Protein AF-0000000086659663 (afdb_homodimer)

Solvent-accessible surface area (backbone atoms only — not comparable to full-atom values): 25080 Å² total; per-residue (Å²): 131,86,77,75,77,79,52,79,73,55,60,73,49,70,78,82,46,77,68,94,68,68,74,52,64,82,47,45,69,59,50,54,68,73,42,56,86,46,45,60,36,77,33,33,35,38,33,33,39,44,69,54,25,59,60,53,43,49,45,38,57,57,39,40,72,19,89,80,23,39,34,38,38,30,29,62,52,72,71,51,68,55,72,72,40,73,81,30,56,80,40,79,71,61,53,54,92,48,29,49,58,38,16,54,57,34,37,64,74,36,89,43,42,86,40,53,45,78,43,80,33,52,61,86,55,47,48,30,41,40,53,58,71,64,50,66,28,43,36,36,40,43,51,55,58,45,38,3,45,57,34,31,47,51,50,48,55,49,54,72,26,42,37,78,74,12,40,39,36,34,50,48,47,68,47,47,53,26,66,45,55,34,51,15,28,34,57,18,55,51,35,51,48,52,20,34,46,41,29,47,51,74,48,74,56,88,46,26,37,38,35,34,32,43,72,77,71,58,78,85,43,78,28,90,82,33,79,69,81,66,67,81,126,130,85,76,77,75,77,52,78,74,56,62,73,49,70,79,81,48,77,68,94,67,67,75,50,64,80,46,44,68,58,51,54,67,73,43,56,87,47,45,60,36,78,33,33,36,39,33,32,38,44,71,56,25,59,61,54,43,49,45,39,58,56,38,41,72,20,89,80,23,39,34,39,39,30,30,61,53,71,72,49,67,55,71,72,38,72,80,32,54,81,38,79,74,63,52,52,91,50,28,51,59,39,17,52,59,34,37,65,72,38,88,44,42,85,39,53,44,78,44,80,34,53,61,87,55,47,49,30,42,40,53,58,70,65,50,65,27,41,36,35,40,42,51,55,58,46,38,3,45,56,34,31,47,51,51,47,56,48,54,72,25,42,36,78,74,14,40,40,34,35,51,47,45,68,48,46,54,27,67,46,55,34,51,16,29,37,56,18,56,52,36,51,49,53,20,34,46,41,31,46,51,72,48,74,57,88,48,27,37,39,34,34,32,44,70,78,73,58,78,86,42,78,29,91,83,33,77,70,81,66,68,82,126

pLDDT: mean 90.12, std 16.51, range [29.09, 99.0]

Secondary structure (DSSP, 8-state):
-------HHHHH-GGGS--S--GGGGGHHHHHHHSGGGTTS--EEEEE--TTTHHHHHHHHHH--STT-EEEEEE-SS--GGGTSGGGGGGGGG-GGGHHHHHHHHHTTSTTGGGEEEEES-HHHHHHHHHHTT--EEEEEE-S--SHHHHHHHHHHHHHHEEEEEEEEES-TT---BSSGGGSTHHHHHHHHHHTTTTEEEEEETTEEEEEE-S-SS---B-TT--------/-------HHHHH-GGGS--S--GGGGGHHHHHHHTGGGTTS--EEEEE--TTTHHHHHHHHHH--STT-EEEEEE-SS--HHHHSGGGGGGGGG-GGGHHHHHHHHHTTSTTGGGEEEEES-HHHHHHHHHHTT--EEEEEE-S--SHHHHHHHHHHHHHHEEEEEEEEES-TT---BSSGGGSTHHHHHHHHHHTTTTEEEEEETTEEEEEE-S-SS---B-TT--------

Organism: Colletotrichum gloeosporioides (NCBI:txid474922)

Foldseek 3Di:
DPPPPCDLVNLVDLPVADDPDQVCVVCVVVCCVPCVVQFQPAWEEEEEDQFLNNVVSNCLSGRQPHPNHAYEYEEQLQDEVCVVDCVVVVVVVRPSVCRVVSNVVRLVPGPRSVRYDYHNDQCLPVLVVCVVVLAATQEYEYDHYQQQVSLLSNLVSNVVRYDQQGKYKYAQLVPDPDPDCRRGNVVSVVVSCVVLVQFWDWDDDPRMIMIHGHPGNDDDDDDPPDDDPPPPD/DPPPPCDLVNLVDLVVADDPDQVCVVCVVVCCVPCVVQFQPAWEEEEEDQFLNNVPSNCLSGRQPHPNHAYEYEEQLQDEVCVVDCVVVVPVVSPSVCRVVSNVVRLVPGPRSVRYDYHNDQCLPVLVVCVVVLAATQEYEYDYYQQQVSLLSNLVSNVVRYDQQGKYKYAQLVPDPDPDCRRGNVVSVVVSCVVLVQFWDWDDDPRMIMIHGHPGNDDDDDDPPDDDPPPPD

Structure (mmCIF, N/CA/C/O backbone):
data_AF-0000000086659663-model_v1
#
loop_
_entity.id
_entity.type
_entity.pdbx_description
1 polymer 'Methyltransferase domain-containing protein'
#
loop_
_atom_site.group_PDB
_atom_site.id
_atom_site.type_symbol
_atom_site.label_atom_id
_atom_site.label_alt_id
_atom_site.label_comp_id
_atom_site.label_asym_id
_atom_site.label_entity_id
_atom_site.label_seq_id
_atom_site.pdbx_PDB_ins_code
_atom_site.Cartn_x
_atom_site.Cartn_y
_atom_site.Cartn_z
_atom_site.occupancy
_atom_site.B_iso_or_equiv
_atom_site.auth_seq_id
_atom_site.auth_comp_id
_atom_site.auth_asym_id
_atom_site.auth_atom_id
_atom_site.pdbx_PDB_model_num
ATOM 1 N N . MET A 1 1 ? -0.647 -22.906 -41.062 1 29.09 1 MET A N 1
ATOM 2 C CA . MET A 1 1 ? -0.273 -22.891 -39.656 1 29.09 1 MET A CA 1
ATOM 3 C C . MET A 1 1 ? -1.2 -23.781 -38.812 1 29.09 1 MET A C 1
ATOM 5 O O . MET A 1 1 ? -2.418 -23.578 -38.812 1 29.09 1 MET A O 1
ATOM 9 N N . SER A 1 2 ? -0.879 -25.062 -38.594 1 32.59 2 SER A N 1
ATOM 10 C CA . SER A 1 2 ? -1.69 -26.109 -37.969 1 32.59 2 SER A CA 1
ATOM 11 C C . SER A 1 2 ? -2.203 -25.672 -36.625 1 32.59 2 SER A C 1
ATOM 13 O O . SER A 1 2 ? -1.413 -25.359 -35.719 1 32.59 2 SER A O 1
ATOM 15 N N . THR A 1 3 ? -3.338 -25.031 -36.469 1 39.84 3 THR A N 1
ATOM 16 C CA . THR A 1 3 ? -4.094 -24.734 -35.25 1 39.84 3 THR A CA 1
ATOM 17 C C . THR A 1 3 ? -4.246 -25.969 -34.375 1 39.84 3 THR A C 1
ATOM 19 O O . THR A 1 3 ? -5.027 -26.875 -34.719 1 39.84 3 THR A O 1
ATOM 22 N N . THR A 1 4 ? -3.18 -26.5 -33.844 1 40.53 4 THR A N 1
ATOM 23 C CA . THR A 1 4 ? -3.328 -27.656 -32.969 1 40.53 4 THR A CA 1
ATOM 24 C C . THR A 1 4 ? -4.484 -27.438 -31.984 1 40.53 4 THR A C 1
ATOM 26 O O . THR A 1 4 ? -4.465 -26.5 -31.188 1 40.53 4 THR A O 1
ATOM 29 N N . THR A 1 5 ? -5.664 -27.844 -32.281 1 42.16 5 THR A N 1
ATOM 30 C CA . THR A 1 5 ? -6.863 -27.922 -31.438 1 42.16 5 THR A CA 1
ATOM 31 C C . THR A 1 5 ? -6.559 -28.594 -30.109 1 42.16 5 THR A C 1
ATOM 33 O O . THR A 1 5 ? -6.238 -29.781 -30.062 1 42.16 5 THR A O 1
ATOM 36 N N . ILE A 1 6 ? -6.027 -27.875 -29.156 1 47.75 6 ILE A N 1
ATOM 37 C CA . ILE A 1 6 ? -5.848 -28.422 -27.812 1 47.75 6 ILE A CA 1
ATOM 38 C C . ILE A 1 6 ? -7.176 -28.953 -27.281 1 47.75 6 ILE A C 1
ATOM 40 O O . ILE A 1 6 ? -8.172 -28.234 -27.234 1 47.75 6 ILE A O 1
ATOM 44 N N . THR A 1 7 ? -7.422 -30.297 -27.203 1 46.16 7 THR A N 1
ATOM 45 C CA . THR A 1 7 ? -8.617 -30.984 -26.703 1 46.16 7 THR A CA 1
ATOM 46 C C . THR A 1 7 ? -8.766 -30.797 -25.203 1 46.16 7 THR A C 1
ATOM 48 O O . THR A 1 7 ? -7.801 -30.453 -24.516 1 46.16 7 THR A O 1
ATOM 51 N N . ALA A 1 8 ? -9.961 -30.828 -24.578 1 49.88 8 ALA A N 1
ATOM 52 C CA . ALA A 1 8 ? -10.344 -30.719 -23.172 1 49.88 8 ALA A CA 1
ATOM 53 C C . ALA A 1 8 ? -9.43 -31.562 -22.281 1 49.88 8 ALA A C 1
ATOM 55 O O . ALA A 1 8 ? -9.047 -31.125 -21.188 1 49.88 8 ALA A O 1
ATOM 56 N N . THR A 1 9 ? -9.172 -32.781 -22.656 1 47.34 9 THR A N 1
ATOM 57 C CA . THR A 1 9 ? -8.328 -33.688 -21.906 1 47.34 9 THR A CA 1
ATOM 58 C C . THR A 1 9 ? -6.91 -33.156 -21.781 1 47.34 9 THR A C 1
ATOM 60 O O . THR A 1 9 ? -6.25 -33.375 -20.766 1 47.34 9 THR A O 1
ATOM 63 N N . GLN A 1 10 ? -6.391 -32.531 -22.734 1 49.41 10 GLN A N 1
ATOM 64 C CA .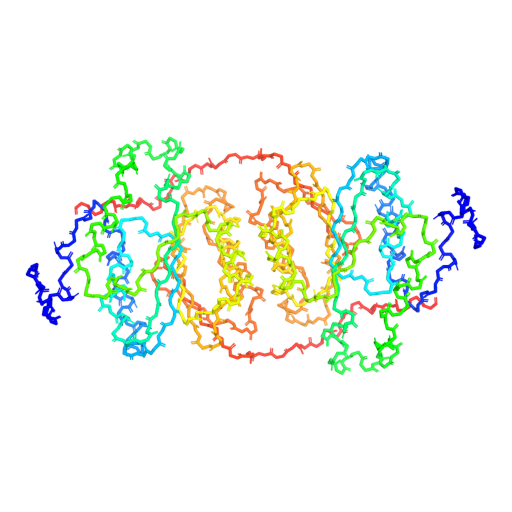 GLN A 1 10 ? -5.047 -31.953 -22.781 1 49.41 10 GLN A CA 1
ATOM 65 C C . GLN A 1 10 ? -4.906 -30.797 -21.797 1 49.41 10 GLN A C 1
ATOM 67 O O . GLN A 1 10 ? -3.818 -30.562 -21.266 1 49.41 10 GLN A O 1
ATOM 72 N N . GLN A 1 11 ? -5.992 -30.156 -21.375 1 56 11 GLN A N 1
ATOM 73 C CA . GLN A 1 11 ? -5.945 -28.984 -20.5 1 56 11 GLN A CA 1
ATOM 74 C C . GLN A 1 11 ? -5.582 -29.391 -19.078 1 56 11 GLN A C 1
ATOM 76 O O . GLN A 1 11 ? -4.906 -28.641 -18.375 1 56 11 GLN A O 1
ATOM 81 N N . THR A 1 12 ? -5.707 -30.656 -18.812 1 65.12 12 THR A N 1
ATOM 82 C CA . THR A 1 12 ? -5.449 -31.078 -17.438 1 65.12 12 THR A CA 1
ATOM 83 C C . THR A 1 12 ? -4.066 -31.703 -17.312 1 65.12 12 THR A C 1
ATOM 85 O O . THR A 1 12 ? -3.527 -31.828 -16.219 1 65.12 12 THR A O 1
ATOM 88 N N . ASP A 1 13 ? -3.451 -31.953 -18.531 1 84.06 13 ASP A N 1
ATOM 89 C CA . ASP A 1 13 ? -2.146 -32.594 -18.5 1 84.06 13 ASP A CA 1
ATOM 90 C C . ASP A 1 13 ? -1.022 -31.578 -18.391 1 84.06 13 ASP A C 1
ATOM 92 O O . ASP A 1 13 ? -0.672 -30.922 -19.375 1 84.06 13 ASP A O 1
ATOM 96 N N . ARG A 1 14 ? -0.362 -31.531 -17.312 1 92.69 14 ARG A N 1
ATOM 97 C CA . ARG A 1 14 ? 0.632 -30.484 -17.078 1 92.69 14 ARG A CA 1
ATOM 98 C C . ARG A 1 14 ? 2.025 -30.953 -17.484 1 92.69 14 ARG A C 1
ATOM 100 O O . ARG A 1 14 ? 3.002 -30.219 -17.344 1 92.69 14 ARG A O 1
ATOM 107 N N . SER A 1 15 ? 2.133 -32.188 -18.078 1 92.25 15 SER A N 1
ATOM 108 C CA . SER A 1 15 ? 3.408 -32.688 -18.547 1 92.25 15 SER A CA 1
ATOM 109 C C . SER A 1 15 ? 3.842 -32 -19.844 1 92.25 15 SER A C 1
ATOM 111 O O . SER A 1 15 ? 5.004 -32.094 -20.234 1 92.25 15 SER A O 1
ATOM 113 N N . ARG A 1 16 ? 2.941 -31.328 -20.5 1 94.62 16 ARG A N 1
ATOM 114 C CA . ARG A 1 16 ? 3.256 -30.656 -21.75 1 94.62 16 ARG A CA 1
ATOM 115 C C . ARG A 1 16 ? 4.117 -29.422 -21.5 1 94.62 16 ARG A C 1
ATOM 117 O O . ARG A 1 16 ? 4.719 -28.875 -22.422 1 94.62 16 ARG A O 1
ATOM 124 N N . PHE A 1 17 ? 4.148 -28.938 -20.266 1 96.44 17 PHE A N 1
ATOM 125 C CA . PHE A 1 17 ? 4.918 -27.75 -19.938 1 96.44 17 PHE A CA 1
ATOM 126 C C . PHE A 1 17 ? 6.359 -28.109 -19.609 1 96.44 17 PHE A C 1
ATOM 128 O O . PHE A 1 17 ? 6.641 -29.219 -19.141 1 96.44 17 PHE A O 1
ATOM 135 N N . ASN A 1 18 ? 7.289 -27.188 -19.859 1 93.75 18 ASN A N 1
ATOM 136 C CA . ASN A 1 18 ? 8.703 -27.359 -19.562 1 93.75 18 ASN A CA 1
ATOM 137 C C . ASN A 1 18 ? 9.117 -26.531 -18.344 1 93.75 18 ASN A C 1
ATOM 139 O O . ASN A 1 18 ? 9.711 -25.469 -18.484 1 93.75 18 ASN A O 1
ATOM 143 N N . PHE A 1 19 ? 8.875 -27.047 -17.203 1 93.19 19 PHE A N 1
ATOM 144 C CA . PHE A 1 19 ? 9.242 -26.406 -15.953 1 93.19 19 PHE A CA 1
ATOM 145 C C . PHE A 1 19 ? 10.555 -26.969 -15.422 1 93.19 19 PHE A C 1
ATOM 147 O O . PHE A 1 19 ? 10.719 -28.188 -15.344 1 93.19 19 PHE A O 1
ATOM 154 N N . GLN A 1 20 ? 11.422 -26.125 -15.055 1 89.19 20 GLN A N 1
ATOM 155 C CA . GLN A 1 20 ? 12.594 -26.547 -14.305 1 89.19 20 GLN A CA 1
ATOM 156 C C . GLN A 1 20 ? 12.266 -26.719 -12.82 1 89.19 20 GLN A C 1
ATOM 158 O O . GLN A 1 20 ? 12.891 -27.531 -12.133 1 89.19 20 GLN A O 1
ATOM 163 N N . HIS A 1 21 ? 11.266 -25.953 -12.375 1 87 21 HIS A N 1
ATOM 164 C CA . HIS A 1 21 ? 10.789 -25.969 -11 1 87 21 HIS A CA 1
ATOM 165 C C . HIS A 1 21 ? 9.266 -26.078 -10.945 1 87 21 HIS A C 1
ATOM 167 O O . HIS A 1 21 ? 8.562 -25.281 -11.562 1 87 21 HIS A O 1
ATOM 173 N N . ARG A 1 22 ? 8.766 -26.969 -10.203 1 89.38 22 ARG A N 1
ATOM 174 C CA . ARG A 1 22 ? 7.328 -27.219 -10.156 1 89.38 22 ARG A CA 1
ATOM 175 C C . ARG A 1 22 ? 6.746 -26.828 -8.805 1 89.38 22 ARG A C 1
ATOM 177 O O . ARG A 1 22 ? 5.945 -27.562 -8.227 1 89.38 22 ARG A O 1
ATOM 184 N N . TRP A 1 23 ? 7.195 -25.719 -8.328 1 88.75 23 TRP A N 1
ATOM 185 C CA . TRP A 1 23 ? 6.805 -25.234 -7 1 88.75 23 TRP A CA 1
ATOM 186 C C . TRP A 1 23 ? 5.293 -25.094 -6.902 1 88.75 23 TRP A C 1
ATOM 188 O O . TRP A 1 23 ? 4.703 -25.344 -5.852 1 88.75 23 TRP A O 1
ATOM 198 N N . PHE A 1 24 ? 4.66 -24.719 -7.98 1 94.31 24 PHE A N 1
ATOM 199 C CA . PHE A 1 24 ? 3.229 -24.422 -7.965 1 94.31 24 PHE A CA 1
ATOM 200 C C . PHE A 1 24 ? 2.424 -25.703 -7.781 1 94.31 24 PHE A C 1
ATOM 202 O O . PHE A 1 24 ? 1.295 -25.672 -7.285 1 94.31 24 PHE A O 1
ATOM 209 N N . ASP A 1 25 ? 2.945 -26.828 -8.164 1 92.31 25 ASP A N 1
ATOM 210 C CA . ASP A 1 25 ? 2.203 -28.094 -8.195 1 92.31 25 ASP A CA 1
ATOM 211 C C . ASP A 1 25 ? 1.705 -28.469 -6.801 1 92.31 25 ASP A C 1
ATOM 213 O O . ASP A 1 25 ? 0.643 -29.078 -6.66 1 92.31 25 ASP A O 1
ATOM 217 N N . ARG A 1 26 ? 2.393 -28.016 -5.781 1 91.5 26 ARG A N 1
ATOM 218 C CA . ARG A 1 26 ? 2.021 -28.359 -4.41 1 91.5 26 ARG A CA 1
ATOM 219 C C . ARG A 1 26 ? 0.746 -27.641 -3.992 1 91.5 26 ARG A C 1
ATOM 221 O O . ARG A 1 26 ? 0.13 -27.984 -2.984 1 91.5 26 ARG A O 1
ATOM 228 N N . THR A 1 27 ? 0.367 -26.625 -4.754 1 95.44 27 THR A N 1
ATOM 229 C CA . THR A 1 27 ? -0.779 -25.812 -4.367 1 95.44 27 THR A CA 1
ATOM 230 C C . THR A 1 27 ? -2.021 -26.219 -5.156 1 95.44 27 THR A C 1
ATOM 232 O O . THR A 1 27 ? -3.131 -25.781 -4.84 1 95.44 27 THR A O 1
ATOM 235 N N . ILE A 1 28 ? -1.936 -27.094 -6.105 1 95.44 28 ILE A N 1
ATOM 236 C CA . ILE A 1 28 ? -2.953 -27.328 -7.125 1 95.44 28 ILE A CA 1
ATOM 237 C C . ILE A 1 28 ? -4.23 -27.844 -6.465 1 95.44 28 ILE A C 1
ATOM 239 O O . ILE A 1 28 ? -5.332 -27.422 -6.82 1 95.44 28 ILE A O 1
ATOM 243 N N . GLU A 1 29 ? -4.078 -28.734 -5.527 1 95.5 29 GLU A N 1
ATOM 244 C CA . GLU A 1 29 ? -5.262 -29.297 -4.875 1 95.5 29 GLU A CA 1
ATOM 245 C C . GLU A 1 29 ? -6.09 -28.188 -4.215 1 95.5 29 GLU A C 1
ATOM 247 O O . GLU A 1 29 ? -7.316 -28.172 -4.344 1 95.5 29 GLU A O 1
ATOM 252 N N . HIS A 1 30 ? -5.438 -27.312 -3.502 1 97.38 30 HIS A N 1
ATOM 253 C CA . HIS A 1 30 ? -6.133 -26.203 -2.869 1 97.38 30 HIS A CA 1
ATOM 254 C C . HIS A 1 30 ? -6.773 -25.281 -3.91 1 97.38 30 HIS A C 1
ATOM 256 O O . HIS A 1 30 ? -7.895 -24.812 -3.721 1 97.38 30 HIS A O 1
ATOM 262 N N . TRP A 1 31 ? -6.074 -24.984 -5.016 1 97.81 31 TRP A N 1
ATOM 263 C CA . TRP A 1 31 ? -6.594 -24.125 -6.074 1 97.81 31 TRP A CA 1
ATOM 264 C C . TRP A 1 31 ? -7.824 -24.75 -6.727 1 97.81 31 TRP A C 1
ATOM 266 O O . TRP A 1 31 ? -8.812 -24.062 -6.984 1 97.81 31 TRP A O 1
ATOM 276 N N . GLU A 1 32 ? -7.762 -26.062 -6.961 1 96.31 32 GLU A N 1
ATOM 277 C CA . GLU A 1 32 ? -8.906 -26.766 -7.535 1 96.31 32 GLU A CA 1
ATOM 278 C C . GLU A 1 32 ? -10.133 -26.641 -6.637 1 96.31 32 GLU A C 1
ATOM 280 O O . GLU A 1 32 ? -11.227 -26.344 -7.109 1 96.31 32 GLU A O 1
ATOM 285 N N . GLN A 1 33 ? -9.914 -26.844 -5.426 1 96.62 33 GLN A N 1
ATOM 286 C CA . GLN A 1 33 ? -11.016 -26.812 -4.465 1 96.62 33 GLN A CA 1
ATOM 287 C C . GLN A 1 33 ? -11.578 -25.406 -4.32 1 96.62 33 GLN A C 1
ATOM 289 O O . GLN A 1 33 ? -12.797 -25.219 -4.297 1 96.62 33 GLN A O 1
ATOM 294 N N . ARG A 1 34 ? -10.797 -24.406 -4.348 1 97.88 34 ARG A N 1
ATOM 295 C CA . ARG A 1 34 ? -11.219 -23.078 -3.912 1 97.88 34 ARG A CA 1
ATOM 296 C C . ARG A 1 34 ? -11.633 -22.219 -5.098 1 97.88 34 ARG A C 1
ATOM 298 O O . ARG A 1 34 ? -12.258 -21.156 -4.922 1 97.88 34 ARG A O 1
ATOM 305 N N . THR A 1 35 ? -11.352 -22.672 -6.305 1 97.75 35 THR A N 1
ATOM 306 C CA . THR A 1 35 ? -11.664 -21.828 -7.457 1 97.75 35 THR A CA 1
ATOM 307 C C . THR A 1 35 ? -12.703 -22.516 -8.352 1 97.75 35 THR A C 1
ATOM 309 O O . THR A 1 35 ? -12.969 -22.062 -9.461 1 97.75 35 THR A O 1
ATOM 312 N N . SER A 1 36 ? -13.242 -23.609 -7.887 1 96.25 36 SER A N 1
ATOM 313 C CA . SER A 1 36 ? -14.195 -24.359 -8.695 1 96.25 36 SER A CA 1
ATOM 314 C C . SER A 1 36 ? -15.375 -23.484 -9.117 1 96.25 36 SER A C 1
ATOM 316 O O . SER A 1 36 ? -15.844 -23.578 -10.25 1 96.25 36 SER A O 1
ATOM 318 N N . SER A 1 37 ? -15.828 -22.609 -8.242 1 96.38 37 SER A N 1
ATOM 319 C CA . SER A 1 37 ? -17 -21.766 -8.5 1 96.38 37 SER A CA 1
ATOM 320 C C . SER A 1 37 ? -16.672 -20.672 -9.516 1 96.38 37 SER A C 1
ATOM 322 O O . SER A 1 37 ? -17.578 -20.031 -10.055 1 96.38 37 SER A O 1
ATOM 324 N N . LEU A 1 38 ? -15.43 -20.469 -9.781 1 97.81 38 LEU A N 1
ATOM 325 C CA . LEU A 1 38 ? -15.016 -19.391 -10.672 1 97.81 38 LEU A CA 1
ATOM 326 C C . LEU A 1 38 ? -14.969 -19.859 -12.117 1 97.81 38 LEU A C 1
ATOM 328 O O . LEU A 1 38 ? -14.922 -19.047 -13.047 1 97.81 38 LEU A O 1
ATOM 332 N N . ARG A 1 39 ? -14.922 -21.172 -12.344 1 96.06 39 ARG A N 1
ATOM 333 C CA . ARG A 1 39 ? -14.789 -21.719 -13.695 1 96.06 39 ARG A CA 1
ATOM 334 C C . ARG A 1 39 ? -15.969 -21.297 -14.57 1 96.06 39 ARG A C 1
ATOM 336 O O . ARG A 1 39 ? -17.125 -21.359 -14.141 1 96.06 39 ARG A O 1
ATOM 343 N N . GLY A 1 40 ? -15.633 -20.766 -15.711 1 96.12 40 GLY A N 1
ATOM 344 C CA . GLY A 1 40 ? -16.656 -20.375 -16.672 1 96.12 40 GLY A CA 1
ATOM 345 C C . GLY A 1 40 ? -17.156 -18.953 -16.469 1 96.12 40 GLY A C 1
ATOM 346 O O . GLY A 1 40 ? -17.844 -18.406 -17.344 1 96.12 40 GLY A O 1
ATOM 347 N N . LYS A 1 41 ? -16.828 -18.391 -15.406 1 97.94 41 LYS A N 1
ATOM 348 C CA . LYS A 1 41 ? -17.266 -17.016 -15.148 1 97.94 41 LYS A CA 1
ATOM 349 C C . LYS A 1 41 ? -16.359 -16.016 -15.844 1 97.94 41 LYS A C 1
ATOM 351 O O . LYS A 1 41 ? -15.195 -16.312 -16.141 1 97.94 41 LYS A O 1
ATOM 356 N N . LYS A 1 42 ? -16.969 -14.906 -16.156 1 98.69 42 LYS A N 1
ATOM 357 C CA . LYS A 1 42 ? -16.141 -13.797 -16.625 1 98.69 42 LYS A CA 1
ATOM 358 C C . LYS A 1 42 ? -15.234 -13.281 -15.523 1 98.69 42 LYS A C 1
ATOM 360 O O . LYS A 1 42 ? -15.703 -12.828 -14.477 1 98.69 42 LYS A O 1
ATOM 365 N N . LEU A 1 43 ? -13.93 -13.352 -15.797 1 98.81 43 LEU A N 1
ATOM 366 C CA . LEU A 1 43 ? -12.961 -12.984 -14.773 1 98.81 43 LEU A CA 1
ATOM 367 C C . LEU A 1 43 ? -11.922 -12.023 -15.336 1 98.81 43 LEU A C 1
ATOM 369 O O . LEU A 1 43 ? -11.477 -12.172 -16.469 1 98.81 43 LEU A O 1
ATOM 373 N N . ARG A 1 44 ? -11.68 -11.055 -14.586 1 98.88 44 ARG A N 1
ATOM 374 C CA . ARG A 1 44 ? -10.445 -10.281 -14.719 1 98.88 44 ARG A CA 1
ATOM 375 C C . ARG A 1 44 ? -9.414 -10.711 -13.68 1 98.88 44 ARG A C 1
ATOM 377 O O . ARG A 1 44 ? -9.625 -10.531 -12.484 1 98.88 44 ARG A O 1
ATOM 384 N N . VAL A 1 45 ? -8.211 -11.258 -14.125 1 98.94 45 VAL A N 1
ATOM 385 C CA . VAL A 1 45 ? -7.25 -11.875 -13.227 1 98.94 45 VAL A CA 1
ATOM 386 C C . VAL A 1 45 ? -5.93 -11.109 -13.266 1 98.94 45 VAL A C 1
ATOM 388 O O . VAL A 1 45 ? -5.484 -10.695 -14.344 1 98.94 45 VAL A O 1
ATOM 391 N N . LEU A 1 46 ? -5.32 -10.891 -12.086 1 99 46 LEU A N 1
ATOM 392 C CA . LEU A 1 46 ? -3.99 -10.312 -11.953 1 99 46 LEU A CA 1
ATOM 393 C C . LEU A 1 46 ? -3.045 -11.273 -11.242 1 99 46 LEU A C 1
ATOM 395 O O . LEU A 1 46 ? -3.42 -11.906 -10.25 1 99 46 LEU A O 1
ATOM 399 N N . GLU A 1 47 ? -1.907 -11.477 -11.836 1 98.94 47 GLU A N 1
ATOM 400 C CA . GLU A 1 47 ? -0.823 -12.219 -11.195 1 98.94 47 GLU A CA 1
ATOM 401 C C . GLU A 1 47 ? 0.428 -11.352 -11.062 1 98.94 47 GLU A C 1
ATOM 403 O O . GLU A 1 47 ? 0.849 -10.703 -12.023 1 98.94 47 GLU A O 1
ATOM 408 N N . VAL A 1 48 ? 0.974 -11.273 -9.828 1 98.94 48 VAL A N 1
ATOM 409 C CA . VAL A 1 48 ? 2.295 -10.695 -9.602 1 98.94 48 VAL A CA 1
ATOM 410 C C . VAL A 1 48 ? 3.291 -11.805 -9.266 1 98.94 48 VAL A C 1
ATOM 412 O O . VAL A 1 48 ? 3.156 -12.484 -8.25 1 98.94 48 VAL A O 1
ATOM 415 N N . GLY A 1 49 ? 4.293 -11.938 -10.078 1 98.31 49 GLY A N 1
ATOM 416 C CA . GLY A 1 49 ? 5.227 -13.047 -9.961 1 98.31 49 GLY A CA 1
ATOM 417 C C . GLY A 1 49 ? 4.801 -14.273 -10.742 1 98.31 49 GLY A C 1
ATOM 418 O O . GLY A 1 49 ? 3.961 -15.055 -10.281 1 98.31 49 GLY A O 1
ATOM 419 N N . SER A 1 50 ? 5.492 -14.453 -11.93 1 97.94 50 SER A N 1
ATOM 420 C CA . SER A 1 50 ? 5.082 -15.523 -12.828 1 97.94 50 SER A CA 1
ATOM 421 C C . SER A 1 50 ? 6.156 -16.609 -12.922 1 97.94 50 SER A C 1
ATOM 423 O O . SER A 1 50 ? 5.852 -17.766 -13.188 1 97.94 50 SER A O 1
ATOM 425 N N . PHE A 1 51 ? 7.438 -16.141 -12.75 1 95.12 51 PHE A N 1
ATOM 426 C CA . PHE A 1 51 ? 8.555 -17.078 -12.883 1 95.12 51 PHE A CA 1
ATOM 427 C C . PHE A 1 51 ? 8.445 -17.875 -14.18 1 95.12 51 PHE A C 1
ATOM 429 O O . PHE A 1 51 ? 8.383 -17.297 -15.266 1 95.12 51 PHE A O 1
ATOM 436 N N . GLU A 1 52 ? 8.352 -19.219 -14.102 1 95.94 52 GLU A N 1
ATOM 437 C CA . GLU A 1 52 ? 8.305 -20.031 -15.312 1 95.94 52 GLU A CA 1
ATOM 438 C C . GLU A 1 52 ? 6.875 -20.203 -15.805 1 95.94 52 GLU A C 1
ATOM 440 O O . GLU A 1 52 ? 6.641 -20.797 -16.859 1 95.94 52 GLU A O 1
ATOM 445 N N . GLY A 1 53 ? 5.867 -19.781 -15.062 1 98.06 53 GLY A N 1
ATOM 446 C CA . GLY A 1 53 ? 4.484 -19.812 -15.508 1 98.06 53 GLY A CA 1
ATOM 447 C C . GLY A 1 53 ? 3.67 -20.922 -14.875 1 98.06 53 GLY A C 1
ATOM 448 O O . GLY A 1 53 ? 2.664 -21.359 -15.43 1 98.06 53 GLY A O 1
ATOM 449 N N . GLY A 1 54 ? 4.16 -21.422 -13.703 1 97.19 54 GLY A N 1
ATOM 450 C CA . GLY A 1 54 ? 3.406 -22.469 -13.031 1 97.19 54 GLY A CA 1
ATOM 451 C C . GLY A 1 54 ? 1.971 -22.078 -12.742 1 97.19 54 GLY A C 1
ATOM 452 O O . GLY A 1 54 ? 1.037 -22.766 -13.172 1 97.19 54 GLY A O 1
ATOM 453 N N . SER A 1 55 ? 1.763 -21.016 -12.078 1 98.12 55 SER A N 1
ATOM 454 C CA . SER A 1 55 ? 0.424 -20.516 -11.766 1 98.12 55 SER A CA 1
ATOM 455 C C . SER A 1 55 ? -0.254 -19.953 -13.008 1 98.12 55 SER A C 1
ATOM 457 O O . SER A 1 55 ? -1.451 -20.156 -13.219 1 98.12 55 SER A O 1
ATOM 459 N N . ALA A 1 56 ? 0.484 -19.328 -13.812 1 98.62 56 ALA A N 1
ATOM 460 C CA . ALA A 1 56 ? -0.083 -18.688 -15 1 98.62 56 ALA A CA 1
ATOM 461 C C . ALA A 1 56 ? -0.724 -19.734 -15.922 1 98.62 56 ALA A C 1
ATOM 463 O O . ALA A 1 56 ? -1.842 -19.531 -16.406 1 98.62 56 ALA A O 1
ATOM 464 N N . THR A 1 57 ? -0.005 -20.844 -16.172 1 98.5 57 THR A N 1
ATOM 465 C CA . THR A 1 57 ? -0.547 -21.875 -17.047 1 98.5 57 THR A CA 1
ATOM 466 C C . THR A 1 57 ? -1.796 -22.5 -16.438 1 98.5 57 THR A C 1
ATOM 468 O O . THR A 1 57 ? -2.74 -22.844 -17.156 1 98.5 57 THR A O 1
ATOM 471 N N . TRP A 1 58 ? -1.812 -22.641 -15.125 1 98.12 58 TRP A N 1
ATOM 472 C CA . TRP A 1 58 ? -2.996 -23.156 -14.461 1 98.12 58 TRP A CA 1
ATOM 473 C C . TRP A 1 58 ? -4.184 -22.219 -14.625 1 98.12 58 TRP A C 1
ATOM 475 O O . TRP A 1 58 ? -5.293 -22.656 -14.945 1 98.12 58 TRP A O 1
ATOM 485 N N . ILE A 1 59 ? -3.998 -20.938 -14.445 1 98.5 59 ILE A N 1
ATOM 486 C CA . ILE A 1 59 ? -5.043 -19.922 -14.578 1 98.5 59 ILE A CA 1
ATOM 487 C C . ILE A 1 59 ? -5.586 -19.922 -16 1 98.5 59 ILE A C 1
ATOM 489 O O . ILE A 1 59 ? -6.801 -19.953 -16.219 1 98.5 59 ILE A O 1
ATOM 493 N N . LEU A 1 60 ? -4.73 -19.969 -16.938 1 98.44 60 LEU A N 1
ATOM 494 C CA . LEU A 1 60 ? -5.141 -19.969 -18.328 1 98.44 60 LEU A CA 1
ATOM 495 C C . LEU A 1 60 ? -5.992 -21.188 -18.641 1 98.44 60 LEU A C 1
ATOM 497 O O . LEU A 1 60 ? -7.016 -21.094 -19.328 1 98.44 60 LEU A O 1
ATOM 501 N N . ASP A 1 61 ? -5.559 -22.312 -18.109 1 97.19 61 ASP A N 1
ATOM 502 C CA . ASP A 1 61 ? -6.207 -23.578 -18.438 1 97.19 61 ASP A CA 1
ATOM 503 C C . ASP A 1 61 ? -7.543 -23.719 -17.719 1 97.19 61 ASP A C 1
ATOM 505 O O . ASP A 1 61 ? -8.461 -24.375 -18.203 1 97.19 61 ASP A O 1
ATOM 509 N N . ASN A 1 62 ? -7.676 -23.047 -16.578 1 97.12 62 ASN A N 1
ATOM 510 C CA . ASN A 1 62 ? -8.789 -23.438 -15.719 1 97.12 62 ASN A CA 1
ATOM 511 C C . ASN A 1 62 ? -9.75 -22.281 -15.469 1 97.12 62 ASN A C 1
ATOM 513 O O . ASN A 1 62 ? -10.906 -22.484 -15.109 1 97.12 62 ASN A O 1
ATOM 517 N N . LEU A 1 63 ? -9.312 -21.016 -15.727 1 97.81 63 LEU A N 1
ATOM 518 C CA . LEU A 1 63 ? -10.148 -19.906 -15.281 1 97.81 63 LEU A CA 1
ATOM 519 C C . LEU A 1 63 ? -10.484 -18.969 -16.438 1 97.81 63 LEU A C 1
ATOM 521 O O . LEU A 1 63 ? -11.258 -18.031 -16.281 1 97.81 63 LEU A O 1
ATOM 525 N N . MET A 1 64 ? -9.992 -19.266 -17.609 1 97.88 64 MET A N 1
ATOM 526 C CA . MET A 1 64 ? -10.07 -18.266 -18.672 1 97.88 64 MET A CA 1
ATOM 527 C C . MET A 1 64 ? -11.031 -18.703 -19.781 1 97.88 64 MET A C 1
ATOM 529 O O . MET A 1 64 ? -10.984 -18.188 -20.891 1 97.88 64 MET A O 1
ATOM 533 N N . ASP A 1 65 ? -11.953 -19.578 -19.484 1 96.31 65 ASP A N 1
ATOM 534 C CA . ASP A 1 65 ? -12.844 -20.156 -20.5 1 96.31 65 ASP A CA 1
ATOM 535 C C . ASP A 1 65 ? -13.836 -19.109 -21 1 96.31 65 ASP A C 1
ATOM 537 O O . ASP A 1 65 ? -14.242 -19.141 -22.172 1 96.31 65 ASP A O 1
ATOM 541 N N . HIS A 1 66 ? -14.266 -18.203 -20.172 1 98 66 HIS A N 1
ATOM 542 C CA . HIS A 1 66 ? -15.219 -17.188 -20.609 1 98 66 HIS A CA 1
ATOM 543 C C . HIS A 1 66 ? -14.602 -16.266 -21.672 1 98 66 HIS A C 1
ATOM 545 O O . HIS A 1 66 ? -13.484 -15.789 -21.5 1 98 66 HIS A O 1
ATOM 551 N N . PRO A 1 67 ? -15.297 -15.977 -22.703 1 97.75 67 PRO A N 1
ATOM 552 C CA . PRO A 1 67 ? -14.727 -15.258 -23.844 1 97.75 67 PRO A CA 1
ATOM 553 C C . PRO A 1 67 ? -14.25 -13.852 -23.469 1 97.75 67 PRO A C 1
ATOM 555 O O . PRO A 1 67 ? -13.344 -13.32 -24.125 1 97.75 67 PRO A O 1
ATOM 558 N N . GLU A 1 68 ? -14.781 -13.305 -22.469 1 98.38 68 GLU A N 1
ATOM 559 C CA . GLU A 1 68 ? -14.445 -11.922 -22.141 1 98.38 68 GLU A CA 1
ATOM 560 C C . GLU A 1 68 ? -13.477 -11.859 -20.953 1 98.38 68 GLU A C 1
ATOM 562 O O . GLU A 1 68 ? -13.141 -10.773 -20.484 1 98.38 68 GLU A O 1
ATOM 567 N N . SER A 1 69 ? -13.086 -13 -20.453 1 98.75 69 SER A N 1
ATOM 568 C CA . SER A 1 69 ? -12.117 -13.016 -19.359 1 98.75 69 SER A CA 1
ATOM 569 C C . SER A 1 69 ? -10.773 -12.453 -19.812 1 98.75 69 SER A C 1
ATOM 571 O O . SER A 1 69 ? -10.406 -12.555 -20.984 1 98.75 69 SER A O 1
ATOM 573 N N . THR A 1 70 ? -10.062 -11.734 -18.875 1 98.88 70 THR A N 1
ATOM 574 C CA . THR A 1 70 ? -8.734 -11.188 -19.141 1 98.88 70 THR A CA 1
ATOM 575 C C . THR A 1 70 ? -7.766 -11.578 -18.031 1 98.88 70 THR A C 1
ATOM 577 O O . THR A 1 70 ? -8.172 -11.781 -16.891 1 98.88 70 THR A O 1
ATOM 580 N N . PHE A 1 71 ? -6.512 -11.711 -18.422 1 98.94 71 PHE A N 1
ATOM 581 C CA . PHE A 1 71 ? -5.453 -12.125 -17.516 1 98.94 71 PHE A CA 1
ATOM 582 C C . PHE A 1 71 ? -4.219 -11.242 -17.688 1 98.94 71 PHE A C 1
ATOM 584 O O . PHE A 1 71 ? -3.666 -11.148 -18.781 1 98.94 71 PHE A O 1
ATOM 591 N N . THR A 1 72 ? -3.83 -10.516 -16.594 1 98.94 72 THR A N 1
ATOM 592 C CA . THR A 1 72 ? -2.623 -9.695 -16.562 1 98.94 72 THR A CA 1
ATOM 593 C C . THR A 1 72 ? -1.571 -10.32 -15.641 1 98.94 72 THR A C 1
ATOM 595 O O . THR A 1 72 ? -1.853 -10.625 -14.484 1 98.94 72 THR A O 1
ATOM 598 N N . ALA A 1 73 ? -0.4 -10.586 -16.188 1 98.94 73 ALA A N 1
ATOM 599 C CA . ALA A 1 73 ? 0.728 -11.086 -15.406 1 98.94 73 ALA A CA 1
ATOM 600 C C . ALA A 1 73 ? 1.845 -10.047 -15.336 1 98.94 73 ALA A C 1
ATOM 602 O O . ALA A 1 73 ? 2.299 -9.547 -16.359 1 98.94 73 ALA A O 1
ATOM 603 N N . VAL A 1 74 ? 2.285 -9.719 -14.102 1 98.88 74 VAL A N 1
ATOM 604 C CA . VAL A 1 74 ? 3.375 -8.781 -13.867 1 98.88 74 VAL A CA 1
ATOM 605 C C . VAL A 1 74 ? 4.602 -9.531 -13.344 1 98.88 74 VAL A C 1
ATOM 607 O O . VAL A 1 74 ? 4.516 -10.266 -12.359 1 98.88 74 VAL A O 1
ATOM 610 N N . ASP A 1 75 ? 5.668 -9.391 -14.023 1 98.56 75 ASP A N 1
ATOM 611 C CA . ASP A 1 75 ? 6.934 -9.984 -13.594 1 98.56 75 ASP A CA 1
ATOM 612 C C . ASP A 1 75 ? 8.117 -9.219 -14.18 1 98.56 75 ASP A C 1
ATOM 614 O O . ASP A 1 75 ? 8.055 -8.734 -15.305 1 98.56 75 ASP A O 1
ATOM 618 N N . THR A 1 76 ? 9.203 -9.141 -13.383 1 97.06 76 THR A N 1
ATOM 619 C CA . THR A 1 76 ? 10.43 -8.555 -13.914 1 97.06 76 THR A CA 1
ATOM 620 C C . THR A 1 76 ? 11.211 -9.586 -14.727 1 97.06 76 THR A C 1
ATOM 622 O O . THR A 1 76 ? 12.07 -9.227 -15.531 1 97.06 76 THR A O 1
ATOM 625 N N . PHE A 1 77 ? 11.031 -10.82 -14.43 1 95.88 77 PHE A N 1
ATOM 626 C CA . PHE A 1 77 ? 11.781 -11.969 -14.922 1 95.88 77 PHE A CA 1
ATOM 627 C C . PHE A 1 77 ? 13.258 -11.844 -14.586 1 95.88 77 PHE A C 1
ATOM 629 O O . PHE A 1 77 ? 14.109 -12.414 -15.273 1 95.88 77 PHE A O 1
ATOM 636 N N . GLY A 1 78 ? 13.531 -10.992 -13.625 1 91 78 GLY A N 1
ATOM 637 C CA . GLY A 1 78 ? 14.898 -10.781 -13.164 1 91 78 GLY A CA 1
ATOM 638 C C . GLY A 1 78 ? 15.219 -11.547 -11.898 1 91 78 GLY A C 1
ATOM 639 O O . GLY A 1 78 ? 16.312 -11.422 -11.344 1 91 78 GLY A O 1
ATOM 640 N N . GLY A 1 79 ? 14.297 -12.336 -11.477 1 83.62 79 GLY A N 1
ATOM 641 C CA . GLY A 1 79 ? 14.492 -13.086 -10.25 1 83.62 79 GLY A CA 1
ATOM 642 C C . GLY A 1 79 ? 14.281 -12.258 -9 1 83.62 79 GLY A C 1
ATOM 643 O O . GLY A 1 79 ? 14.109 -11.039 -9.078 1 83.62 79 GLY A O 1
ATOM 644 N N . SER A 1 80 ? 14.258 -12.977 -7.848 1 80.06 80 SER A N 1
ATOM 645 C CA . SER A 1 80 ? 14.086 -12.336 -6.543 1 80.06 80 SER A CA 1
ATOM 646 C C . SER A 1 80 ? 15.43 -12.102 -5.867 1 80.06 80 SER A C 1
ATOM 648 O O . SER A 1 80 ? 16.484 -12.453 -6.418 1 80.06 80 SER A O 1
ATOM 650 N N . MET A 1 81 ? 15.383 -11.414 -4.793 1 73.81 81 MET A N 1
ATOM 651 C CA . MET A 1 81 ? 16.578 -11.07 -4.031 1 73.81 81 MET A CA 1
ATOM 652 C C . MET A 1 81 ? 17.375 -12.328 -3.695 1 73.81 81 MET A C 1
ATOM 654 O O . MET A 1 81 ? 18.609 -12.289 -3.674 1 73.81 81 MET A O 1
ATOM 658 N N . GLU A 1 82 ? 16.641 -13.352 -3.482 1 71.88 82 GLU A N 1
ATOM 659 C CA . GLU A 1 82 ? 17.281 -14.594 -3.074 1 71.88 82 GLU A CA 1
ATOM 660 C C . GLU A 1 82 ? 18.234 -15.102 -4.152 1 71.88 82 GLU A C 1
ATOM 662 O O . GLU A 1 82 ? 19.203 -15.812 -3.855 1 71.88 82 GLU A O 1
ATOM 667 N N . PHE A 1 83 ? 17.922 -14.719 -5.285 1 65.12 83 PHE A N 1
ATOM 668 C CA . PHE A 1 83 ? 18.75 -15.164 -6.395 1 65.12 83 PHE A CA 1
ATOM 669 C C . PHE A 1 83 ? 20.031 -14.344 -6.48 1 65.12 83 PHE A C 1
ATOM 671 O O . PHE A 1 83 ? 20.984 -14.742 -7.141 1 65.12 83 PHE A O 1
ATOM 678 N N . GLN A 1 84 ? 19.969 -13.234 -5.832 1 64.88 84 GLN A N 1
ATOM 679 C CA . GLN A 1 84 ? 21.125 -12.352 -5.852 1 64.88 84 GLN A CA 1
ATOM 680 C C . GLN A 1 84 ? 22.016 -12.578 -4.633 1 64.88 84 GLN A C 1
ATOM 682 O O . GLN A 1 84 ? 23.219 -12.328 -4.68 1 64.88 84 GLN A O 1
ATOM 687 N N . ASN A 1 85 ? 21.328 -12.914 -3.65 1 59.06 85 ASN A N 1
ATOM 688 C CA . ASN A 1 85 ? 22.109 -13.086 -2.43 1 59.06 85 ASN A CA 1
ATOM 689 C C . ASN A 1 85 ? 22.531 -14.539 -2.232 1 59.06 85 ASN A C 1
ATOM 691 O O . ASN A 1 85 ? 21.906 -15.453 -2.77 1 59.06 85 ASN A O 1
ATOM 695 N N . ASP A 1 86 ? 23.828 -14.789 -2.152 1 54.16 86 ASP A N 1
ATOM 696 C CA . ASP A 1 86 ? 24.609 -16.031 -2.074 1 54.16 86 ASP A CA 1
ATOM 697 C C . ASP A 1 86 ? 23.797 -17.141 -1.429 1 54.16 86 ASP A C 1
ATOM 699 O O . ASP A 1 86 ? 24.281 -18.266 -1.289 1 54.16 86 ASP A O 1
ATOM 703 N N . THR A 1 87 ? 22.703 -16.703 -0.925 1 50.97 87 THR A N 1
ATOM 704 C CA . THR A 1 87 ? 22.156 -17.844 -0.202 1 50.97 87 THR A CA 1
ATOM 705 C C . THR A 1 87 ? 21.578 -18.875 -1.172 1 50.97 87 THR A C 1
ATOM 707 O O . THR A 1 87 ? 21.281 -20.016 -0.78 1 50.97 87 THR A O 1
ATOM 710 N N . TYR A 1 88 ? 21.188 -18.344 -2.273 1 51.97 88 TYR A N 1
ATOM 711 C CA . TYR A 1 88 ? 20.781 -19.359 -3.246 1 51.97 88 TYR A CA 1
ATOM 712 C C . TYR A 1 88 ? 21.922 -19.672 -4.211 1 51.97 88 TYR A C 1
ATOM 714 O O . TYR A 1 88 ? 21.688 -19.875 -5.402 1 51.97 88 TYR A O 1
ATOM 722 N N . LYS A 1 89 ? 23.172 -19.469 -3.816 1 52.12 89 LYS A N 1
ATOM 723 C CA . LYS A 1 89 ? 24.25 -20.062 -4.605 1 52.12 89 LYS A CA 1
ATOM 724 C C . LYS A 1 89 ? 23.859 -21.422 -5.145 1 52.12 89 LYS A C 1
ATOM 726 O O . LYS A 1 89 ? 24.359 -21.859 -6.188 1 52.12 89 LYS A O 1
ATOM 731 N N . GLU A 1 90 ? 23.188 -21.938 -4.352 1 48.69 90 GLU A N 1
ATOM 732 C CA . GLU A 1 90 ? 22.75 -23.25 -4.809 1 48.69 90 GLU A CA 1
ATOM 733 C C . GLU A 1 90 ? 21.859 -23.125 -6.051 1 48.69 90 GLU A C 1
ATOM 735 O O . GLU A 1 90 ? 21.609 -24.125 -6.734 1 48.69 90 GLU A O 1
ATOM 740 N N . PHE A 1 91 ? 21.438 -21.719 -6.301 1 50.66 91 PHE A N 1
ATOM 741 C CA . PHE A 1 91 ? 20.469 -21.516 -7.371 1 50.66 91 PHE A CA 1
ATOM 742 C C . PHE A 1 91 ? 21.172 -21.125 -8.664 1 50.66 91 PHE A C 1
ATOM 744 O O . PHE A 1 91 ? 20.516 -20.719 -9.633 1 50.66 91 PHE A O 1
ATOM 751 N N . ASP A 1 92 ? 22.531 -20.938 -8.648 1 52.69 92 ASP A N 1
ATOM 752 C CA . ASP A 1 92 ? 23.062 -20.984 -10.008 1 52.69 92 ASP A CA 1
ATOM 753 C C . ASP A 1 92 ? 22.203 -21.859 -10.914 1 52.69 92 ASP A C 1
ATOM 755 O O . ASP A 1 92 ? 22.281 -21.766 -12.141 1 52.69 92 ASP A O 1
ATOM 759 N N . ALA A 1 93 ? 21.297 -22.625 -10.172 1 57.62 93 ALA A N 1
ATOM 760 C CA . ALA A 1 93 ? 20.5 -23.672 -10.828 1 57.62 93 ALA A CA 1
ATOM 761 C C . ALA A 1 93 ? 19.25 -23.094 -11.484 1 57.62 93 ALA A C 1
ATOM 763 O O . ALA A 1 93 ? 18.594 -23.766 -12.281 1 57.62 93 ALA A O 1
ATOM 764 N N . TYR A 1 94 ? 18.969 -21.672 -11.414 1 70.62 94 TYR A N 1
ATOM 765 C CA . TYR A 1 94 ? 17.672 -21.266 -11.93 1 70.62 94 TYR A CA 1
ATOM 766 C C . TYR A 1 94 ? 17.812 -20.578 -13.289 1 70.62 94 TYR A C 1
ATOM 768 O O . TYR A 1 94 ? 16.828 -20.156 -13.883 1 70.62 94 TYR A O 1
ATOM 776 N N . ASP A 1 95 ? 18.812 -20.641 -13.922 1 79.56 95 ASP A N 1
ATOM 777 C CA . ASP A 1 95 ? 19.047 -20.031 -15.234 1 79.56 95 ASP A CA 1
ATOM 778 C C . ASP A 1 95 ? 18.141 -18.812 -15.453 1 79.56 95 ASP A C 1
ATOM 780 O O . ASP A 1 95 ? 17.266 -18.828 -16.312 1 79.56 95 ASP A O 1
ATOM 784 N N . ILE A 1 96 ? 18.375 -17.672 -14.805 1 82.19 96 ILE A N 1
ATOM 785 C CA . ILE A 1 96 ? 17.562 -16.469 -14.773 1 82.19 96 ILE A CA 1
ATOM 786 C C . ILE A 1 96 ? 17.578 -15.797 -16.156 1 82.19 96 ILE A C 1
ATOM 788 O O . ILE A 1 96 ? 16.531 -15.336 -16.641 1 82.19 96 ILE A O 1
ATOM 792 N N . PRO A 1 97 ? 18.578 -15.875 -16.875 1 85.38 97 PRO A N 1
ATOM 793 C CA . PRO A 1 97 ? 18.594 -15.242 -18.203 1 85.38 97 PRO A CA 1
ATOM 794 C C . PRO A 1 97 ? 17.562 -15.859 -19.156 1 85.38 97 PRO A C 1
ATOM 796 O O . PRO A 1 97 ? 17.078 -15.18 -20.062 1 85.38 97 PRO A O 1
ATOM 799 N N . SER A 1 98 ? 17.234 -17.109 -18.922 1 91.69 98 SER A N 1
ATOM 800 C CA . SER A 1 98 ? 16.297 -17.781 -19.812 1 91.69 98 SER A CA 1
ATOM 801 C C . SER A 1 98 ? 14.906 -17.875 -19.203 1 91.69 98 SER A C 1
ATOM 803 O O . SER A 1 98 ? 14.008 -18.5 -19.781 1 91.69 98 SER A O 1
ATOM 805 N N . LEU A 1 99 ? 14.727 -17.281 -18.109 1 93.94 99 LEU A N 1
ATOM 806 C CA . LEU A 1 99 ? 13.5 -17.422 -17.344 1 93.94 99 LEU A CA 1
ATOM 807 C C . LEU A 1 99 ? 12.297 -16.953 -18.156 1 93.94 99 LEU A C 1
ATOM 809 O O . LEU A 1 99 ? 11.32 -17.703 -18.297 1 93.94 99 LEU A O 1
ATOM 813 N N . GLU A 1 100 ? 12.359 -15.789 -18.703 1 96.75 100 GLU A N 1
ATOM 814 C CA . GLU A 1 100 ? 11.234 -15.258 -19.484 1 96.75 100 GLU A CA 1
ATOM 815 C C . GLU A 1 100 ? 10.922 -16.156 -20.672 1 96.75 100 GLU A C 1
ATOM 817 O O . GLU A 1 100 ? 9.75 -16.375 -21 1 96.75 100 GLU A O 1
ATOM 822 N N . LYS A 1 101 ? 11.969 -16.578 -21.344 1 97.12 101 LYS A N 1
ATOM 823 C CA . LYS A 1 101 ? 11.773 -17.469 -22.484 1 97.12 101 LYS A CA 1
ATOM 824 C C . LYS A 1 101 ? 11.008 -18.719 -22.078 1 97.12 101 LYS A C 1
ATOM 826 O O . LYS A 1 101 ? 10.109 -19.172 -22.812 1 97.12 101 LYS A O 1
ATOM 831 N N . ARG A 1 102 ? 11.375 -19.297 -20.969 1 96.44 102 ARG A N 1
ATOM 832 C CA . ARG A 1 102 ? 10.672 -20.484 -20.469 1 96.44 102 ARG A CA 1
ATOM 833 C C . ARG A 1 102 ? 9.219 -20.156 -20.141 1 96.44 102 ARG A C 1
ATOM 835 O O . ARG A 1 102 ? 8.312 -20.922 -20.5 1 96.44 102 ARG A O 1
ATOM 842 N N . PHE A 1 103 ? 8.992 -19.062 -19.516 1 98.31 103 PHE A N 1
ATOM 843 C CA . PHE A 1 103 ? 7.641 -18.609 -19.234 1 98.31 103 PHE A CA 1
ATOM 844 C C . PHE A 1 103 ? 6.816 -18.516 -20.5 1 98.31 103 PHE A C 1
ATOM 846 O O . PHE A 1 103 ? 5.734 -19.094 -20.594 1 98.31 103 PHE A O 1
ATOM 853 N N . ARG A 1 104 ? 7.359 -17.812 -21.484 1 98.44 104 ARG A N 1
ATOM 854 C CA . ARG A 1 104 ? 6.648 -17.578 -22.734 1 98.44 104 ARG A CA 1
ATOM 855 C C . ARG A 1 104 ? 6.379 -18.891 -23.469 1 98.44 104 ARG A C 1
ATOM 857 O O . ARG A 1 104 ? 5.305 -19.078 -24.031 1 98.44 104 ARG A O 1
ATOM 864 N N . SER A 1 105 ? 7.348 -19.766 -23.453 1 98.25 105 SER A N 1
ATOM 865 C CA . SER A 1 105 ? 7.184 -21.062 -24.094 1 98.25 105 SER A CA 1
ATOM 866 C C . SER A 1 105 ? 6.062 -21.859 -23.438 1 98.25 105 SER A C 1
ATOM 868 O O . SER A 1 105 ? 5.273 -22.516 -24.125 1 98.25 105 SER A O 1
ATOM 870 N N . ASN A 1 106 ? 5.973 -21.766 -22.141 1 98.31 106 ASN A N 1
ATOM 871 C CA . ASN A 1 106 ? 4.965 -22.516 -21.391 1 98.31 106 ASN A CA 1
ATOM 872 C C . ASN A 1 106 ? 3.564 -21.969 -21.641 1 98.31 106 ASN A C 1
ATOM 874 O O . ASN A 1 106 ? 2.645 -22.703 -21.969 1 98.31 106 ASN A O 1
ATOM 878 N N . VAL A 1 107 ? 3.406 -20.672 -21.562 1 98.5 107 VAL A N 1
ATOM 879 C CA . VAL A 1 107 ? 2.068 -20.109 -21.688 1 98.5 107 VAL A CA 1
ATOM 880 C C . VAL A 1 107 ? 1.585 -20.219 -23.125 1 98.5 107 VAL A C 1
ATOM 882 O O . VAL A 1 107 ? 0.38 -20.297 -23.391 1 98.5 107 VAL A O 1
ATOM 885 N N . ALA A 1 108 ? 2.486 -20.328 -24.047 1 98.31 108 ALA A N 1
ATOM 886 C CA . ALA A 1 108 ? 2.117 -20.453 -25.453 1 98.31 108 ALA A CA 1
ATOM 887 C C . ALA A 1 108 ? 1.377 -21.766 -25.719 1 98.31 108 ALA A C 1
ATOM 889 O O . ALA A 1 108 ? 0.662 -21.891 -26.703 1 98.31 108 ALA A O 1
ATOM 890 N N . LYS A 1 109 ? 1.516 -22.703 -24.844 1 97.81 109 LYS A N 1
ATOM 891 C CA . LYS A 1 109 ? 0.897 -24.016 -25 1 97.81 109 LYS A CA 1
ATOM 892 C C . LYS A 1 109 ? -0.535 -24.016 -24.469 1 97.81 109 LYS A C 1
ATOM 894 O O . LYS A 1 109 ? -1.247 -25.016 -24.594 1 97.81 109 LYS A O 1
ATOM 899 N N . CYS A 1 110 ? -0.981 -22.953 -23.953 1 97.62 110 CYS A N 1
ATOM 900 C CA . CYS A 1 110 ? -2.322 -22.859 -23.391 1 97.62 110 CYS A CA 1
ATOM 901 C C . CYS A 1 110 ? -3.314 -22.344 -24.422 1 97.62 110 CYS A C 1
ATOM 903 O O . CYS A 1 110 ? -2.992 -21.453 -25.203 1 97.62 110 CYS A O 1
ATOM 905 N N . ARG A 1 111 ? -4.48 -22.859 -24.359 1 95.31 111 ARG A N 1
ATOM 906 C CA . ARG A 1 111 ? -5.539 -22.547 -25.312 1 95.31 111 ARG A CA 1
ATOM 907 C C . ARG A 1 111 ? -5.887 -21.062 -25.281 1 95.31 111 ARG A C 1
ATOM 909 O O . ARG A 1 111 ? -6.133 -20.453 -26.328 1 95.31 111 ARG A O 1
ATOM 916 N N . HIS A 1 112 ? -5.887 -20.469 -24.125 1 97.38 112 HIS A N 1
ATOM 917 C CA . HIS A 1 112 ? -6.406 -19.109 -23.969 1 97.38 112 HIS A CA 1
ATOM 918 C C . HIS A 1 112 ? -5.273 -18.109 -23.781 1 97.38 112 HIS A C 1
ATOM 920 O O . HIS A 1 112 ? -5.449 -17.078 -23.125 1 97.38 112 HIS A O 1
ATOM 926 N N . VAL A 1 113 ? -4.102 -18.406 -24.359 1 98.19 113 VAL A N 1
ATOM 927 C CA . VAL A 1 113 ? -2.932 -17.547 -24.219 1 98.19 113 VAL A CA 1
ATOM 928 C C . VAL A 1 113 ? -3.232 -16.172 -24.797 1 98.19 113 VAL A C 1
ATOM 930 O O . VAL A 1 113 ? -2.627 -15.172 -24.391 1 98.19 113 VAL A O 1
ATOM 933 N N . ASP A 1 114 ? -4.152 -16.047 -25.688 1 98.12 114 ASP A N 1
ATOM 934 C CA . ASP A 1 114 ? -4.516 -14.781 -26.312 1 98.12 114 ASP A CA 1
ATOM 935 C C . ASP A 1 114 ? -5.129 -13.82 -25.297 1 98.12 114 ASP A C 1
ATOM 937 O O . ASP A 1 114 ? -5.211 -12.617 -25.531 1 98.12 114 ASP A O 1
ATOM 941 N N . LYS A 1 115 ? -5.57 -14.289 -24.156 1 98.69 115 LYS A N 1
ATOM 942 C CA . LYS A 1 115 ? -6.199 -13.469 -23.125 1 98.69 115 LYS A CA 1
ATOM 943 C C . LYS A 1 115 ? -5.168 -12.945 -22.125 1 98.69 115 LYS A C 1
ATOM 945 O O . LYS A 1 115 ? -5.492 -12.156 -21.234 1 98.69 115 LYS A O 1
ATOM 950 N N . LEU A 1 116 ? -3.939 -13.359 -22.266 1 98.88 116 LEU A N 1
ATOM 951 C CA . LEU A 1 116 ? -2.857 -13.008 -21.344 1 98.88 116 LEU A CA 1
ATOM 952 C C . LEU A 1 116 ? -2.135 -11.75 -21.828 1 98.88 116 LEU A C 1
ATOM 954 O O . LEU A 1 116 ? -1.695 -11.68 -22.969 1 98.88 116 LEU A O 1
ATOM 958 N N . THR A 1 117 ? -2.096 -10.742 -21 1 98.88 117 THR A N 1
ATOM 959 C CA . THR A 1 117 ? -1.203 -9.594 -21.156 1 98.88 117 THR A CA 1
ATOM 960 C C . THR A 1 117 ? -0.05 -9.664 -20.156 1 98.88 117 THR A C 1
ATOM 962 O O . THR A 1 117 ? -0.272 -9.781 -18.953 1 98.88 117 THR A O 1
ATOM 965 N N . VAL A 1 118 ? 1.145 -9.641 -20.672 1 98.88 118 VAL A N 1
ATOM 966 C CA . VAL A 1 118 ? 2.326 -9.688 -19.828 1 98.88 118 VAL A CA 1
ATOM 967 C C . VAL A 1 118 ? 2.91 -8.289 -19.672 1 98.88 118 VAL A C 1
ATOM 969 O O . VAL A 1 118 ? 3.203 -7.617 -20.656 1 98.88 118 VAL A O 1
ATOM 972 N N . ILE A 1 119 ? 3.029 -7.828 -18.438 1 98.81 119 ILE A N 1
ATOM 973 C CA . ILE A 1 119 ? 3.711 -6.582 -18.109 1 98.81 119 ILE A CA 1
ATOM 974 C C . ILE A 1 119 ? 5.074 -6.887 -17.484 1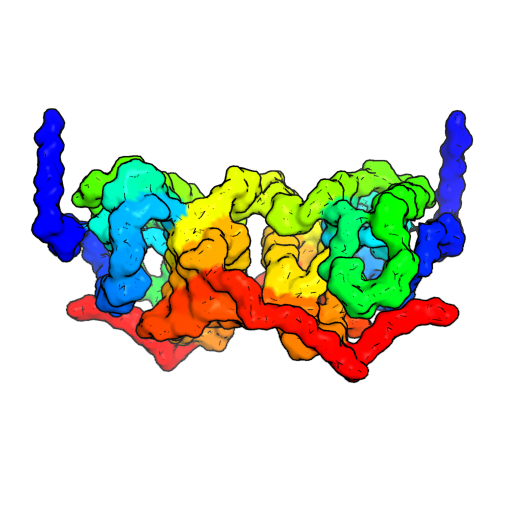 98.81 119 ILE A C 1
ATOM 976 O O . ILE A 1 119 ? 5.156 -7.281 -16.328 1 98.81 119 ILE A O 1
ATOM 980 N N . LYS A 1 120 ? 6.125 -6.77 -18.312 1 98.44 120 LYS A N 1
ATOM 981 C CA . LYS A 1 120 ? 7.484 -7 -17.844 1 98.44 120 LYS A CA 1
ATOM 982 C C . LYS A 1 120 ? 8.023 -5.777 -17.094 1 98.44 120 LYS A C 1
ATOM 984 O O . LYS A 1 120 ? 8.703 -4.938 -17.688 1 98.44 120 LYS A O 1
ATOM 989 N N . ARG A 1 121 ? 7.688 -5.672 -15.836 1 97.69 121 ARG A N 1
ATOM 990 C CA . ARG A 1 121 ? 8.031 -4.551 -14.961 1 97.69 121 ARG A CA 1
ATOM 991 C C . ARG A 1 121 ? 7.992 -4.965 -13.5 1 97.69 121 ARG A C 1
ATOM 993 O O . ARG A 1 121 ? 7.414 -6 -13.156 1 97.69 121 ARG A O 1
ATOM 1000 N N . SER A 1 122 ? 8.703 -4.172 -12.672 1 97.62 122 SER A N 1
ATOM 1001 C CA . SER A 1 122 ? 8.508 -4.324 -11.234 1 97.62 122 SER A CA 1
ATOM 1002 C C . SER A 1 122 ? 7.062 -4.031 -10.836 1 97.62 122 SER A C 1
ATOM 1004 O O . SER A 1 122 ? 6.453 -3.092 -11.352 1 97.62 122 SER A O 1
ATOM 1006 N N . SER A 1 123 ? 6.535 -4.871 -9.953 1 98.44 123 SER A N 1
ATOM 1007 C CA . SER A 1 123 ? 5.184 -4.598 -9.469 1 98.44 123 SER A CA 1
ATOM 1008 C C . SER A 1 123 ? 5.109 -3.242 -8.773 1 98.44 123 SER A C 1
ATOM 1010 O O . SER A 1 123 ? 4.051 -2.609 -8.75 1 98.44 123 SER A O 1
ATOM 1012 N N . LEU A 1 124 ? 6.207 -2.752 -8.234 1 97.56 124 LEU A N 1
ATOM 1013 C CA . LEU A 1 124 ? 6.258 -1.459 -7.559 1 97.56 124 LEU A CA 1
ATOM 1014 C C . LEU A 1 124 ? 5.914 -0.328 -8.523 1 97.56 124 LEU A C 1
ATOM 1016 O O . LEU A 1 124 ? 5.418 0.72 -8.102 1 97.56 124 LEU A O 1
ATOM 1020 N N . ASP A 1 125 ? 6.109 -0.585 -9.773 1 96.94 125 ASP A N 1
ATOM 1021 C CA . ASP A 1 125 ? 5.777 0.395 -10.805 1 96.94 125 ASP A CA 1
ATOM 1022 C C . ASP A 1 125 ? 4.48 0.024 -11.516 1 96.94 125 ASP A C 1
ATOM 1024 O O . ASP A 1 125 ? 3.652 0.891 -11.797 1 96.94 125 ASP A O 1
ATOM 1028 N N . ALA A 1 126 ? 4.277 -1.225 -11.75 1 98.44 126 ALA A N 1
ATOM 1029 C CA . ALA A 1 126 ? 3.154 -1.691 -12.562 1 98.44 126 ALA A CA 1
ATOM 1030 C C . ALA A 1 126 ? 1.829 -1.485 -11.836 1 98.44 126 ALA A C 1
ATOM 1032 O O . ALA A 1 126 ? 0.837 -1.078 -12.445 1 98.44 126 ALA A O 1
ATOM 1033 N N . LEU A 1 127 ? 1.806 -1.765 -10.562 1 98.69 127 LEU A N 1
ATOM 1034 C CA . LEU A 1 127 ? 0.529 -1.75 -9.852 1 98.69 127 LEU A CA 1
ATOM 1035 C C . LEU A 1 127 ? 0.008 -0.325 -9.703 1 98.69 127 LEU A C 1
ATOM 1037 O O . LEU A 1 127 ? -1.182 -0.069 -9.906 1 98.69 127 LEU A O 1
ATOM 1041 N N . PRO A 1 128 ? 0.895 0.663 -9.359 1 97.75 128 PRO A N 1
ATOM 1042 C CA . PRO A 1 128 ? 0.402 2.043 -9.375 1 97.75 128 PRO A CA 1
ATOM 1043 C C . PRO A 1 128 ? -0.134 2.455 -10.75 1 97.75 128 PRO A C 1
ATOM 1045 O O . PRO A 1 128 ? -1.128 3.182 -10.828 1 97.75 128 PRO A O 1
ATOM 1048 N N . THR A 1 129 ? 0.501 1.999 -11.75 1 97.44 129 THR A N 1
ATOM 1049 C CA . THR A 1 129 ? 0.057 2.312 -13.102 1 97.44 129 THR A CA 1
ATOM 1050 C C . THR A 1 129 ? -1.312 1.699 -13.375 1 97.44 129 THR A C 1
ATOM 1052 O O . THR A 1 129 ? -2.215 2.379 -13.867 1 97.44 129 THR A O 1
ATOM 1055 N N . LEU A 1 130 ? -1.468 0.459 -13.016 1 98.38 130 LEU A N 1
ATOM 1056 C CA . LEU A 1 130 ? -2.746 -0.219 -13.203 1 98.38 130 LEU A CA 1
ATOM 1057 C C . LEU A 1 130 ? -3.848 0.471 -12.406 1 98.38 130 LEU A C 1
ATOM 1059 O O . LEU A 1 130 ? -4.957 0.666 -12.906 1 98.38 130 LEU A O 1
ATOM 1063 N N . LYS A 1 131 ? -3.512 0.795 -11.188 1 97.56 131 LYS A N 1
ATOM 1064 C CA . LYS A 1 131 ? -4.48 1.482 -10.336 1 97.56 131 LYS A CA 1
ATOM 1065 C C . LYS A 1 131 ? -4.867 2.834 -10.93 1 97.56 131 LYS A C 1
ATOM 1067 O O . LYS A 1 131 ? -6.047 3.186 -10.969 1 97.56 131 LYS A O 1
ATOM 1072 N N . HIS A 1 132 ? -3.908 3.559 -11.375 1 95.06 132 HIS A N 1
ATOM 1073 C CA . HIS A 1 132 ? -4.145 4.852 -12.008 1 95.06 132 HIS A CA 1
ATOM 1074 C C . HIS A 1 132 ? -5.066 4.715 -13.219 1 95.06 132 HIS A C 1
ATOM 1076 O O . HIS A 1 132 ? -5.91 5.582 -13.461 1 95.06 132 HIS A O 1
ATOM 1082 N N . GLN A 1 133 ? -4.945 3.633 -13.898 1 96.56 133 GLN A N 1
ATOM 1083 C CA . GLN A 1 133 ? -5.727 3.383 -15.109 1 96.56 133 GLN A CA 1
ATOM 1084 C C . GLN A 1 133 ? -7.125 2.875 -14.758 1 96.56 133 GLN A C 1
ATOM 1086 O O . GLN A 1 133 ? -7.953 2.666 -15.648 1 96.56 133 GLN A O 1
ATOM 1091 N N . GLY A 1 134 ? -7.414 2.645 -13.539 1 96.62 134 GLY A N 1
ATOM 1092 C CA . GLY A 1 134 ? -8.734 2.219 -13.102 1 96.62 134 GLY A CA 1
ATOM 1093 C C . GLY A 1 134 ? -8.953 0.724 -13.234 1 96.62 134 GLY A C 1
ATOM 1094 O O . GLY A 1 134 ? -10.094 0.263 -13.32 1 96.62 134 GLY A O 1
ATOM 1095 N N . ALA A 1 135 ? -7.855 -0.069 -13.234 1 98.31 135 ALA A N 1
ATOM 1096 C CA . ALA A 1 135 ? -7.977 -1.518 -13.375 1 98.31 135 ALA A CA 1
ATOM 1097 C C . ALA A 1 135 ? -8.719 -2.125 -12.188 1 98.31 135 ALA A C 1
ATOM 1099 O O . ALA A 1 135 ? -8.547 -1.684 -11.047 1 98.31 135 ALA A O 1
ATOM 1100 N N . ARG A 1 136 ? -9.523 -3.113 -12.461 1 98.69 136 ARG A N 1
ATOM 1101 C CA . ARG A 1 136 ? -10.25 -3.902 -11.469 1 98.69 136 ARG A CA 1
ATOM 1102 C C . ARG A 1 136 ? -10.102 -5.395 -11.742 1 98.69 136 ARG A C 1
ATOM 1104 O O . ARG A 1 136 ? -10 -5.816 -12.891 1 98.69 136 ARG A O 1
ATOM 1111 N N . PHE A 1 137 ? -10.125 -6.172 -10.672 1 98.94 137 PHE A N 1
ATOM 1112 C CA . PHE A 1 137 ? -9.906 -7.605 -10.812 1 98.94 137 PHE A CA 1
ATOM 1113 C C . PHE A 1 137 ? -10.867 -8.398 -9.938 1 98.94 137 PHE A C 1
ATOM 1115 O O . PHE A 1 137 ? -11.359 -7.883 -8.93 1 98.94 137 PHE A O 1
ATOM 1122 N N . ASP A 1 138 ? -11.07 -9.641 -10.336 1 98.94 138 ASP A N 1
ATOM 1123 C CA . ASP A 1 138 ? -11.93 -10.57 -9.609 1 98.94 138 ASP A CA 1
ATOM 1124 C C . ASP A 1 138 ? -11.102 -11.602 -8.852 1 98.94 138 ASP A C 1
ATOM 1126 O O . ASP A 1 138 ? -11.586 -12.211 -7.895 1 98.94 138 ASP A O 1
ATOM 1130 N N . PHE A 1 139 ? -9.945 -11.82 -9.312 1 98.94 139 PHE A N 1
ATOM 1131 C CA . PHE A 1 139 ? -9.016 -12.789 -8.742 1 98.94 139 PHE A CA 1
ATOM 1132 C C . PHE A 1 139 ? -7.574 -12.305 -8.891 1 98.94 139 PHE A C 1
ATOM 1134 O O . PHE A 1 139 ? -7.16 -11.891 -9.977 1 98.94 139 PHE A O 1
ATOM 1141 N N . ILE A 1 140 ? -6.836 -12.258 -7.766 1 99 140 ILE A N 1
ATOM 1142 C CA . ILE A 1 140 ? -5.465 -11.766 -7.781 1 99 140 ILE A CA 1
ATOM 1143 C C . ILE A 1 140 ? -4.543 -12.766 -7.09 1 99 140 ILE A C 1
ATOM 1145 O O . ILE A 1 140 ? -4.875 -13.289 -6.023 1 99 140 ILE A O 1
ATOM 1149 N N . TYR A 1 141 ? -3.439 -13.094 -7.754 1 98.94 141 TYR A N 1
ATOM 1150 C CA . TYR A 1 141 ? -2.414 -13.961 -7.18 1 98.94 141 TYR A CA 1
ATOM 1151 C C . TYR A 1 141 ? -1.106 -13.203 -6.988 1 98.94 141 TYR A C 1
ATOM 1153 O O . TYR A 1 141 ? -0.577 -12.617 -7.938 1 98.94 141 TYR A O 1
ATOM 1161 N N . ILE A 1 142 ? -0.581 -13.148 -5.707 1 98.94 142 ILE A N 1
ATOM 1162 C CA . ILE A 1 142 ? 0.653 -12.445 -5.375 1 98.94 142 ILE A CA 1
ATOM 1163 C C . ILE A 1 142 ? 1.742 -13.453 -5.016 1 98.94 142 ILE A C 1
ATOM 1165 O O . ILE A 1 142 ? 1.646 -14.141 -3.998 1 98.94 142 ILE A O 1
ATOM 1169 N N . ASP A 1 143 ? 2.76 -13.523 -5.797 1 98.19 143 ASP A N 1
ATOM 1170 C CA . ASP A 1 143 ? 3.914 -14.391 -5.586 1 98.19 143 ASP A CA 1
ATOM 1171 C C . ASP A 1 143 ? 5.184 -13.766 -6.156 1 98.19 143 ASP A C 1
ATOM 1173 O O . ASP A 1 143 ? 5.957 -14.43 -6.844 1 98.19 143 ASP A O 1
ATOM 1177 N N . GLY A 1 144 ? 5.34 -12.43 -5.934 1 96.88 144 GLY A N 1
ATOM 1178 C CA . GLY A 1 144 ? 6.516 -11.688 -6.379 1 96.88 144 GLY A CA 1
ATOM 1179 C C . GLY A 1 144 ? 7.641 -11.695 -5.363 1 96.88 144 GLY A C 1
ATOM 1180 O O . GLY A 1 144 ? 8.07 -12.758 -4.91 1 96.88 144 GLY A O 1
ATOM 1181 N N . SER A 1 145 ? 8.141 -10.523 -4.973 1 95.81 145 SER A N 1
ATOM 1182 C CA . SER A 1 145 ? 9.195 -10.344 -3.984 1 95.81 145 SER A CA 1
ATOM 1183 C C . SER A 1 145 ? 8.797 -10.93 -2.633 1 95.81 145 SER A C 1
ATOM 1185 O O . SER A 1 145 ? 7.621 -10.891 -2.256 1 95.81 145 SER A O 1
ATOM 1187 N N . HIS A 1 146 ? 9.828 -11.406 -1.961 1 94.88 146 HIS A N 1
ATOM 1188 C CA . HIS A 1 146 ? 9.562 -11.938 -0.627 1 94.88 146 HIS A CA 1
ATOM 1189 C C . HIS A 1 146 ? 9.867 -10.898 0.447 1 94.88 146 HIS A C 1
ATOM 1191 O O . HIS A 1 146 ? 9.633 -11.141 1.633 1 94.88 146 HIS A O 1
ATOM 1197 N N . VAL A 1 147 ? 10.422 -9.75 0.039 1 96.56 147 VAL A N 1
ATOM 1198 C CA . VAL A 1 147 ? 10.641 -8.656 0.973 1 96.56 147 VAL A CA 1
ATOM 1199 C C . VAL A 1 147 ? 9.305 -8.102 1.446 1 96.56 147 VAL A C 1
ATOM 1201 O O . VAL A 1 147 ? 8.453 -7.727 0.63 1 96.56 147 VAL A O 1
ATOM 1204 N N . ALA A 1 148 ? 9.133 -8.016 2.711 1 98.44 148 ALA A N 1
ATOM 1205 C CA . ALA A 1 148 ? 7.828 -7.707 3.297 1 98.44 148 ALA A CA 1
ATOM 1206 C C . ALA A 1 148 ? 7.293 -6.375 2.777 1 98.44 148 ALA A C 1
ATOM 1208 O O . ALA A 1 148 ? 6.098 -6.25 2.49 1 98.44 148 ALA A O 1
ATOM 1209 N N . LEU A 1 149 ? 8.148 -5.395 2.709 1 98.69 149 LEU A N 1
ATOM 1210 C CA . LEU A 1 149 ? 7.711 -4.082 2.246 1 98.69 149 LEU A CA 1
ATOM 1211 C C . LEU A 1 149 ? 7.188 -4.156 0.815 1 98.69 149 LEU A C 1
ATOM 1213 O O . LEU A 1 149 ? 6.191 -3.51 0.478 1 98.69 149 LEU A O 1
ATOM 1217 N N . ASP A 1 150 ? 7.848 -4.918 -0.051 1 98.56 150 ASP A N 1
ATOM 1218 C CA . ASP A 1 150 ? 7.383 -5.125 -1.42 1 98.56 150 ASP A CA 1
ATOM 1219 C C . ASP A 1 150 ? 6.043 -5.852 -1.44 1 98.56 150 ASP A C 1
ATOM 1221 O O . ASP A 1 150 ? 5.141 -5.48 -2.195 1 98.56 150 ASP A O 1
ATOM 1225 N N . VAL A 1 151 ? 5.949 -6.891 -0.613 1 98.81 151 VAL A N 1
ATOM 1226 C CA . VAL A 1 151 ? 4.715 -7.664 -0.524 1 98.81 151 VAL A CA 1
ATOM 1227 C C . VAL A 1 151 ? 3.578 -6.77 -0.029 1 98.81 151 VAL A C 1
ATOM 1229 O O . VAL A 1 151 ? 2.453 -6.852 -0.528 1 98.81 151 VAL A O 1
ATOM 1232 N N . LEU A 1 152 ? 3.873 -5.934 0.927 1 98.94 152 LEU A N 1
ATOM 1233 C CA . LEU A 1 152 ? 2.867 -5.02 1.457 1 98.94 152 LEU A CA 1
ATOM 1234 C C . LEU A 1 152 ? 2.379 -4.062 0.376 1 98.94 152 LEU A C 1
ATOM 1236 O O . LEU A 1 152 ? 1.178 -3.811 0.261 1 98.94 152 LEU A O 1
ATOM 1240 N N . HIS A 1 153 ? 3.307 -3.521 -0.362 1 98.81 153 HIS A N 1
ATOM 1241 C CA . HIS A 1 153 ? 2.969 -2.674 -1.5 1 98.81 153 HIS A CA 1
ATOM 1242 C C . HIS A 1 153 ? 2.023 -3.391 -2.459 1 98.81 153 HIS A C 1
ATOM 1244 O O . HIS A 1 153 ? 0.976 -2.854 -2.822 1 98.81 153 HIS A O 1
ATOM 1250 N N . ASP A 1 154 ? 2.391 -4.57 -2.826 1 98.94 154 ASP A N 1
ATOM 1251 C CA . ASP A 1 154 ? 1.568 -5.34 -3.754 1 98.94 154 ASP A CA 1
ATOM 1252 C C . ASP A 1 154 ? 0.198 -5.645 -3.15 1 98.94 154 ASP A C 1
ATOM 1254 O O . ASP A 1 154 ? -0.823 -5.535 -3.832 1 98.94 154 ASP A O 1
ATOM 1258 N N . ALA A 1 155 ? 0.219 -6.02 -1.87 1 98.94 155 ALA A N 1
ATOM 1259 C CA . ALA A 1 155 ? -1.009 -6.395 -1.173 1 98.94 155 ALA A CA 1
ATOM 1260 C C . ALA A 1 155 ? -1.993 -5.23 -1.134 1 98.94 155 ALA A C 1
ATOM 1262 O O . ALA A 1 155 ? -3.168 -5.391 -1.47 1 98.94 155 ALA A O 1
ATOM 1263 N N . VAL A 1 156 ? -1.541 -4.105 -0.809 1 98.88 156 VAL A N 1
ATOM 1264 C CA . VAL A 1 156 ? -2.398 -2.945 -0.582 1 98.88 156 VAL A CA 1
ATOM 1265 C C . VAL A 1 156 ? -2.971 -2.457 -1.911 1 98.88 156 VAL A C 1
ATOM 1267 O O . VAL A 1 156 ? -4.18 -2.236 -2.029 1 98.88 156 VAL A O 1
ATOM 1270 N N . LEU A 1 157 ? -2.146 -2.299 -2.896 1 98.81 157 LEU A N 1
ATOM 1271 C CA . LEU A 1 157 ? -2.623 -1.811 -4.188 1 98.81 157 LEU A CA 1
ATOM 1272 C C . LEU A 1 157 ? -3.525 -2.84 -4.855 1 98.81 157 LEU A C 1
ATOM 1274 O O . LEU A 1 157 ? -4.559 -2.486 -5.43 1 98.81 157 LEU A O 1
ATOM 1278 N N . ALA A 1 158 ? -3.131 -4.117 -4.746 1 98.94 158 ALA A N 1
ATOM 1279 C CA . ALA A 1 158 ? -3.969 -5.172 -5.309 1 98.94 158 ALA A CA 1
ATOM 1280 C C . ALA A 1 158 ? -5.332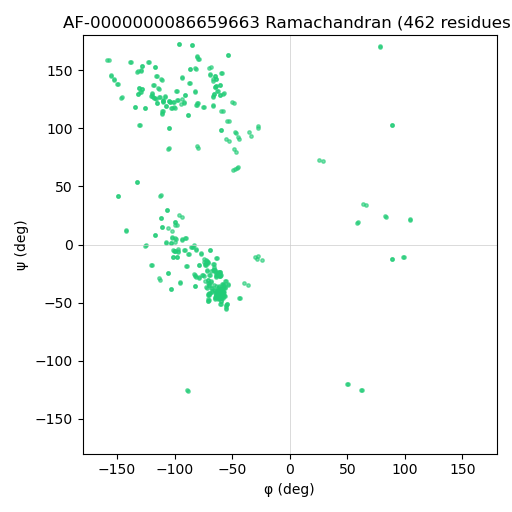 -5.211 -4.625 1 98.94 158 ALA A C 1
ATOM 1282 O O . ALA A 1 158 ? -6.363 -5.352 -5.289 1 98.94 158 ALA A O 1
ATOM 1283 N N . TRP A 1 159 ? -5.336 -5.113 -3.307 1 98.94 159 TRP A N 1
ATOM 1284 C CA . TRP A 1 159 ? -6.598 -5.109 -2.57 1 98.94 159 TRP A CA 1
ATOM 1285 C C . TRP A 1 159 ? -7.504 -3.979 -3.043 1 98.94 159 TRP A C 1
ATOM 1287 O O . TRP A 1 159 ? -8.711 -4.168 -3.209 1 98.94 159 TRP A O 1
ATOM 1297 N N . GLY A 1 160 ? -6.883 -2.852 -3.273 1 98.56 160 GLY A N 1
ATOM 1298 C CA . GLY A 1 160 ? -7.641 -1.705 -3.748 1 98.56 160 GLY A CA 1
ATOM 1299 C C . GLY A 1 160 ? -8.234 -1.914 -5.129 1 98.56 160 GLY A C 1
ATOM 1300 O O . GLY A 1 160 ? -9.211 -1.256 -5.496 1 98.56 160 GLY A O 1
ATOM 1301 N N . MET A 1 161 ? -7.703 -2.768 -5.875 1 98.81 161 MET A N 1
ATOM 1302 C CA . MET A 1 161 ? -8.172 -3.027 -7.23 1 98.81 161 MET A CA 1
ATOM 1303 C C . MET A 1 161 ? -9.062 -4.266 -7.27 1 98.81 161 MET A C 1
ATOM 1305 O O . MET A 1 161 ? -9.625 -4.598 -8.312 1 98.81 161 MET A O 1
ATOM 1309 N N . LEU A 1 162 ? -9.18 -4.965 -6.148 1 98.94 162 LEU A N 1
ATOM 1310 C CA . LEU A 1 162 ? -9.992 -6.176 -6.066 1 98.94 162 LEU A CA 1
ATOM 1311 C C . LEU A 1 162 ? -11.461 -5.836 -5.859 1 98.94 162 LEU A C 1
ATOM 1313 O O . LEU A 1 162 ? -11.805 -5.035 -4.984 1 98.94 162 LEU A O 1
ATOM 1317 N N . GLU A 1 163 ? -12.328 -6.441 -6.629 1 98.69 163 GLU A N 1
ATOM 1318 C CA . GLU A 1 163 ? -13.766 -6.266 -6.477 1 98.69 163 GLU A CA 1
ATOM 1319 C C . GLU A 1 163 ? -14.266 -6.91 -5.188 1 98.69 163 GLU A C 1
ATOM 1321 O O . GLU A 1 163 ? -13.734 -7.938 -4.754 1 98.69 163 GLU A O 1
ATOM 1326 N N . VAL A 1 164 ? -15.32 -6.215 -4.621 1 98.69 164 VAL A N 1
ATOM 1327 C CA . VAL A 1 164 ? -16.031 -6.918 -3.555 1 98.69 164 VAL A CA 1
ATOM 1328 C C . VAL A 1 164 ? -16.562 -8.25 -4.078 1 98.69 164 VAL A C 1
ATOM 1330 O O . VAL A 1 164 ? -17.172 -8.305 -5.152 1 98.69 164 VAL A O 1
ATOM 1333 N N . GLY A 1 165 ? -16.328 -9.273 -3.406 1 98.5 165 GLY A N 1
ATOM 1334 C CA . GLY A 1 165 ? -16.656 -10.617 -3.871 1 98.5 165 GLY A CA 1
ATOM 1335 C C . GLY A 1 165 ? -15.461 -11.344 -4.477 1 98.5 165 GLY A C 1
ATOM 1336 O O . GLY A 1 165 ? -15.523 -12.547 -4.719 1 98.5 165 GLY A O 1
ATOM 1337 N N . GLY A 1 166 ? -14.359 -10.609 -4.703 1 98.81 166 GLY A N 1
ATOM 1338 C CA . GLY A 1 166 ? -13.156 -11.195 -5.281 1 98.81 166 GLY A CA 1
ATOM 1339 C C . GLY A 1 166 ? -12.258 -11.844 -4.246 1 98.81 166 GLY A C 1
ATOM 1340 O O . GLY A 1 166 ? -12.5 -11.734 -3.045 1 98.81 166 GLY A O 1
ATOM 1341 N N . THR A 1 167 ? -11.227 -12.539 -4.754 1 98.88 167 THR A N 1
ATOM 1342 C CA . THR A 1 167 ? -10.266 -13.25 -3.91 1 98.88 167 THR A CA 1
ATOM 1343 C C . THR A 1 167 ? -8.836 -12.859 -4.27 1 98.88 167 THR A C 1
ATOM 1345 O O . THR A 1 167 ? -8.492 -12.758 -5.449 1 98.88 167 THR A O 1
ATOM 1348 N N . ILE A 1 168 ? -8.078 -12.594 -3.268 1 98.94 168 ILE A N 1
ATOM 1349 C CA . ILE A 1 168 ? -6.641 -12.43 -3.434 1 98.94 168 ILE A CA 1
ATOM 1350 C C . ILE A 1 168 ? -5.902 -13.555 -2.715 1 98.94 168 ILE A C 1
ATOM 1352 O O . ILE A 1 168 ? -6.281 -13.945 -1.606 1 98.94 168 ILE A O 1
ATOM 1356 N N . VAL A 1 169 ? -4.902 -14.18 -3.361 1 98.94 169 VAL A N 1
ATOM 1357 C CA . VAL A 1 169 ? -4.109 -15.281 -2.824 1 98.94 169 VAL A CA 1
ATOM 1358 C C . VAL A 1 169 ? -2.652 -14.852 -2.682 1 98.94 169 VAL A C 1
ATOM 1360 O O . VAL A 1 169 ? -2.057 -14.328 -3.631 1 98.94 169 VAL A O 1
ATOM 1363 N N . PHE A 1 170 ? -2.137 -15 -1.492 1 98.88 170 PHE A N 1
ATOM 1364 C CA . PHE A 1 170 ? -0.729 -14.727 -1.228 1 98.88 170 PHE A CA 1
ATOM 1365 C C . PHE A 1 170 ? 0.061 -16.031 -1.103 1 98.88 170 PHE A C 1
ATOM 1367 O O . PHE A 1 170 ? -0.256 -16.875 -0.265 1 98.88 170 PHE A O 1
ATOM 1374 N N . ASP A 1 171 ? 1.05 -16.172 -1.915 1 97.88 171 ASP A N 1
ATOM 1375 C CA . ASP A 1 171 ? 1.95 -17.312 -1.772 1 97.88 171 ASP A CA 1
ATOM 1376 C C . ASP A 1 171 ? 2.98 -17.062 -0.673 1 97.88 171 ASP A C 1
ATOM 1378 O O . ASP A 1 171 ? 3.107 -15.938 -0.174 1 97.88 171 ASP A O 1
ATOM 1382 N N . ASP A 1 172 ? 3.609 -18.156 -0.196 1 95.31 172 ASP A N 1
ATOM 1383 C CA . ASP A 1 172 ? 4.734 -18.141 0.733 1 95.31 172 ASP A CA 1
ATOM 1384 C C . ASP A 1 172 ? 4.324 -17.547 2.084 1 95.31 172 ASP A C 1
ATOM 1386 O O . ASP A 1 172 ? 5.117 -16.875 2.74 1 95.31 172 ASP A O 1
ATOM 1390 N N . TYR A 1 173 ? 3.105 -17.797 2.496 1 97.25 173 TYR A N 1
ATOM 1391 C CA . TYR A 1 173 ? 2.611 -17.266 3.762 1 97.25 173 TYR A CA 1
ATOM 1392 C C . TYR A 1 173 ? 3.262 -17.969 4.941 1 97.25 173 TYR A C 1
ATOM 1394 O O . TYR A 1 173 ? 3.199 -17.5 6.074 1 97.25 173 TYR A O 1
ATOM 1402 N N . THR A 1 174 ? 3.904 -19.078 4.727 1 94.44 174 THR A N 1
ATOM 1403 C CA . THR A 1 174 ? 4.551 -19.812 5.812 1 94.44 174 THR A CA 1
ATOM 1404 C C . THR A 1 174 ? 6.07 -19.672 5.723 1 94.44 174 THR A C 1
ATOM 1406 O O . THR A 1 174 ? 6.801 -20.312 6.48 1 94.44 174 THR A O 1
ATOM 1409 N N . LEU A 1 175 ? 6.48 -18.922 4.746 1 91.62 175 LEU A N 1
ATOM 1410 C CA . LEU A 1 175 ? 7.918 -18.812 4.512 1 91.62 175 LEU A CA 1
ATOM 1411 C C . LEU A 1 175 ? 8.602 -18.109 5.672 1 91.62 175 LEU A C 1
ATOM 1413 O O . LEU A 1 175 ? 8.148 -17.047 6.113 1 91.62 175 LEU A O 1
ATOM 1417 N N . ASN A 1 176 ? 9.609 -18.688 6.168 1 91.88 176 ASN A N 1
ATOM 1418 C CA . ASN A 1 176 ? 10.492 -18.141 7.191 1 91.88 176 ASN A CA 1
ATOM 1419 C C . ASN A 1 176 ? 11.961 -18.312 6.816 1 91.88 176 ASN A C 1
ATOM 1421 O O . ASN A 1 176 ? 12.75 -18.828 7.613 1 91.88 176 ASN A O 1
ATOM 1425 N N . ARG A 1 177 ? 12.266 -17.859 5.684 1 89.56 177 ARG A N 1
ATOM 1426 C CA . ARG A 1 177 ? 13.602 -18.062 5.133 1 89.56 177 ARG A CA 1
ATOM 1427 C C . ARG A 1 177 ? 14.633 -17.234 5.902 1 89.56 177 ARG A C 1
ATOM 1429 O O . ARG A 1 177 ? 15.781 -17.672 6.066 1 89.56 177 ARG A O 1
ATOM 1436 N N . TYR A 1 178 ? 14.227 -16.109 6.328 1 92.19 178 TYR A N 1
ATOM 1437 C CA . TYR A 1 178 ? 15.156 -15.227 7.027 1 92.19 178 TYR A CA 1
ATOM 1438 C C . TYR A 1 178 ? 14.711 -14.992 8.461 1 92.19 178 TYR A C 1
ATOM 1440 O O . TYR A 1 178 ? 13.516 -15.031 8.766 1 92.19 178 TYR A O 1
ATOM 1448 N N . ASN A 1 179 ? 15.688 -14.711 9.312 1 94.31 179 ASN A N 1
ATOM 1449 C CA . ASN A 1 179 ? 15.406 -14.453 10.727 1 94.31 179 ASN A CA 1
ATOM 1450 C C . ASN A 1 179 ? 14.594 -13.18 10.914 1 94.31 179 ASN A C 1
ATOM 1452 O O . ASN A 1 179 ? 13.734 -13.109 11.789 1 94.31 179 ASN A O 1
ATOM 1456 N N . GLU A 1 180 ? 14.93 -12.195 10.125 1 95.25 180 GLU A N 1
ATOM 1457 C CA . GLU A 1 180 ? 14.211 -10.922 10.195 1 95.25 180 GLU A CA 1
ATOM 1458 C C . GLU A 1 180 ? 12.883 -10.992 9.438 1 95.25 180 GLU A C 1
ATOM 1460 O O . GLU A 1 180 ? 12.867 -11.234 8.234 1 95.25 180 GLU A O 1
ATOM 1465 N N . GLU A 1 181 ? 11.828 -10.742 10.102 1 96.38 181 GLU A N 1
ATOM 1466 C CA . GLU A 1 181 ? 10.508 -10.938 9.523 1 96.38 181 GLU A CA 1
ATOM 1467 C C . GLU A 1 181 ? 10.281 -10.008 8.328 1 96.38 181 GLU A C 1
ATOM 1469 O O . GLU A 1 181 ? 9.516 -10.32 7.426 1 96.38 181 GLU A O 1
ATOM 1474 N N . SER A 1 182 ? 11 -8.852 8.328 1 97.38 182 SER A N 1
ATOM 1475 C CA . SER A 1 182 ? 10.812 -7.863 7.27 1 97.38 182 SER A CA 1
ATOM 1476 C C . SER A 1 182 ? 11.352 -8.383 5.938 1 97.38 182 SER A C 1
ATOM 1478 O O . SER A 1 182 ? 11.125 -7.766 4.891 1 97.38 182 SER A O 1
ATOM 1480 N N . TYR A 1 183 ? 11.984 -9.594 5.949 1 95.38 183 TYR A N 1
ATOM 1481 C CA . TYR A 1 183 ? 12.477 -10.195 4.715 1 95.38 183 TYR A CA 1
ATOM 1482 C C . TYR A 1 183 ? 11.664 -11.43 4.352 1 95.38 183 TYR A C 1
ATOM 1484 O O . TYR A 1 183 ? 12.117 -12.266 3.564 1 95.38 183 TYR A O 1
ATOM 1492 N N . ASN A 1 184 ? 10.5 -11.586 4.988 1 95.94 184 ASN A N 1
ATOM 1493 C CA . ASN A 1 184 ? 9.57 -12.672 4.703 1 95.94 184 ASN A CA 1
ATOM 1494 C C . ASN A 1 184 ? 8.164 -12.141 4.438 1 95.94 184 ASN A C 1
ATOM 1496 O O . ASN A 1 184 ? 7.758 -11.125 5.008 1 95.94 184 ASN A O 1
ATOM 1500 N N . PRO A 1 185 ? 7.297 -12.844 3.658 1 97.75 185 PRO A N 1
ATOM 1501 C CA . PRO A 1 185 ? 5.996 -12.344 3.211 1 97.75 185 PRO A CA 1
ATOM 1502 C C . PRO A 1 185 ? 4.977 -12.25 4.344 1 97.75 185 PRO A C 1
ATOM 1504 O O . PRO A 1 185 ? 4.129 -11.352 4.344 1 97.75 185 PRO A O 1
ATOM 1507 N N . PRO A 1 186 ? 5.023 -13.078 5.371 1 98.19 186 PRO A N 1
ATOM 1508 C CA . PRO A 1 186 ? 3.906 -13.156 6.312 1 98.19 186 PRO A CA 1
ATOM 1509 C C . PRO A 1 186 ? 3.607 -11.812 6.98 1 98.19 186 PRO A C 1
ATOM 1511 O O . PRO A 1 186 ? 2.441 -11.477 7.203 1 98.19 186 PRO A O 1
ATOM 1514 N N . ALA A 1 187 ? 4.633 -11.078 7.293 1 98.31 187 ALA A N 1
ATOM 1515 C CA . ALA A 1 187 ? 4.422 -9.805 7.969 1 98.31 187 ALA A CA 1
ATOM 1516 C C . ALA A 1 187 ? 3.521 -8.891 7.141 1 98.31 187 ALA A C 1
ATOM 1518 O O . ALA A 1 187 ? 2.648 -8.211 7.688 1 98.31 187 ALA A O 1
ATOM 1519 N N . ALA A 1 188 ? 3.713 -8.875 5.863 1 98.88 188 ALA A N 1
ATOM 1520 C CA . ALA A 1 188 ? 2.936 -8.031 4.961 1 98.88 188 ALA A CA 1
ATOM 1521 C C . ALA A 1 188 ? 1.499 -8.531 4.844 1 98.88 188 ALA A C 1
ATOM 1523 O O . ALA A 1 188 ? 0.553 -7.742 4.895 1 98.88 188 ALA A O 1
ATOM 1524 N N . VAL A 1 189 ? 1.349 -9.812 4.727 1 98.94 189 VAL A N 1
ATOM 1525 C CA . VAL A 1 189 ? 0.03 -10.422 4.57 1 98.94 189 VAL A CA 1
ATOM 1526 C C . VAL A 1 189 ? -0.801 -10.18 5.828 1 98.94 189 VAL A C 1
ATOM 1528 O O . VAL A 1 189 ? -1.951 -9.742 5.746 1 98.94 189 VAL A O 1
ATOM 1531 N N . ASP A 1 190 ? -0.192 -10.383 6.957 1 98.81 190 ASP A N 1
ATOM 1532 C CA . ASP A 1 190 ? -0.855 -10.133 8.234 1 98.81 190 ASP A CA 1
ATOM 1533 C C . ASP A 1 190 ? -1.272 -8.672 8.359 1 98.81 190 ASP A C 1
ATOM 1535 O O . ASP A 1 190 ? -2.342 -8.367 8.898 1 98.81 190 ASP A O 1
ATOM 1539 N N . SER A 1 191 ? -0.429 -7.809 7.938 1 98.88 191 SER A N 1
ATOM 1540 C CA . SER A 1 191 ? -0.688 -6.375 8.016 1 98.88 191 SER A CA 1
ATOM 1541 C C . SER A 1 191 ? -1.914 -5.988 7.195 1 98.88 191 SER A C 1
ATOM 1543 O O . SER A 1 191 ? -2.77 -5.234 7.664 1 98.88 191 SER A O 1
ATOM 1545 N N . LEU A 1 192 ? -2.027 -6.52 5.945 1 98.94 192 LEU A N 1
ATOM 1546 C CA . LEU A 1 192 ? -3.207 -6.25 5.129 1 98.94 192 LEU A CA 1
ATOM 1547 C C . LEU A 1 192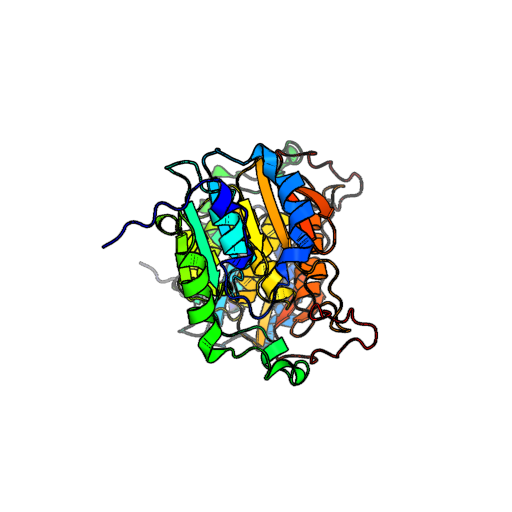 ? -4.473 -6.734 5.828 1 98.94 192 LEU A C 1
ATOM 1549 O O . LEU A 1 192 ? -5.457 -6 5.922 1 98.94 192 LEU A O 1
ATOM 1553 N N . ILE A 1 193 ? -4.402 -7.961 6.297 1 98.88 193 ILE A N 1
ATOM 1554 C CA . ILE A 1 193 ? -5.582 -8.578 6.891 1 98.88 193 ILE A CA 1
ATOM 1555 C C . ILE A 1 193 ? -6.008 -7.797 8.133 1 98.88 193 ILE A C 1
ATOM 1557 O O . ILE A 1 193 ? -7.195 -7.555 8.336 1 98.88 193 ILE A O 1
ATOM 1561 N N . ARG A 1 194 ? -5.012 -7.375 8.914 1 98.62 194 ARG A N 1
ATOM 1562 C CA . ARG A 1 194 ? -5.25 -6.594 10.125 1 98.62 194 ARG A CA 1
ATOM 1563 C C . ARG A 1 194 ? -5.949 -5.277 9.797 1 98.62 194 ARG A C 1
ATOM 1565 O O . ARG A 1 194 ? -6.961 -4.938 10.414 1 98.62 194 ARG A O 1
ATOM 1572 N N . CYS A 1 195 ? -5.531 -4.594 8.844 1 98.81 195 CYS A N 1
ATOM 1573 C CA . CYS A 1 195 ? -6.051 -3.275 8.492 1 98.81 195 CYS A CA 1
ATOM 1574 C C . CYS A 1 195 ? -7.367 -3.389 7.734 1 98.81 195 CYS A C 1
ATOM 1576 O O . CYS A 1 195 ? -8.219 -2.508 7.832 1 98.81 195 CYS A O 1
ATOM 1578 N N . ALA A 1 196 ? -7.578 -4.5 7.008 1 98.81 196 ALA A N 1
ATOM 1579 C CA . ALA A 1 196 ? -8.781 -4.691 6.199 1 98.81 196 ALA A CA 1
ATOM 1580 C C . ALA A 1 196 ? -9.797 -5.57 6.926 1 98.81 196 ALA A C 1
ATOM 1582 O O . ALA A 1 196 ? -10.727 -6.098 6.309 1 98.81 196 ALA A O 1
ATOM 1583 N N . ALA A 1 197 ? -9.664 -5.684 8.188 1 98.69 197 ALA A N 1
ATOM 1584 C CA . ALA A 1 197 ? -10.414 -6.672 8.961 1 98.69 197 ALA A CA 1
ATOM 1585 C C . ALA A 1 197 ? -11.914 -6.52 8.742 1 98.69 197 ALA A C 1
ATOM 1587 O O . ALA A 1 197 ? -12.656 -7.508 8.758 1 98.69 197 ALA A O 1
ATOM 1588 N N . PHE A 1 198 ? -12.422 -5.371 8.5 1 97.94 198 PHE A N 1
ATOM 1589 C CA . PHE A 1 198 ? -13.859 -5.117 8.398 1 97.94 198 PHE A CA 1
ATOM 1590 C C . PHE A 1 198 ? -14.398 -5.594 7.055 1 97.94 198 PHE A C 1
ATOM 1592 O O . PHE A 1 198 ? -15.609 -5.645 6.848 1 97.94 198 PHE A O 1
ATOM 1599 N N . GLU A 1 199 ? -13.5 -5.984 6.148 1 98.69 199 GLU A N 1
ATOM 1600 C CA . GLU A 1 199 ? -14 -6.414 4.844 1 98.69 199 GLU A CA 1
ATOM 1601 C C . GLU A 1 199 ? -13.203 -7.598 4.309 1 98.69 199 GLU A C 1
ATOM 1603 O O . GLU A 1 199 ? -13.289 -7.922 3.121 1 98.69 199 GLU A O 1
ATOM 1608 N N . ALA A 1 200 ? -12.367 -8.25 5.109 1 98.81 200 ALA A N 1
ATOM 1609 C CA . ALA A 1 200 ? -11.508 -9.344 4.688 1 98.81 200 ALA A CA 1
ATOM 1610 C C . ALA A 1 200 ? -11.844 -10.633 5.438 1 98.81 200 ALA A C 1
ATOM 1612 O O . ALA A 1 200 ? -11.922 -10.633 6.668 1 98.81 200 ALA A O 1
ATOM 1613 N N . GLN A 1 201 ? -12.086 -11.68 4.734 1 98.75 201 GLN A N 1
ATOM 1614 C CA . GLN A 1 201 ? -12.188 -13.031 5.289 1 98.75 201 GLN A CA 1
ATOM 1615 C C . GLN A 1 201 ? -11.016 -13.898 4.848 1 98.75 201 GLN A C 1
ATOM 1617 O O . GLN A 1 201 ? -10.914 -14.25 3.67 1 98.75 201 GLN A O 1
ATOM 1622 N N . ALA A 1 202 ? -10.195 -14.25 5.805 1 98.81 202 ALA A N 1
ATOM 1623 C CA . ALA A 1 202 ? -8.93 -14.898 5.48 1 98.81 202 ALA A CA 1
ATOM 1624 C C . ALA A 1 202 ? -8.93 -16.359 5.945 1 98.81 202 ALA A C 1
ATOM 1626 O O . ALA A 1 202 ? -9.469 -16.672 7.008 1 98.81 202 ALA A O 1
ATOM 1627 N N . SER A 1 203 ? -8.328 -17.219 5.133 1 98.69 203 SER A N 1
ATOM 1628 C CA . SER A 1 203 ? -8.109 -18.609 5.496 1 98.69 203 SER A CA 1
ATOM 1629 C C . SER A 1 203 ? -6.852 -19.172 4.84 1 98.69 203 SER A C 1
ATOM 1631 O O . SER A 1 203 ? -6.59 -18.906 3.664 1 98.69 203 SER A O 1
ATOM 1633 N N . GLN A 1 204 ? -6.129 -19.891 5.566 1 98.19 204 GLN A N 1
ATOM 1634 C CA . GLN A 1 204 ? -4.879 -20.453 5.07 1 98.19 204 GLN A CA 1
ATOM 1635 C C . GLN A 1 204 ? -5.117 -21.797 4.383 1 98.19 204 GLN A C 1
ATOM 1637 O O . GLN A 1 204 ? -5.941 -22.594 4.836 1 98.19 204 GLN A O 1
ATOM 1642 N N . ALA A 1 205 ? -4.488 -22.062 3.293 1 97.44 205 ALA A N 1
ATOM 1643 C CA . ALA A 1 205 ? -4.414 -23.344 2.596 1 97.44 205 ALA A CA 1
ATOM 1644 C C . ALA A 1 205 ? -2.969 -23.703 2.258 1 97.44 205 ALA A C 1
ATOM 1646 O O . ALA A 1 205 ? -2.398 -23.172 1.305 1 97.44 205 ALA A O 1
ATOM 1647 N N . GLY A 1 206 ? -2.438 -24.609 3.057 1 95.5 206 GLY A N 1
ATOM 1648 C CA . GLY A 1 206 ? -1.022 -24.906 2.881 1 95.5 206 GLY A CA 1
ATOM 1649 C C . GLY A 1 206 ? -0.134 -23.703 3.141 1 95.5 206 GLY A C 1
ATOM 1650 O O . GLY A 1 206 ? -0.225 -23.062 4.195 1 95.5 206 GLY A O 1
ATOM 1651 N N . SER A 1 207 ? 0.706 -23.375 2.135 1 95.56 207 SER A N 1
ATOM 1652 C CA . SER A 1 207 ? 1.662 -22.281 2.268 1 95.56 207 SER A CA 1
ATOM 1653 C C . SER A 1 207 ? 1.062 -20.969 1.794 1 95.56 207 SER A C 1
ATOM 1655 O O . SER A 1 207 ? 1.759 -19.953 1.722 1 95.56 207 SER A O 1
ATOM 1657 N N . GLN A 1 208 ? -0.234 -21 1.458 1 98.38 208 GLN A N 1
ATOM 1658 C CA . GLN A 1 208 ? -0.838 -19.812 0.866 1 98.38 208 GLN A CA 1
ATOM 1659 C C . GLN A 1 208 ? -1.923 -19.234 1.772 1 98.38 208 GLN A C 1
ATOM 1661 O O . GLN A 1 208 ? -2.547 -19.969 2.543 1 98.38 208 GLN A O 1
ATOM 1666 N N . MET A 1 209 ? -2.076 -17.969 1.818 1 98.88 209 MET A N 1
ATOM 1667 C CA . MET A 1 209 ? -3.176 -17.266 2.475 1 98.88 209 MET A CA 1
ATOM 1668 C C . MET A 1 209 ? -4.195 -16.781 1.452 1 98.88 209 MET A C 1
ATOM 1670 O O . MET A 1 209 ? -3.844 -16.062 0.519 1 98.88 209 MET A O 1
ATOM 1674 N N . TRP A 1 210 ? -5.418 -17.312 1.571 1 98.94 210 TRP A N 1
ATOM 1675 C CA . TRP A 1 210 ? -6.539 -16.906 0.732 1 98.94 210 TRP A CA 1
ATOM 1676 C C . TRP A 1 210 ? -7.406 -15.867 1.446 1 98.94 210 TRP A C 1
ATOM 1678 O O . TRP A 1 210 ? -7.84 -16.094 2.578 1 98.94 210 TRP A O 1
ATOM 1688 N N . VAL A 1 211 ? -7.625 -14.688 0.826 1 98.94 211 VAL A N 1
ATOM 1689 C CA . VAL A 1 211 ? -8.398 -13.617 1.454 1 98.94 211 VAL A CA 1
ATOM 1690 C C . VAL A 1 211 ? -9.531 -13.195 0.53 1 98.94 211 VAL A C 1
ATOM 1692 O O . VAL A 1 211 ? -9.297 -12.719 -0.582 1 98.94 211 VAL A O 1
ATOM 1695 N N . ASN A 1 212 ? -10.75 -13.359 0.963 1 98.88 212 ASN A N 1
ATOM 1696 C CA . ASN A 1 212 ? -11.93 -12.906 0.236 1 98.88 212 ASN A CA 1
ATOM 1697 C C . ASN A 1 212 ? -12.328 -11.492 0.648 1 98.88 212 ASN A C 1
ATOM 1699 O O . ASN A 1 212 ? -12.375 -11.18 1.839 1 98.88 212 ASN A O 1
ATOM 1703 N N . LYS A 1 213 ? -12.492 -10.656 -0.305 1 98.88 213 LYS A N 1
ATOM 1704 C CA . LYS A 1 213 ? -13.055 -9.336 -0.036 1 98.88 213 LYS A CA 1
ATOM 1705 C C . LYS A 1 213 ? -14.578 -9.391 0.063 1 98.88 213 LYS A C 1
ATOM 1707 O O . LYS A 1 213 ? -15.25 -9.789 -0.89 1 98.88 213 LYS A O 1
ATOM 1712 N N . VAL A 1 214 ? -15.109 -9.008 1.188 1 98.75 214 VAL A N 1
ATOM 1713 C CA . VAL A 1 214 ? -16.547 -9.102 1.44 1 98.75 214 VAL A CA 1
ATOM 1714 C C . VAL A 1 214 ? -17.094 -7.719 1.787 1 98.75 214 VAL A C 1
ATOM 1716 O O . VAL A 1 214 ? -16.328 -6.797 2.088 1 98.75 214 VAL A O 1
ATOM 1719 N N . PRO A 1 215 ? -18.422 -7.594 1.557 1 97.25 215 PRO A N 1
ATOM 1720 C CA . PRO A 1 215 ? -18.984 -6.344 2.076 1 97.25 215 PRO A CA 1
ATOM 1721 C C . PRO A 1 215 ? -18.672 -6.125 3.555 1 97.25 215 PRO A C 1
ATOM 1723 O O . PRO A 1 215 ? -18.234 -7.055 4.242 1 97.25 215 PRO A O 1
ATOM 1726 N N . GLN A 1 216 ? -18.812 -4.988 4.02 1 95.56 216 GLN A N 1
ATOM 1727 C CA . GLN A 1 216 ? -18.438 -4.625 5.383 1 95.56 216 GLN A CA 1
ATOM 1728 C C . GLN A 1 216 ? -19.016 -5.617 6.391 1 95.56 216 GLN A C 1
ATOM 1730 O O . GLN A 1 216 ? -20.234 -5.793 6.477 1 95.56 216 GLN A O 1
ATOM 1735 N N . LEU A 1 217 ? -18.109 -6.227 7.191 1 96.19 217 LEU A N 1
ATOM 1736 C CA . LEU A 1 217 ? -18.453 -7.27 8.148 1 96.19 217 LEU A CA 1
ATOM 1737 C C . LEU A 1 217 ? -18.984 -6.668 9.445 1 96.19 217 LEU A C 1
ATOM 1739 O O . LEU A 1 217 ? -19.859 -7.238 10.086 1 96.19 217 LEU A O 1
ATOM 1743 N N . PHE A 1 218 ? -18.453 -5.535 9.875 1 95.31 218 PHE A N 1
ATOM 1744 C CA . PHE A 1 218 ? -18.859 -4.863 11.102 1 95.31 218 PHE A CA 1
ATOM 1745 C C . PHE A 1 218 ? -18.609 -3.363 11.008 1 95.31 218 PHE A C 1
ATOM 1747 O O . PHE A 1 218 ? -17.641 -2.924 10.391 1 95.31 218 PHE A O 1
ATOM 1754 N N . PRO A 1 219 ? -19.484 -2.564 11.539 1 92.69 219 PRO A N 1
ATOM 1755 C CA . PRO A 1 219 ? -19.297 -1.112 11.609 1 92.69 219 PRO A CA 1
ATOM 1756 C C . PRO A 1 219 ? -18.359 -0.688 12.742 1 92.69 219 PRO A C 1
ATOM 1758 O O . PRO A 1 219 ? -18.047 -1.494 13.617 1 92.69 219 PRO A O 1
ATOM 1761 N N . PRO A 1 220 ? -17.828 0.505 12.617 1 92.62 220 PRO A N 1
ATOM 1762 C CA . PRO A 1 220 ? -17.062 1 13.766 1 92.62 220 PRO A CA 1
ATOM 1763 C C . PRO A 1 220 ? -17.922 1.201 15.008 1 92.62 220 PRO A C 1
ATOM 1765 O O . PRO A 1 220 ? -19.047 1.701 14.906 1 92.62 220 PRO A O 1
ATOM 1768 N N . THR A 1 221 ? -17.391 0.761 16.172 1 92.06 221 THR A N 1
ATOM 1769 C CA . THR A 1 221 ? -18.016 1.019 17.453 1 92.06 221 THR A CA 1
ATOM 1770 C C . THR A 1 221 ? -17.203 2.043 18.25 1 92.06 221 THR A C 1
ATOM 1772 O O . THR A 1 221 ? -16 1.88 18.438 1 92.06 221 THR A O 1
ATOM 1775 N N . LEU A 1 222 ? -17.844 3.064 18.719 1 89.25 222 LEU A N 1
ATOM 1776 C CA . LEU A 1 222 ? -17.156 4.117 19.453 1 89.25 222 LEU A CA 1
ATOM 1777 C C . LEU A 1 222 ? -16.547 3.564 20.734 1 89.25 222 LEU A C 1
ATOM 1779 O O . LEU A 1 222 ? -17.203 2.816 21.469 1 89.25 222 LEU A O 1
ATOM 1783 N N . ASN A 1 223 ? -15.305 3.922 20.906 1 90.5 223 ASN A N 1
ATOM 1784 C CA . ASN A 1 223 ? -14.633 3.604 22.172 1 90.5 223 ASN A CA 1
ATOM 1785 C C . ASN A 1 223 ? -15.102 4.512 23.297 1 90.5 223 ASN A C 1
ATOM 1787 O O . ASN A 1 223 ? -14.898 5.727 23.25 1 90.5 223 ASN A O 1
ATOM 1791 N N . PRO A 1 224 ? -15.695 4 24.344 1 87.62 224 PRO A N 1
ATOM 1792 C CA . PRO A 1 224 ? -16.172 4.855 25.438 1 87.62 224 PRO A CA 1
ATOM 1793 C C . PRO A 1 224 ? -15.031 5.555 26.172 1 87.62 224 PRO A C 1
ATOM 1795 O O . PRO A 1 224 ? -15.25 6.59 26.812 1 87.62 224 PRO A O 1
ATOM 1798 N N . GLU A 1 225 ? -13.828 5.031 26.125 1 85.94 225 GLU A N 1
ATOM 1799 C CA . GLU A 1 225 ? -12.672 5.586 26.812 1 85.94 225 GLU A CA 1
ATOM 1800 C C . GLU A 1 225 ? -11.82 6.438 25.875 1 85.94 225 GLU A C 1
ATOM 1802 O O . GLU A 1 225 ? -10.695 6.816 26.219 1 85.94 225 GLU A O 1
ATOM 1807 N N . ARG A 1 226 ? -12.406 6.848 24.703 1 78.44 226 ARG A N 1
ATOM 1808 C CA . ARG A 1 226 ? -11.641 7.562 23.688 1 78.44 226 ARG A CA 1
ATOM 1809 C C . ARG A 1 226 ? -11.211 8.938 24.188 1 78.44 226 ARG A C 1
ATOM 1811 O O . ARG A 1 226 ? -11.891 9.539 25.016 1 78.44 226 ARG A O 1
ATOM 1818 N N . GLU A 1 227 ? -9.922 9.281 23.781 1 67.88 227 GLU A N 1
ATOM 1819 C CA . GLU A 1 227 ? -9.484 10.648 24.062 1 67.88 227 GLU A CA 1
ATOM 1820 C C . GLU A 1 227 ? -10.406 11.672 23.422 1 67.88 227 GLU A C 1
ATOM 1822 O O . GLU A 1 227 ? -10.789 11.531 22.266 1 67.88 227 GLU A O 1
ATOM 1827 N N . LEU A 1 228 ? -11.078 12.438 24.266 1 58.34 228 LEU A N 1
ATOM 1828 C CA . LEU A 1 228 ? -11.906 13.516 23.734 1 58.34 228 LEU A CA 1
ATOM 1829 C C . LEU A 1 228 ? -11.055 14.5 22.938 1 58.34 228 LEU A C 1
ATOM 1831 O O . LEU A 1 228 ? -9.945 14.844 23.344 1 58.34 228 LEU A O 1
ATOM 1835 N N . ILE A 1 229 ? -11.07 14.328 21.641 1 55.09 229 ILE A N 1
ATOM 1836 C CA . ILE A 1 229 ? -10.414 15.383 20.875 1 55.09 229 ILE A CA 1
ATOM 1837 C C . ILE A 1 229 ? -10.828 16.75 21.406 1 55.09 229 ILE A C 1
ATOM 1839 O O . ILE A 1 229 ? -11.992 17.141 21.297 1 55.09 229 ILE A O 1
ATOM 1843 N N . VAL A 1 230 ? -10.398 17.016 22.641 1 45.91 230 VAL A N 1
ATOM 1844 C CA . VAL A 1 230 ? -10.789 18.25 23.312 1 45.91 230 VAL A CA 1
ATOM 1845 C C . VAL A 1 230 ? -10.617 19.438 22.375 1 45.91 230 VAL A C 1
ATOM 1847 O O . VAL A 1 230 ? -9.562 19.609 21.766 1 45.91 230 VAL A O 1
ATOM 1850 N N . GLU A 1 231 ? -11.688 19.844 21.703 1 42.06 231 GLU A N 1
ATOM 1851 C CA . GLU A 1 231 ? -11.766 21.234 21.281 1 42.06 231 GLU A CA 1
ATOM 1852 C C . GLU A 1 231 ? -11.094 22.172 22.281 1 42.06 231 GLU A C 1
ATOM 1854 O O . GLU A 1 231 ? -11.172 21.938 23.5 1 42.06 231 GLU A O 1
ATOM 1859 N N . ASP A 1 232 ? -9.82 22.453 22.031 1 36.25 232 ASP A N 1
ATOM 1860 C CA . ASP A 1 232 ? -9.344 23.5 22.922 1 36.25 232 ASP A CA 1
ATOM 1861 C C . ASP A 1 232 ? -10.492 24.406 23.359 1 36.25 232 ASP A C 1
ATOM 1863 O O . ASP A 1 232 ? -11.281 24.859 22.531 1 36.25 232 ASP A O 1
ATOM 1867 N N . ASP A 1 233 ? -11.055 24.281 24.578 1 33.19 233 ASP A N 1
ATOM 1868 C CA . ASP A 1 233 ? -11.703 25.422 25.203 1 33.19 233 ASP A CA 1
ATOM 1869 C C . ASP A 1 233 ? -10.898 26.703 24.969 1 33.19 233 ASP A C 1
ATOM 1871 O O . ASP A 1 233 ? -9.664 26.688 25.062 1 33.19 233 ASP A O 1
ATOM 1875 N N . MET B 1 1 ? -1.934 46.5 -6.992 1 29.31 1 MET B N 1
ATOM 1876 C CA . MET B 1 1 ? -2.137 45.344 -6.137 1 29.31 1 MET B CA 1
ATOM 1877 C C . MET B 1 1 ? -1.097 45.312 -5.02 1 29.31 1 MET B C 1
ATOM 1879 O O . MET B 1 1 ? 0.106 45.281 -5.289 1 29.31 1 MET B O 1
ATOM 1883 N N . SER B 1 2 ? -1.341 45.875 -3.844 1 33.03 2 SER B N 1
ATOM 1884 C CA . SER B 1 2 ? -0.427 46.094 -2.725 1 33.03 2 SER B CA 1
ATOM 1885 C C . SER B 1 2 ? 0.214 44.781 -2.285 1 33.03 2 SER B C 1
ATOM 1887 O O . SER B 1 2 ? -0.485 43.844 -1.91 1 33.03 2 SER B O 1
ATOM 1889 N N . THR B 1 3 ? 1.339 44.375 -2.787 1 39.81 3 THR B N 1
ATOM 1890 C CA . THR B 1 3 ? 2.221 43.281 -2.371 1 39.81 3 THR B CA 1
ATOM 1891 C C . THR B 1 3 ? 2.492 43.344 -0.871 1 39.81 3 THR B C 1
ATOM 1893 O O . THR B 1 3 ? 3.252 44.219 -0.411 1 39.81 3 THR B O 1
ATOM 1896 N N . THR B 1 4 ? 1.496 43.188 -0.031 1 40.91 4 THR B N 1
ATOM 1897 C CA . THR B 1 4 ? 1.774 43.188 1.4 1 40.91 4 THR B CA 1
ATOM 1898 C C . THR B 1 4 ? 3.008 42.344 1.715 1 40.91 4 THR B C 1
ATOM 1900 O O . THR B 1 4 ? 3.027 41.125 1.452 1 40.91 4 THR B O 1
ATOM 1903 N N . THR B 1 5 ? 4.168 42.875 1.74 1 42.31 5 THR B N 1
ATOM 1904 C CA . THR B 1 5 ? 5.449 42.344 2.182 1 42.31 5 THR B CA 1
ATOM 1905 C C . THR B 1 5 ? 5.309 41.656 3.545 1 42.31 5 THR B C 1
ATOM 1907 O O . THR B 1 5 ? 5.055 42.344 4.551 1 42.31 5 THR B O 1
ATOM 1910 N N . ILE B 1 6 ? 4.84 40.469 3.609 1 47.94 6 ILE B N 1
ATOM 1911 C CA . ILE B 1 6 ? 4.828 39.719 4.867 1 47.94 6 ILE B CA 1
ATOM 1912 C C . ILE B 1 6 ? 6.23 39.719 5.465 1 47.94 6 ILE B C 1
ATOM 1914 O O . ILE B 1 6 ? 7.188 39.281 4.812 1 47.94 6 ILE B O 1
ATOM 1918 N N . THR B 1 7 ? 6.555 40.469 6.543 1 46.47 7 THR B N 1
ATOM 1919 C CA . THR B 1 7 ? 7.832 40.562 7.246 1 46.47 7 THR B CA 1
ATOM 1920 C C . THR B 1 7 ? 8.117 39.281 8.008 1 46.47 7 THR B C 1
ATOM 1922 O O . THR B 1 7 ? 7.207 38.469 8.273 1 46.47 7 THR B O 1
ATOM 1925 N N . ALA B 1 8 ? 9.383 38.844 8.281 1 50.03 8 ALA B N 1
ATOM 1926 C CA . ALA B 1 8 ? 9.883 37.688 9.023 1 50.03 8 ALA B CA 1
ATOM 1927 C C . ALA B 1 8 ? 9.102 37.469 10.32 1 50.03 8 ALA B C 1
ATOM 1929 O O . ALA B 1 8 ? 8.789 36.344 10.688 1 50.03 8 ALA B O 1
ATOM 1930 N N . THR B 1 9 ? 8.875 38.531 11.07 1 47.62 9 THR B N 1
ATOM 1931 C CA . THR B 1 9 ? 8.164 38.469 12.336 1 47.62 9 THR B CA 1
ATOM 1932 C C . THR B 1 9 ? 6.738 37.969 12.141 1 47.62 9 THR B C 1
ATOM 1934 O O . THR B 1 9 ? 6.199 37.25 12.992 1 47.62 9 THR B O 1
ATOM 1937 N N . GLN B 1 10 ? 6.094 38.281 11.109 1 49.94 10 GLN B N 1
ATOM 1938 C CA . GLN B 1 10 ? 4.723 37.906 10.773 1 49.94 10 GLN B CA 1
ATOM 1939 C C . GLN B 1 10 ? 4.617 36.406 10.477 1 49.94 10 GLN B C 1
ATOM 1941 O O . GLN B 1 10 ? 3.58 35.812 10.727 1 49.94 10 GLN B O 1
ATOM 1946 N N . GLN B 1 11 ? 5.703 35.75 10.102 1 56.25 11 GLN B N 1
ATOM 1947 C CA . GLN B 1 11 ? 5.684 34.344 9.727 1 56.25 11 GLN B CA 1
ATOM 1948 C C . GLN B 1 11 ? 5.504 33.438 10.953 1 56.25 11 GLN B C 1
ATOM 1950 O O . GLN B 1 11 ? 4.863 32.375 10.875 1 56.25 11 GLN B O 1
ATOM 1955 N N . THR B 1 12 ? 5.723 34 12.094 1 65.19 12 THR B N 1
ATOM 1956 C CA . THR B 1 12 ? 5.641 33.188 13.281 1 65.19 12 THR B CA 1
ATOM 1957 C C . THR B 1 12 ? 4.316 33.406 14.008 1 65.19 12 THR B C 1
ATOM 1959 O O . THR B 1 12 ? 3.906 32.562 14.828 1 65.19 12 THR B O 1
ATOM 1962 N N . ASP B 1 13 ? 3.594 34.469 13.523 1 84.06 13 ASP B N 1
ATOM 1963 C CA . ASP B 1 13 ? 2.332 34.781 14.188 1 84.06 13 ASP B CA 1
ATOM 1964 C C . ASP B 1 13 ? 1.176 34 13.57 1 84.06 13 ASP B C 1
ATOM 1966 O O . ASP B 1 13 ? 0.686 34.344 12.5 1 84.06 13 ASP B O 1
ATOM 1970 N N . ARG B 1 14 ? 0.633 33.094 14.258 1 92.75 14 ARG B N 1
ATOM 1971 C CA . ARG B 1 14 ? -0.385 32.219 13.688 1 92.75 14 ARG B CA 1
ATOM 1972 C C . ARG B 1 14 ? -1.785 32.75 13.953 1 92.75 14 ARG B C 1
ATOM 1974 O O . ARG B 1 14 ? -2.779 32.125 13.555 1 92.75 14 ARG B O 1
ATOM 1981 N N . SER B 1 15 ? -1.887 33.938 14.578 1 92.25 15 SER B N 1
ATOM 1982 C CA . SER B 1 15 ? -3.176 34.594 14.82 1 92.25 15 SER B CA 1
ATOM 1983 C C . SER B 1 15 ? -3.773 35.156 13.531 1 92.25 15 SER B C 1
ATOM 1985 O O . SER B 1 15 ? -4.965 35.469 13.477 1 92.25 15 SER B O 1
ATOM 1987 N N . ARG B 1 16 ? -2.98 35.281 12.523 1 94.69 16 ARG B N 1
ATOM 1988 C CA . ARG B 1 16 ? -3.455 35.844 11.258 1 94.69 16 ARG B CA 1
ATOM 1989 C C . ARG B 1 16 ? -4.348 34.844 10.523 1 94.69 16 ARG B C 1
ATOM 1991 O O . ARG B 1 16 ? -5.07 35.219 9.594 1 94.69 16 ARG B O 1
ATOM 1998 N N . PHE B 1 17 ? -4.273 33.594 10.898 1 96.44 17 PHE B N 1
ATOM 1999 C CA . PHE B 1 17 ? -5.062 32.562 10.234 1 96.44 17 PHE B CA 1
ATOM 2000 C C . PHE B 1 17 ? -6.445 32.438 10.859 1 96.44 17 PHE B C 1
ATOM 2002 O O . PHE B 1 17 ? -6.625 32.75 12.039 1 96.44 17 PHE B O 1
ATOM 2009 N N . ASN B 1 18 ? -7.43 32.031 10.07 1 93.75 18 ASN B N 1
ATOM 2010 C CA . ASN B 1 18 ? -8.797 31.812 10.531 1 93.75 18 ASN B CA 1
ATOM 2011 C C . ASN B 1 18 ? -9.125 30.328 10.672 1 93.75 18 ASN B C 1
ATOM 2013 O O . ASN B 1 18 ? -9.766 29.75 9.789 1 93.75 18 ASN B O 1
ATOM 2017 N N . PHE B 1 19 ? -8.758 29.781 11.758 1 93.19 19 PHE B N 1
ATOM 2018 C CA . PHE B 1 19 ? -9.031 28.375 12.047 1 93.19 19 PHE B CA 1
ATOM 2019 C C . PHE B 1 19 ? -10.25 28.234 12.945 1 93.19 19 PHE B C 1
ATOM 2021 O O . PHE B 1 19 ? -10.352 28.906 13.977 1 93.19 19 PHE B O 1
ATOM 2028 N N . GLN B 1 20 ? -11.117 27.375 12.586 1 89.06 20 GLN B N 1
ATOM 2029 C CA . GLN B 1 20 ? -12.18 27 13.5 1 89.06 20 GLN B CA 1
ATOM 2030 C C . GLN B 1 20 ? -11.695 25.938 14.5 1 89.06 20 GLN B C 1
ATOM 2032 O O . GLN B 1 20 ? -12.203 25.859 15.617 1 89.06 20 GLN B O 1
ATOM 2037 N N . HIS B 1 21 ? -10.695 25.172 14.055 1 87.06 21 HIS B N 1
ATOM 2038 C CA . HIS B 1 21 ? -10.078 24.125 14.867 1 87.06 21 HIS B CA 1
ATOM 2039 C C . HIS B 1 21 ? -8.555 24.219 14.828 1 87.06 21 HIS B C 1
ATOM 2041 O O . HIS B 1 21 ? -7.961 24.25 13.75 1 87.06 21 HIS B O 1
ATOM 2047 N N . ARG B 1 22 ? -7.934 24.219 15.938 1 89.44 22 ARG B N 1
ATOM 2048 C CA . ARG B 1 22 ? -6.488 24.406 16.016 1 89.44 22 ARG B CA 1
ATOM 2049 C C . ARG B 1 22 ? -5.797 23.125 16.469 1 89.44 22 ARG B C 1
ATOM 2051 O O . ARG B 1 22 ? -4.91 23.156 17.328 1 89.44 22 ARG B O 1
ATOM 2058 N N . TRP B 1 23 ? -6.25 22.031 15.914 1 88.81 23 TRP B N 1
ATOM 2059 C CA . TRP B 1 23 ? -5.754 20.719 16.312 1 88.81 23 TRP B CA 1
ATOM 2060 C C . TRP B 1 23 ? -4.25 20.625 16.094 1 88.81 23 TRP B C 1
ATOM 2062 O O . TRP B 1 23 ? -3.545 19.969 16.875 1 88.81 23 TRP B O 1
ATOM 2072 N N . PHE B 1 24 ? -3.742 21.266 15.086 1 94.31 24 PHE B N 1
ATOM 2073 C CA . PHE B 1 24 ? -2.334 21.156 14.727 1 94.31 24 PHE B CA 1
ATOM 2074 C C . PHE B 1 24 ? -1.451 21.828 15.766 1 94.31 24 PHE B C 1
ATOM 2076 O O . PHE B 1 24 ? -0.28 21.484 15.922 1 94.31 24 PHE B O 1
ATOM 2083 N N . ASP B 1 25 ? -1.953 22.797 16.484 1 92.25 25 ASP B N 1
ATOM 2084 C CA . ASP B 1 25 ? -1.159 23.625 17.375 1 92.25 25 ASP B CA 1
ATOM 2085 C C . ASP B 1 25 ? -0.503 22.781 18.469 1 92.25 25 ASP B C 1
ATOM 2087 O O . ASP B 1 25 ? 0.596 23.094 18.938 1 92.25 25 ASP B O 1
ATOM 2091 N N . ARG B 1 26 ? -1.106 21.672 18.812 1 91.56 26 ARG B N 1
ATOM 2092 C CA . ARG B 1 26 ? -0.583 20.812 19.875 1 91.56 26 ARG B CA 1
ATOM 2093 C C . ARG B 1 26 ? 0.692 20.109 19.422 1 91.56 26 ARG B C 1
ATOM 2095 O O . ARG B 1 26 ? 1.42 19.547 20.25 1 91.56 26 ARG B O 1
ATOM 2102 N N . THR B 1 27 ? 0.948 20.109 18.125 1 95.44 27 THR B N 1
ATOM 2103 C CA . THR B 1 27 ? 2.088 19.359 17.609 1 95.44 27 THR B CA 1
ATOM 2104 C C . THR B 1 27 ? 3.258 20.297 17.312 1 95.44 27 THR B C 1
ATOM 2106 O O . THR B 1 27 ? 4.371 19.828 17.047 1 95.44 27 THR B O 1
ATOM 2109 N N . ILE B 1 28 ? 3.117 21.578 17.438 1 95.44 28 ILE B N 1
ATOM 2110 C CA . ILE B 1 28 ? 4.035 22.578 16.906 1 95.44 28 ILE B CA 1
ATOM 2111 C C . ILE B 1 28 ? 5.398 22.438 17.578 1 95.44 28 ILE B C 1
ATOM 2113 O O . ILE B 1 28 ? 6.438 22.516 16.922 1 95.44 28 ILE B O 1
ATOM 2117 N N . GLU B 1 29 ? 5.391 22.25 18.859 1 95.5 29 GLU B N 1
ATOM 2118 C CA . GLU B 1 29 ? 6.66 22.125 19.578 1 95.5 29 GLU B CA 1
ATOM 2119 C C . GLU B 1 29 ? 7.496 20.969 19.031 1 95.5 29 GLU B C 1
ATOM 2121 O O . GLU B 1 29 ? 8.703 21.125 18.812 1 95.5 29 GLU B O 1
ATOM 2126 N N . HIS B 1 30 ? 6.867 19.844 18.828 1 97.38 30 HIS B N 1
ATOM 2127 C CA . HIS B 1 30 ? 7.57 18.688 18.266 1 97.38 30 HIS B CA 1
ATOM 2128 C C . HIS B 1 30 ? 8.055 18.984 16.844 1 97.38 30 HIS B C 1
ATOM 2130 O O . HIS B 1 30 ? 9.164 18.609 16.484 1 97.38 30 HIS B O 1
ATOM 2136 N N . TRP B 1 31 ? 7.242 19.641 16.016 1 97.81 31 TRP B N 1
ATOM 2137 C CA . TRP B 1 31 ? 7.605 19.969 14.648 1 97.81 31 TRP B CA 1
ATOM 2138 C C . TRP B 1 31 ? 8.789 20.938 14.625 1 97.81 31 TRP B C 1
ATOM 2140 O O . TRP B 1 31 ? 9.719 20.766 13.82 1 97.81 31 TRP B O 1
ATOM 2150 N N . GLU B 1 32 ? 8.766 21.922 15.523 1 96.38 32 GLU B N 1
ATOM 2151 C CA . GLU B 1 32 ? 9.883 22.859 15.609 1 96.38 32 GLU B CA 1
ATOM 2152 C C . GLU B 1 32 ? 11.188 22.141 15.93 1 96.38 32 GLU B C 1
ATOM 2154 O O . GLU B 1 32 ? 12.211 22.391 15.289 1 96.38 32 GLU B O 1
ATOM 2159 N N . GLN B 1 33 ? 11.094 21.297 16.844 1 96.69 33 GLN B N 1
ATOM 2160 C CA . GLN B 1 33 ? 12.289 20.578 17.281 1 96.69 33 GLN B CA 1
ATOM 2161 C C . GLN B 1 33 ? 12.797 19.625 16.203 1 96.69 33 GLN B C 1
ATOM 2163 O O . GLN B 1 33 ? 14 19.562 15.938 1 96.69 33 GLN B O 1
ATOM 2168 N N . ARG B 1 34 ? 11.969 18.984 15.477 1 97.94 34 ARG B N 1
ATOM 2169 C CA . ARG B 1 34 ? 12.367 17.844 14.656 1 97.94 34 ARG B CA 1
ATOM 2170 C C . ARG B 1 34 ? 12.609 18.281 13.211 1 97.94 34 ARG B C 1
ATOM 2172 O O . ARG B 1 34 ? 13.195 17.531 12.43 1 97.94 34 ARG B O 1
ATOM 2179 N N . THR B 1 35 ? 12.227 19.484 12.867 1 97.81 35 THR B N 1
ATOM 2180 C CA . THR B 1 35 ? 12.391 19.906 11.477 1 97.81 35 THR B CA 1
ATOM 2181 C C . THR B 1 35 ? 13.359 21.078 11.375 1 97.81 35 THR B C 1
ATOM 2183 O O . THR B 1 35 ? 13.484 21.688 10.312 1 97.81 35 THR B O 1
ATOM 2186 N N . SER B 1 36 ? 13.992 21.406 12.469 1 96.31 36 SER B N 1
ATOM 2187 C CA . SER B 1 36 ? 14.898 22.562 12.477 1 96.31 36 SER B CA 1
ATOM 2188 C C . SER B 1 36 ? 15.984 22.422 11.414 1 96.31 36 SER B C 1
ATOM 2190 O O . SER B 1 36 ? 16.344 23.391 10.75 1 96.31 36 SER B O 1
ATOM 2192 N N . SER B 1 37 ? 16.469 21.203 11.188 1 96.44 37 SER B N 1
ATOM 2193 C CA . SER B 1 37 ? 17.562 20.953 10.25 1 96.44 37 SER B CA 1
ATOM 2194 C C . SER B 1 37 ? 17.094 21.062 8.805 1 96.44 37 SER B C 1
ATOM 2196 O O . SER B 1 37 ? 17.906 21.141 7.883 1 96.44 37 SER B O 1
ATOM 2198 N N . LEU B 1 38 ? 15.812 21.094 8.609 1 97.81 38 LEU B N 1
ATOM 2199 C CA . LEU B 1 38 ? 15.258 21.109 7.266 1 97.81 38 LEU B CA 1
ATOM 2200 C C . LEU B 1 38 ? 15.094 22.547 6.766 1 97.81 38 LEU B C 1
ATOM 2202 O O . LEU B 1 38 ? 14.906 22.766 5.566 1 97.81 38 LEU B O 1
ATOM 2206 N N . ARG B 1 39 ? 15.086 23.516 7.656 1 96.19 39 ARG B N 1
ATOM 2207 C CA . ARG B 1 39 ? 14.844 24.906 7.281 1 96.19 39 ARG B CA 1
ATOM 2208 C C . ARG B 1 39 ? 15.898 25.391 6.297 1 96.19 39 ARG B C 1
ATOM 2210 O O . ARG B 1 39 ? 17.094 25.156 6.488 1 96.19 39 ARG B O 1
ATOM 2217 N N . GLY B 1 40 ? 15.43 25.953 5.219 1 96.19 40 GLY B N 1
ATOM 2218 C CA . GLY B 1 40 ? 16.328 26.531 4.227 1 96.19 40 GLY B CA 1
ATOM 2219 C C . GLY B 1 40 ? 16.766 25.531 3.178 1 96.19 40 GLY B C 1
ATOM 2220 O O . GLY B 1 40 ? 17.344 25.906 2.156 1 96.19 40 GLY B O 1
ATOM 2221 N N . LYS B 1 41 ? 16.531 24.328 3.402 1 98 41 LYS B N 1
ATOM 2222 C CA . LYS B 1 41 ? 16.922 23.297 2.439 1 98 41 LYS B CA 1
ATOM 2223 C C . LYS B 1 41 ? 15.891 23.188 1.313 1 98 41 LYS B C 1
ATOM 2225 O O . LYS B 1 41 ? 14.727 23.531 1.491 1 98 41 LYS B O 1
ATOM 2230 N N . LYS B 1 42 ? 16.422 22.781 0.199 1 98.69 42 LYS B N 1
ATOM 2231 C CA . LYS B 1 42 ? 15.508 22.422 -0.883 1 98.69 42 LYS B CA 1
ATOM 2232 C C . LYS B 1 42 ? 14.688 21.188 -0.53 1 98.69 42 LYS B C 1
ATOM 2234 O O . LYS B 1 42 ? 15.242 20.109 -0.296 1 98.69 42 LYS B O 1
ATOM 2239 N N . LEU B 1 43 ? 13.375 21.391 -0.506 1 98.81 43 LEU B N 1
ATOM 2240 C CA . LEU B 1 43 ? 12.5 20.312 -0.078 1 98.81 43 LEU B CA 1
ATOM 2241 C C . LEU B 1 43 ? 11.359 20.109 -1.071 1 98.81 43 LEU B C 1
ATOM 2243 O O . LEU B 1 43 ? 10.812 21.078 -1.598 1 98.81 43 LEU B O 1
ATOM 2247 N N . ARG B 1 44 ? 11.148 18.906 -1.35 1 98.88 44 ARG B N 1
ATOM 2248 C CA . ARG B 1 44 ? 9.867 18.484 -1.913 1 98.88 44 ARG B CA 1
ATOM 2249 C C . ARG B 1 44 ? 8.977 17.875 -0.838 1 98.88 44 ARG B C 1
ATOM 2251 O O . ARG B 1 44 ? 9.297 16.828 -0.268 1 98.88 44 ARG B O 1
ATOM 2258 N N . VAL B 1 45 ? 7.77 18.5 -0.561 1 98.94 45 VAL B N 1
ATOM 2259 C CA . VAL B 1 45 ? 6.934 18.125 0.573 1 98.94 45 VAL B CA 1
ATOM 2260 C C . VAL B 1 45 ? 5.578 17.625 0.072 1 98.94 45 VAL B C 1
ATOM 2262 O O . VAL B 1 45 ? 5.004 18.188 -0.859 1 98.94 45 VAL B O 1
ATOM 2265 N N . LEU B 1 46 ? 5.078 16.516 0.688 1 99 46 LEU B N 1
ATOM 2266 C CA . LEU B 1 46 ? 3.74 15.984 0.448 1 99 46 LEU B CA 1
ATOM 2267 C C . LEU B 1 46 ? 2.922 15.977 1.735 1 99 46 LEU B C 1
ATOM 2269 O O . LEU B 1 46 ? 3.428 15.594 2.795 1 99 46 LEU 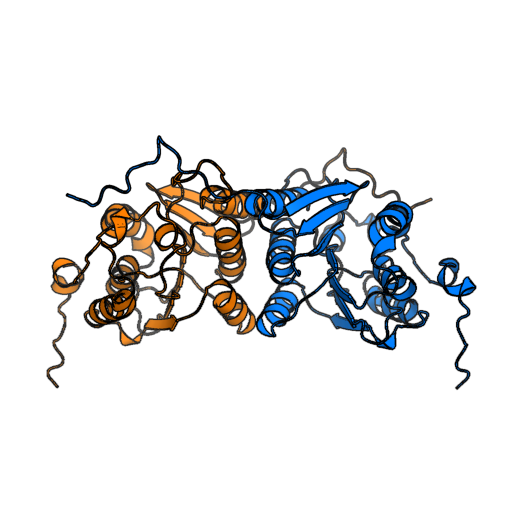B O 1
ATOM 2273 N N . GLU B 1 47 ? 1.74 16.516 1.643 1 98.94 47 GLU B N 1
ATOM 2274 C CA . GLU B 1 47 ? 0.766 16.406 2.725 1 98.94 47 GLU B CA 1
ATOM 2275 C C . GLU B 1 47 ? -0.507 15.703 2.254 1 98.94 47 GLU B C 1
ATOM 2277 O O . GLU B 1 47 ? -1.059 16.047 1.206 1 98.94 47 GLU B O 1
ATOM 2282 N N . VAL B 1 48 ? -0.924 14.656 3.002 1 98.94 48 VAL B N 1
ATOM 2283 C CA . VAL B 1 48 ? -2.24 14.055 2.822 1 98.94 48 VAL B CA 1
ATOM 2284 C C . VAL B 1 48 ? -3.145 14.43 3.996 1 98.94 48 VAL B C 1
ATOM 2286 O O . VAL B 1 48 ? -2.875 14.047 5.137 1 98.94 48 VAL B O 1
ATOM 2289 N N . GLY B 1 49 ? -4.223 15.102 3.705 1 98.31 49 GLY B N 1
ATOM 2290 C CA . GLY B 1 49 ? -5.082 15.641 4.746 1 98.31 49 GLY B CA 1
ATOM 2291 C C . GLY B 1 49 ? -4.676 17.031 5.191 1 98.31 49 GLY B C 1
ATOM 2292 O O . GLY B 1 49 ? -3.75 17.188 5.988 1 98.31 49 GLY B O 1
ATOM 2293 N N . SER B 1 50 ? -5.477 18.047 4.684 1 98 50 SER B N 1
ATOM 2294 C CA . SER B 1 50 ? -5.105 19.422 4.949 1 98 50 SER B CA 1
ATOM 2295 C C . SER B 1 50 ? -6.133 20.109 5.844 1 98 50 SER B C 1
ATOM 2297 O O . SER B 1 50 ? -5.801 21.047 6.57 1 98 50 SER B O 1
ATOM 2299 N N . PHE B 1 51 ? -7.395 19.625 5.719 1 95.19 51 PHE B N 1
ATOM 2300 C CA . PHE B 1 51 ? -8.477 20.25 6.477 1 95.19 51 PHE B CA 1
ATOM 2301 C C . PHE B 1 51 ? -8.461 21.766 6.309 1 95.19 51 PHE B C 1
ATOM 2303 O O . PHE B 1 51 ? -8.523 22.266 5.188 1 95.19 51 PHE B O 1
ATOM 2310 N N . GLU B 1 52 ? -8.305 22.547 7.414 1 95.94 52 GLU B N 1
ATOM 2311 C CA . GLU B 1 52 ? -8.336 24 7.316 1 95.94 52 GLU B CA 1
ATOM 2312 C C . GLU B 1 52 ? -6.953 24.562 7.008 1 95.94 52 GLU B C 1
ATOM 2314 O O . GLU B 1 52 ? -6.801 25.766 6.797 1 95.94 52 GLU B O 1
ATOM 2319 N N . GLY B 1 53 ? -5.898 23.766 7.031 1 98.12 53 GLY B N 1
ATOM 2320 C CA . GLY B 1 53 ? -4.566 24.188 6.633 1 98.12 53 GLY B CA 1
ATOM 2321 C C . GLY B 1 53 ? -3.641 24.422 7.812 1 98.12 53 GLY B C 1
ATOM 2322 O O . GLY B 1 53 ? -2.672 25.172 7.711 1 98.12 53 GLY B O 1
ATOM 2323 N N . GLY B 1 54 ? -3.986 23.797 8.969 1 97.19 54 GLY B N 1
ATOM 2324 C CA . GLY B 1 54 ? -3.115 23.953 10.125 1 97.19 54 GLY B CA 1
ATOM 2325 C C . GLY B 1 54 ? -1.679 23.547 9.844 1 97.19 54 GLY B C 1
ATOM 2326 O O . GLY B 1 54 ? -0.758 24.344 10.031 1 97.19 54 GLY B O 1
ATOM 2327 N N . SER B 1 55 ? -1.465 22.375 9.383 1 98.12 55 SER B N 1
ATOM 2328 C CA . SER B 1 55 ? -0.129 21.891 9.047 1 98.12 55 SER B CA 1
ATOM 2329 C C . SER B 1 55 ? 0.391 22.547 7.777 1 98.12 55 SER B C 1
ATOM 2331 O O . SER B 1 55 ? 1.569 22.906 7.691 1 98.12 55 SER B O 1
ATOM 2333 N N . ALA B 1 56 ? -0.446 22.766 6.875 1 98.62 56 ALA B N 1
ATOM 2334 C CA . ALA B 1 56 ? -0.036 23.344 5.598 1 98.62 56 ALA B CA 1
ATOM 2335 C C . ALA B 1 56 ? 0.56 24.734 5.789 1 98.62 56 ALA B C 1
ATOM 2337 O O . ALA B 1 56 ? 1.61 25.047 5.227 1 98.62 56 ALA B O 1
ATOM 2338 N N . THR B 1 57 ? -0.122 25.578 6.594 1 98.5 57 THR B N 1
ATOM 2339 C CA . THR B 1 57 ? 0.381 26.938 6.812 1 98.5 57 THR B CA 1
ATOM 2340 C C . THR B 1 57 ? 1.715 26.906 7.555 1 98.5 57 THR B C 1
ATOM 2342 O O . THR B 1 57 ? 2.598 27.719 7.289 1 98.5 57 THR B O 1
ATOM 2345 N N . TRP B 1 58 ? 1.87 25.953 8.453 1 98.12 58 TRP B N 1
ATOM 2346 C CA . TRP B 1 58 ? 3.141 25.797 9.148 1 98.12 58 TRP B CA 1
ATOM 2347 C C . TRP B 1 58 ? 4.254 25.406 8.188 1 98.12 58 TRP B C 1
ATOM 2349 O O . TRP B 1 58 ? 5.348 25.984 8.227 1 98.12 58 TRP B O 1
ATOM 2359 N N . ILE B 1 59 ? 4.016 24.469 7.301 1 98.5 59 ILE B N 1
ATOM 2360 C CA . ILE B 1 59 ? 4.992 24.016 6.32 1 98.5 59 ILE B CA 1
ATOM 2361 C C . ILE B 1 59 ? 5.387 25.156 5.398 1 98.5 59 ILE B C 1
ATOM 2363 O O . ILE B 1 59 ? 6.574 25.406 5.164 1 98.5 59 ILE B O 1
ATOM 2367 N N . LEU B 1 60 ? 4.449 25.875 4.957 1 98.44 60 LEU B N 1
ATOM 2368 C CA . LEU B 1 60 ? 4.711 27.016 4.07 1 98.44 60 LEU B CA 1
ATOM 2369 C C . LEU B 1 60 ? 5.59 28.047 4.758 1 98.44 60 LEU B C 1
ATOM 2371 O O . LEU B 1 60 ? 6.535 28.562 4.156 1 98.44 60 LEU B O 1
ATOM 2375 N N . ASP B 1 61 ? 5.266 28.281 6.016 1 97.19 61 ASP B N 1
ATOM 2376 C CA . ASP B 1 61 ? 5.941 29.359 6.746 1 97.19 61 ASP B CA 1
ATOM 2377 C C . ASP B 1 61 ? 7.348 28.938 7.16 1 97.19 61 ASP B C 1
ATOM 2379 O O . ASP B 1 61 ? 8.242 29.781 7.281 1 97.19 61 ASP B O 1
ATOM 2383 N N . ASN B 1 62 ? 7.559 27.641 7.32 1 97.19 62 ASN B N 1
ATOM 2384 C CA . ASN B 1 62 ? 8.773 27.266 8.039 1 97.19 62 ASN B CA 1
ATOM 2385 C C . ASN B 1 62 ? 9.695 26.406 7.168 1 97.19 62 ASN B C 1
ATOM 2387 O O . ASN B 1 62 ? 10.891 26.312 7.43 1 97.19 62 ASN B O 1
ATOM 2391 N N . LEU B 1 63 ? 9.172 25.812 6.055 1 97.81 63 LEU B N 1
ATOM 2392 C CA . LEU B 1 63 ? 10 24.812 5.367 1 97.81 63 LEU B CA 1
ATOM 2393 C C . LEU B 1 63 ? 10.164 25.172 3.893 1 97.81 63 LEU B C 1
ATOM 2395 O O . LEU B 1 63 ? 10.906 24.516 3.168 1 97.81 63 LEU B O 1
ATOM 2399 N N . MET B 1 64 ? 9.562 26.25 3.457 1 97.88 64 MET B N 1
ATOM 2400 C CA . MET B 1 64 ? 9.484 26.469 2.018 1 97.88 64 MET B CA 1
ATOM 2401 C C . MET B 1 64 ? 10.344 27.656 1.603 1 97.88 64 MET B C 1
ATOM 2403 O O . MET B 1 64 ? 10.148 28.234 0.524 1 97.88 64 MET B O 1
ATOM 2407 N N . ASP B 1 65 ? 11.328 28.016 2.371 1 96.31 65 ASP B N 1
ATOM 2408 C CA . ASP B 1 65 ? 12.141 29.203 2.115 1 96.31 65 ASP B CA 1
ATOM 2409 C C . ASP B 1 65 ? 13.023 29.016 0.884 1 96.31 65 ASP B C 1
ATOM 2411 O O . ASP B 1 65 ? 13.305 29.984 0.166 1 96.31 65 ASP B O 1
ATOM 2415 N N . HIS B 1 66 ? 13.484 27.844 0.624 1 98 66 HIS B N 1
ATOM 2416 C CA . HIS B 1 66 ? 14.336 27.609 -0.538 1 98 66 HIS B CA 1
ATOM 2417 C C . HIS B 1 66 ? 13.578 27.844 -1.837 1 98 66 HIS B C 1
ATOM 2419 O O . HIS B 1 66 ? 12.453 27.359 -2.002 1 98 66 HIS B O 1
ATOM 2425 N N . PRO B 1 67 ? 14.148 28.5 -2.768 1 97.75 67 PRO B N 1
ATOM 2426 C CA . PRO B 1 67 ? 13.43 28.922 -3.969 1 97.75 67 PRO B CA 1
ATOM 2427 C C . PRO B 1 67 ? 12.914 27.75 -4.801 1 97.75 67 PRO B C 1
ATOM 2429 O O . PRO B 1 67 ? 11.93 27.891 -5.523 1 97.75 67 PRO B O 1
ATOM 2432 N N . GLU B 1 68 ? 13.531 26.641 -4.672 1 98.38 68 GLU B N 1
ATOM 2433 C CA . GLU B 1 68 ? 13.164 25.516 -5.52 1 98.38 68 GLU B CA 1
ATOM 2434 C C . GLU B 1 68 ? 12.312 24.5 -4.754 1 98.38 68 GLU B C 1
ATOM 2436 O O . GLU B 1 68 ? 11.969 23.453 -5.285 1 98.38 68 GLU B O 1
ATOM 2441 N N . SER B 1 69 ? 12.031 24.797 -3.516 1 98.75 69 SER B N 1
ATOM 2442 C CA . SER B 1 69 ? 11.18 23.891 -2.742 1 98.75 69 SER B CA 1
ATOM 2443 C C . SER B 1 69 ? 9.766 23.828 -3.322 1 98.75 69 SER B C 1
ATOM 2445 O O . SER B 1 69 ? 9.289 24.812 -3.916 1 98.75 69 SER B O 1
ATOM 2447 N N . THR B 1 70 ? 9.133 22.625 -3.252 1 98.88 70 THR B N 1
ATOM 2448 C CA . THR B 1 70 ? 7.766 22.438 -3.707 1 98.88 70 THR B CA 1
ATOM 2449 C C . THR B 1 70 ? 6.93 21.75 -2.629 1 98.88 70 THR B C 1
ATOM 2451 O O . THR B 1 70 ? 7.457 20.984 -1.817 1 98.88 70 THR B O 1
ATOM 2454 N N . PHE B 1 71 ? 5.652 22.078 -2.639 1 98.94 71 PHE B N 1
ATOM 2455 C CA . PHE B 1 71 ? 4.715 21.562 -1.652 1 98.94 71 PHE B CA 1
ATOM 2456 C C . PHE B 1 71 ? 3.428 21.094 -2.322 1 98.94 71 PHE B C 1
ATOM 2458 O O . PHE B 1 71 ? 2.764 21.875 -3.012 1 98.94 71 PHE B O 1
ATOM 2465 N N . THR B 1 72 ? 3.121 19.766 -2.182 1 98.94 72 THR B N 1
ATOM 2466 C CA . THR B 1 72 ? 1.886 19.188 -2.688 1 98.94 72 THR B CA 1
ATOM 2467 C C . THR B 1 72 ? 0.963 18.797 -1.536 1 98.94 72 THR B C 1
ATOM 2469 O O . THR B 1 72 ? 1.375 18.078 -0.618 1 98.94 72 THR B O 1
ATOM 2472 N N . ALA B 1 73 ? -0.245 19.312 -1.542 1 98.94 73 ALA B N 1
ATOM 2473 C CA . ALA B 1 73 ? -1.261 18.953 -0.559 1 98.94 73 ALA B CA 1
ATOM 2474 C C . ALA B 1 73 ? -2.414 18.203 -1.218 1 98.94 73 ALA B C 1
ATOM 2476 O O . ALA B 1 73 ? -2.998 18.688 -2.193 1 98.94 73 ALA B O 1
ATOM 2477 N N . VAL B 1 74 ? -2.748 17.016 -0.685 1 98.88 74 VAL B N 1
ATOM 2478 C CA . VAL B 1 74 ? -3.852 16.203 -1.172 1 98.88 74 VAL B CA 1
ATOM 2479 C C . VAL B 1 74 ? -4.977 16.188 -0.14 1 98.88 74 VAL B C 1
ATOM 2481 O O . VAL B 1 74 ? -4.754 15.859 1.028 1 98.88 74 VAL B O 1
ATOM 2484 N N . ASP B 1 75 ? -6.117 16.578 -0.545 1 98.56 75 ASP B N 1
ATOM 2485 C CA . ASP B 1 75 ? -7.301 16.531 0.309 1 98.56 75 ASP B CA 1
ATOM 2486 C C . ASP B 1 75 ? -8.578 16.453 -0.525 1 98.56 75 ASP B C 1
ATOM 2488 O O . ASP B 1 75 ? -8.656 17.062 -1.6 1 98.56 75 ASP B O 1
ATOM 2492 N N . THR B 1 76 ? -9.586 15.734 0.008 1 97.12 76 THR B N 1
ATOM 2493 C CA . THR B 1 76 ? -10.883 15.727 -0.652 1 97.12 76 THR B CA 1
ATOM 2494 C C . THR B 1 76 ? -11.695 16.953 -0.257 1 97.12 76 THR B C 1
ATOM 2496 O O . THR B 1 76 ? -12.641 17.328 -0.948 1 97.12 76 THR B O 1
ATOM 2499 N N . PHE B 1 77 ? -11.422 17.484 0.873 1 95.94 77 PHE B N 1
ATOM 2500 C CA . PHE B 1 77 ? -12.148 18.547 1.55 1 95.94 77 PHE B CA 1
ATOM 2501 C C . PHE B 1 77 ? -13.594 18.141 1.807 1 95.94 77 PHE B C 1
ATOM 2503 O O . PHE B 1 77 ? -14.484 18.984 1.914 1 95.94 77 PHE B O 1
ATOM 2510 N N . GLY B 1 78 ? -13.812 16.844 1.753 1 91.06 78 GLY B N 1
ATOM 2511 C CA . GLY B 1 78 ? -15.133 16.297 2.012 1 91.06 78 GLY B CA 1
ATOM 2512 C C . GLY B 1 78 ? -15.281 15.742 3.418 1 91.06 78 GLY B C 1
ATOM 2513 O O . GLY B 1 78 ? -16.328 15.18 3.762 1 91.06 78 GLY B O 1
ATOM 2514 N N . GLY B 1 79 ? -14.289 15.938 4.191 1 83.69 79 GLY B N 1
ATOM 2515 C CA . GLY B 1 79 ? -14.32 15.422 5.551 1 83.69 79 GLY B CA 1
ATOM 2516 C C . GLY B 1 79 ? -14.023 13.938 5.633 1 83.69 79 GLY B C 1
ATOM 2517 O O . GLY B 1 79 ? -13.922 13.258 4.609 1 83.69 79 GLY B O 1
ATOM 2518 N N . SER B 1 80 ? -13.836 13.477 6.895 1 80.31 80 SER B N 1
ATOM 2519 C CA . SER B 1 80 ? -13.57 12.07 7.172 1 80.31 80 SER B CA 1
ATOM 2520 C C . SER B 1 80 ? -14.852 11.328 7.539 1 80.31 80 SER B C 1
ATOM 2522 O O . SER B 1 80 ? -15.93 11.922 7.59 1 80.31 80 SER B O 1
ATOM 2524 N N . MET B 1 81 ? -14.711 10.062 7.648 1 74.5 81 MET B N 1
ATOM 2525 C CA . MET B 1 81 ? -15.844 9.195 7.969 1 74.5 81 MET B CA 1
ATOM 2526 C C . MET B 1 81 ? -16.547 9.672 9.242 1 74.5 81 MET B C 1
ATOM 2528 O O . MET B 1 81 ? -17.766 9.562 9.352 1 74.5 81 MET B O 1
ATOM 2532 N N . GLU B 1 82 ? -15.727 10.164 10.102 1 72.44 82 GLU B N 1
ATOM 2533 C CA . GLU B 1 82 ? -16.266 10.586 11.391 1 72.44 82 GLU B CA 1
ATOM 2534 C C . GLU B 1 82 ? -17.297 11.695 11.227 1 72.44 82 GLU B C 1
ATOM 2536 O O . GLU B 1 82 ? -18.188 11.852 12.062 1 72.44 82 GLU B O 1
ATOM 2541 N N . PHE B 1 83 ? -17.109 12.375 10.195 1 66.06 83 PHE B N 1
ATOM 2542 C CA . PHE B 1 83 ? -18.031 13.477 9.953 1 66.06 83 PHE B CA 1
ATOM 2543 C C . PHE B 1 83 ? -19.344 12.977 9.375 1 66.06 83 PHE B C 1
ATOM 2545 O O . PHE B 1 83 ? -20.344 13.695 9.375 1 66.06 83 PHE B O 1
ATOM 2552 N N . GLN B 1 84 ? -19.266 11.789 8.891 1 64.88 84 GLN B N 1
ATOM 2553 C CA . GLN B 1 84 ? -20.469 11.203 8.289 1 64.88 84 GLN B CA 1
ATOM 2554 C C . GLN B 1 84 ? -21.219 10.344 9.305 1 64.88 84 GLN B C 1
ATOM 2556 O O . GLN B 1 84 ? -22.438 10.172 9.188 1 64.88 84 GLN B O 1
ATOM 2561 N N . ASN B 1 85 ? -20.422 9.812 10.078 1 59.22 85 ASN B N 1
ATOM 2562 C CA . ASN B 1 85 ? -21.062 8.938 11.047 1 59.22 85 ASN B CA 1
ATOM 2563 C C . ASN B 1 85 ? -21.375 9.672 12.352 1 59.22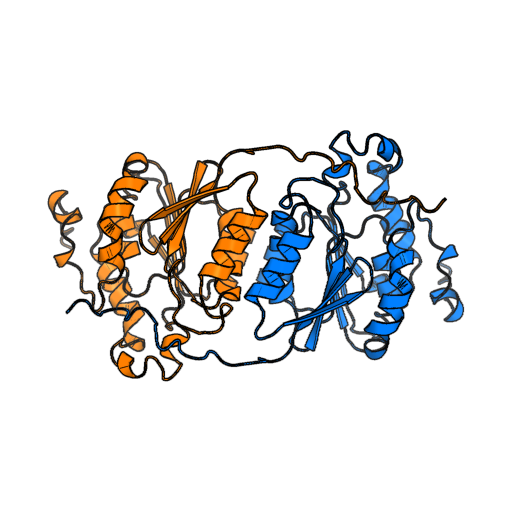 85 ASN B C 1
ATOM 2565 O O . ASN B 1 85 ? -20.75 10.695 12.648 1 59.22 85 ASN B O 1
ATOM 2569 N N . ASP B 1 86 ? -22.625 9.633 12.781 1 53.97 86 ASP B N 1
ATOM 2570 C CA . ASP B 1 86 ? -23.312 10.297 13.883 1 53.97 86 ASP B CA 1
ATOM 2571 C C . ASP B 1 86 ? -22.375 10.562 15.047 1 53.97 86 ASP B C 1
ATOM 2573 O O . ASP B 1 86 ? -22.766 11.172 16.047 1 53.97 86 ASP B O 1
ATOM 2577 N N . THR B 1 87 ? -21.25 9.953 14.906 1 50.78 87 THR B N 1
ATOM 2578 C CA . THR B 1 87 ? -20.578 10.156 16.188 1 50.78 87 THR B CA 1
ATOM 2579 C C . THR B 1 87 ? -20.078 11.586 16.312 1 50.78 87 THR B C 1
ATOM 2581 O O . THR B 1 87 ? -19.75 12.039 17.406 1 50.78 87 THR B O 1
ATOM 2584 N N . TYR B 1 88 ? -19.75 12.086 15.188 1 52.03 88 TYR B N 1
ATOM 2585 C CA . TYR B 1 88 ? -19.422 13.5 15.328 1 52.03 88 TYR B CA 1
ATOM 2586 C C . TYR B 1 88 ? -20.641 14.375 15.047 1 52.03 88 TYR B C 1
ATOM 2588 O O . TYR B 1 88 ? -20.516 15.469 14.492 1 52.03 88 TYR B O 1
ATOM 2596 N N . LYS B 1 89 ? -21.859 13.844 15.195 1 51.84 89 LYS B N 1
ATOM 2597 C CA . LYS B 1 89 ? -23.016 14.719 15.234 1 51.84 89 LYS B CA 1
ATOM 2598 C C . LYS B 1 89 ? -22.734 15.984 16.031 1 51.84 89 LYS B C 1
ATOM 2600 O O . LYS B 1 89 ? -23.328 17.031 15.789 1 51.84 89 LYS B O 1
ATOM 2605 N N . GLU B 1 90 ? -22 15.664 16.875 1 48.5 90 GLU B N 1
ATOM 2606 C CA . GLU B 1 90 ? -21.672 16.844 17.672 1 48.5 90 GLU B CA 1
ATOM 2607 C C . GLU B 1 90 ? -20.938 17.891 16.828 1 48.5 90 GLU B C 1
ATOM 2609 O O . GLU B 1 90 ? -20.812 19.047 17.25 1 48.5 90 GLU B O 1
ATOM 2614 N N . PHE B 1 91 ? -20.516 17.281 15.508 1 49.97 91 PHE B N 1
ATOM 2615 C CA . PHE B 1 91 ? -19.672 18.156 14.695 1 49.97 91 PHE B CA 1
ATOM 2616 C C . PHE B 1 91 ? -20.484 18.844 13.602 1 49.97 91 PHE B C 1
ATOM 2618 O O . PHE B 1 91 ? -19.922 19.375 12.648 1 49.97 91 PHE B O 1
ATOM 2625 N N . ASP B 1 92 ? -21.828 18.609 13.555 1 52.69 92 ASP B N 1
ATOM 2626 C CA . ASP B 1 92 ? -22.5 19.656 12.773 1 52.69 92 ASP B CA 1
ATOM 2627 C C . ASP B 1 92 ? -21.672 20.938 12.766 1 52.69 92 ASP B C 1
ATOM 2629 O O . ASP B 1 92 ? -21.891 21.812 11.914 1 52.69 92 ASP B O 1
ATOM 2633 N N . ALA B 1 93 ? -20.641 20.906 13.734 1 57.47 93 ALA B N 1
ATOM 2634 C CA . ALA B 1 93 ? -19.891 22.109 14.086 1 57.47 93 ALA B CA 1
ATOM 2635 C C . ALA B 1 93 ? -18.734 22.328 13.109 1 57.47 93 ALA B C 1
ATOM 2637 O O . ALA B 1 93 ? -18.141 23.406 13.07 1 57.47 93 ALA B O 1
ATOM 2638 N N . TYR B 1 94 ? -18.469 21.391 12.039 1 70.69 94 TYR B N 1
ATOM 2639 C CA . TYR B 1 94 ? -17.25 21.625 11.289 1 70.69 94 TYR B CA 1
ATOM 2640 C C . TYR B 1 94 ? -17.547 22.281 9.945 1 70.69 94 TYR B C 1
ATOM 2642 O O . TYR B 1 94 ? -16.625 22.562 9.172 1 70.69 94 TYR B O 1
ATOM 2650 N N . ASP B 1 95 ? -18.625 22.734 9.68 1 79.75 95 ASP B N 1
ATOM 2651 C CA . ASP B 1 95 ? -19.016 23.391 8.438 1 79.75 95 ASP B CA 1
ATOM 2652 C C . ASP B 1 95 ? -18.203 22.859 7.258 1 79.75 95 ASP B C 1
ATOM 2654 O O . ASP B 1 95 ? -17.422 23.594 6.648 1 79.75 95 ASP B O 1
ATOM 2658 N N . ILE B 1 96 ? -18.422 21.625 6.77 1 82.25 96 ILE B N 1
ATOM 2659 C CA . ILE B 1 96 ? -17.656 20.906 5.754 1 82.25 96 ILE B CA 1
ATOM 2660 C C . ILE B 1 96 ? -17.844 21.578 4.395 1 82.25 96 ILE B C 1
ATOM 2662 O O . ILE B 1 96 ? -16.875 21.734 3.633 1 82.25 96 ILE B O 1
ATOM 2666 N N . PRO B 1 97 ? -18.906 22.141 4.125 1 85.44 97 PRO B N 1
ATOM 2667 C CA . PRO B 1 97 ? -19.094 22.797 2.826 1 85.44 97 PRO B CA 1
ATOM 2668 C C . PRO B 1 97 ? -18.141 23.969 2.629 1 85.44 97 PRO B C 1
ATOM 2670 O O . PRO B 1 97 ? -17.797 24.297 1.493 1 85.44 97 PRO B O 1
ATOM 2673 N N . SER B 1 98 ? -17.734 24.578 3.725 1 91.69 98 SER B N 1
ATOM 2674 C CA . SER B 1 98 ? -16.859 25.75 3.615 1 91.69 98 SER B CA 1
ATOM 2675 C C . SER B 1 98 ? -15.414 25.391 3.926 1 91.69 98 SER B C 1
ATOM 2677 O O . SER B 1 98 ? -14.555 26.281 3.979 1 91.69 98 SER B O 1
ATOM 2679 N N . LEU B 1 99 ? -15.141 24.172 4.098 1 93.94 99 LEU B N 1
ATOM 2680 C CA . LEU B 1 99 ? -13.836 23.719 4.551 1 93.94 99 LEU B CA 1
ATOM 2681 C C . LEU B 1 99 ? -12.742 24.141 3.57 1 93.94 99 LEU B C 1
ATOM 2683 O O . LEU B 1 99 ? -11.75 24.766 3.965 1 93.94 99 LEU B O 1
ATOM 2687 N N . GLU B 1 100 ? -12.93 23.859 2.314 1 96.75 100 GLU B N 1
ATOM 2688 C CA . GLU B 1 100 ? -11.914 24.203 1.317 1 96.75 100 GLU B CA 1
ATOM 2689 C C . GLU B 1 100 ? -11.68 25.703 1.266 1 96.75 100 GLU B C 1
ATOM 2691 O O . GLU B 1 100 ? -10.539 26.156 1.121 1 96.75 100 GLU B O 1
ATOM 2696 N N . LYS B 1 101 ? -12.758 26.453 1.31 1 97.12 101 LYS B N 1
ATOM 2697 C CA . LYS B 1 101 ? -12.641 27.906 1.295 1 97.12 101 LYS B CA 1
ATOM 2698 C C . LYS B 1 101 ? -11.773 28.406 2.453 1 97.12 101 LYS B C 1
ATOM 2700 O O . LYS B 1 101 ? -10.938 29.281 2.273 1 97.12 101 LYS B O 1
ATOM 2705 N N . ARG B 1 102 ? -12.008 27.859 3.623 1 96.5 102 ARG B N 1
ATOM 2706 C CA . ARG B 1 102 ? -11.195 28.219 4.781 1 96.5 102 ARG B CA 1
ATOM 2707 C C . ARG B 1 102 ? -9.734 27.828 4.574 1 96.5 102 ARG B C 1
ATOM 2709 O O . ARG B 1 102 ? -8.836 28.625 4.867 1 96.5 102 ARG B O 1
ATOM 2716 N N . PHE B 1 103 ? -9.508 26.688 4.07 1 98.31 103 PHE B N 1
ATOM 2717 C CA . PHE B 1 103 ? -8.156 26.234 3.742 1 98.31 103 PHE B CA 1
ATOM 2718 C C . PHE B 1 103 ? -7.473 27.234 2.805 1 98.31 103 PHE B C 1
ATOM 2720 O O . PHE B 1 103 ? -6.375 27.703 3.094 1 98.31 103 PHE B O 1
ATOM 2727 N N . ARG B 1 104 ? -8.141 27.547 1.729 1 98.44 104 ARG B N 1
ATOM 2728 C CA . ARG B 1 104 ? -7.574 28.422 0.711 1 98.44 104 ARG B CA 1
ATOM 2729 C C . ARG B 1 104 ? -7.312 29.812 1.274 1 98.44 104 ARG B C 1
ATOM 2731 O O . ARG B 1 104 ? -6.293 30.438 0.962 1 98.44 104 ARG B O 1
ATOM 2738 N N . SER B 1 105 ? -8.227 30.297 2.064 1 98.25 105 SER B N 1
ATOM 2739 C CA . SER B 1 105 ? -8.062 31.594 2.693 1 98.25 105 SER B CA 1
ATOM 2740 C C . SER B 1 105 ? -6.84 31.625 3.605 1 98.25 105 SER B C 1
ATOM 2742 O O . SER B 1 105 ? -6.094 32.594 3.629 1 98.25 105 SER B O 1
ATOM 2744 N N . ASN B 1 106 ? -6.629 30.547 4.312 1 98.31 106 ASN B N 1
ATOM 2745 C CA . ASN B 1 106 ? -5.512 30.469 5.246 1 98.31 106 ASN B CA 1
ATOM 2746 C C . ASN B 1 106 ? -4.176 30.391 4.52 1 98.31 106 ASN B C 1
ATOM 2748 O O . ASN B 1 106 ? -3.258 31.156 4.809 1 98.31 106 ASN B O 1
ATOM 2752 N N . VAL B 1 107 ? -4.078 29.547 3.529 1 98.5 107 VAL B N 1
ATOM 2753 C CA . VAL B 1 107 ? -2.789 29.375 2.873 1 98.5 107 VAL B CA 1
ATOM 2754 C C . VAL B 1 107 ? -2.453 30.594 2.033 1 98.5 107 VAL B C 1
ATOM 2756 O O . VAL B 1 107 ? -1.279 30.906 1.806 1 98.5 107 VAL B O 1
ATOM 2759 N N . ALA B 1 108 ? -3.43 31.359 1.654 1 98.31 108 ALA B N 1
ATOM 2760 C CA . ALA B 1 108 ? -3.203 32.562 0.864 1 98.31 108 ALA B CA 1
ATOM 2761 C C . ALA B 1 108 ? -2.428 33.594 1.666 1 98.31 108 ALA B C 1
ATOM 2763 O O . ALA B 1 108 ? -1.817 34.5 1.093 1 98.31 108 ALA B O 1
ATOM 2764 N N . LYS B 1 109 ? -2.441 33.5 2.949 1 97.81 109 LYS B N 1
ATOM 2765 C CA . LYS B 1 109 ? -1.778 34.438 3.83 1 97.81 109 LYS B CA 1
ATOM 2766 C C . LYS B 1 109 ? -0.302 34.094 4.004 1 97.81 109 LYS B C 1
ATOM 2768 O O . LYS B 1 109 ? 0.443 34.844 4.648 1 97.81 109 LYS B O 1
ATOM 2773 N N . CYS B 1 110 ? 0.144 33.062 3.424 1 97.62 110 CYS B N 1
ATOM 2774 C CA . CYS B 1 110 ? 1.53 32.625 3.553 1 97.62 110 CYS B CA 1
ATOM 2775 C C . CYS B 1 110 ? 2.383 33.188 2.418 1 97.62 110 CYS B C 1
ATOM 2777 O O . CYS B 1 110 ? 1.937 33.219 1.271 1 97.62 110 CYS B O 1
ATOM 2779 N N . ARG B 1 111 ? 3.58 33.5 2.75 1 95.38 111 ARG B N 1
ATOM 2780 C CA . ARG B 1 111 ? 4.512 34.125 1.812 1 95.38 111 ARG B CA 1
ATOM 2781 C C . ARG B 1 111 ? 4.789 33.219 0.627 1 95.38 111 ARG B C 1
ATOM 2783 O O . ARG B 1 111 ? 4.891 33.656 -0.512 1 95.38 111 ARG B O 1
ATOM 2790 N N . HIS B 1 112 ? 4.879 31.922 0.851 1 97.38 112 HIS B N 1
ATOM 2791 C CA . HIS B 1 112 ? 5.344 31 -0.173 1 97.38 112 HIS B CA 1
ATOM 2792 C C . HIS B 1 112 ? 4.188 30.172 -0.735 1 97.38 112 HIS B C 1
ATOM 2794 O O . HIS B 1 112 ? 4.383 29.031 -1.157 1 97.38 112 HIS B O 1
ATOM 2800 N N . VAL B 1 113 ? 2.98 30.75 -0.725 1 98.19 113 VAL B N 1
ATOM 2801 C CA . VAL B 1 113 ? 1.791 30.062 -1.197 1 98.19 113 VAL B CA 1
ATOM 2802 C C . VAL B 1 113 ? 1.961 29.688 -2.668 1 98.19 113 VAL B C 1
ATOM 2804 O O . VAL B 1 113 ? 1.352 28.719 -3.145 1 98.19 113 VAL B O 1
ATOM 2807 N N . ASP B 1 114 ? 2.783 30.344 -3.387 1 98.12 114 ASP B N 1
ATOM 2808 C CA . ASP B 1 114 ? 3.018 30.078 -4.801 1 98.12 114 ASP B CA 1
ATOM 2809 C C . ASP B 1 114 ? 3.68 28.719 -5 1 98.12 114 ASP B C 1
ATOM 2811 O O . ASP B 1 114 ? 3.676 28.172 -6.105 1 98.12 114 ASP B O 1
ATOM 2815 N N . LYS B 1 115 ? 4.246 28.125 -3.988 1 98.69 115 LYS B N 1
ATOM 2816 C CA . LYS B 1 115 ? 4.938 26.844 -4.066 1 98.69 115 LYS B CA 1
ATOM 2817 C C . LYS B 1 115 ? 3.984 25.688 -3.768 1 98.69 115 LYS B C 1
ATOM 2819 O O . LYS B 1 115 ? 4.359 24.516 -3.887 1 98.69 115 LYS B O 1
ATOM 2824 N N . LEU B 1 116 ? 2.777 25.984 -3.41 1 98.88 116 LEU B N 1
ATOM 2825 C CA . LEU B 1 116 ? 1.778 25 -3.023 1 98.88 116 LEU B CA 1
ATOM 2826 C C . LEU B 1 116 ? 0.949 24.562 -4.227 1 98.88 116 LEU B C 1
ATOM 2828 O O . LEU B 1 116 ? 0.389 25.406 -4.934 1 98.88 116 LEU B O 1
ATOM 2832 N N . THR B 1 117 ? 0.953 23.297 -4.516 1 98.88 117 THR B N 1
ATOM 2833 C CA . THR B 1 117 ? -0.004 22.672 -5.422 1 98.88 117 THR B CA 1
ATOM 2834 C C . THR B 1 117 ? -1.045 21.875 -4.645 1 98.88 117 THR B C 1
ATOM 2836 O O . THR B 1 117 ? -0.696 21 -3.844 1 98.88 117 THR B O 1
ATOM 2839 N N . VAL B 1 118 ? -2.281 22.203 -4.859 1 98.88 118 VAL B N 1
ATOM 2840 C CA . VAL B 1 118 ? -3.365 21.5 -4.18 1 98.88 118 VAL B CA 1
ATOM 2841 C C . VAL B 1 118 ? -4 20.484 -5.129 1 98.88 118 VAL B C 1
ATOM 2843 O O . VAL B 1 118 ? -4.434 20.828 -6.227 1 98.88 118 VAL B O 1
ATOM 2846 N N . ILE B 1 119 ? -4.012 19.234 -4.73 1 98.81 119 ILE B N 1
ATOM 2847 C CA . ILE B 1 119 ? -4.719 18.172 -5.441 1 98.81 119 ILE B CA 1
ATOM 2848 C C . ILE B 1 119 ? -5.992 17.797 -4.688 1 98.81 119 ILE B C 1
ATOM 2850 O O . ILE B 1 119 ? -5.941 17.125 -3.66 1 98.81 119 ILE B O 1
ATOM 2854 N N . LYS B 1 120 ? -7.129 18.328 -5.18 1 98.44 120 LYS B N 1
ATOM 2855 C CA . LYS B 1 120 ? -8.422 18.031 -4.57 1 98.44 120 LYS B CA 1
ATOM 2856 C C . LYS B 1 120 ? -8.938 16.672 -5.035 1 98.44 120 LYS B C 1
ATOM 2858 O O . LYS B 1 120 ? -9.711 16.594 -5.992 1 98.44 120 LYS B O 1
ATOM 2863 N N . ARG B 1 121 ? -8.492 15.633 -4.371 1 97.69 121 ARG B N 1
ATOM 2864 C CA . ARG B 1 121 ? -8.797 14.242 -4.699 1 97.69 121 ARG B CA 1
ATOM 2865 C C . ARG B 1 121 ? -8.586 13.336 -3.488 1 97.69 121 ARG B C 1
ATOM 2867 O O . ARG B 1 121 ? -7.922 13.719 -2.527 1 97.69 121 ARG B O 1
ATOM 2874 N N . SER B 1 122 ? -9.258 12.156 -3.543 1 97.69 122 SER B N 1
ATOM 2875 C CA . SER B 1 122 ? -8.914 11.125 -2.572 1 97.69 122 SER B CA 1
ATOM 2876 C C . SER B 1 122 ? -7.449 10.703 -2.707 1 97.69 122 SER B C 1
ATOM 2878 O O . SER B 1 122 ? -6.938 10.562 -3.82 1 97.69 122 SER B O 1
ATOM 2880 N N . SER B 1 123 ? -6.793 10.555 -1.556 1 98.5 123 SER B N 1
ATOM 2881 C CA . SER B 1 123 ? -5.414 10.078 -1.61 1 98.5 123 SER B CA 1
ATOM 2882 C C . SER B 1 123 ? -5.332 8.703 -2.271 1 98.5 123 SER B C 1
ATOM 2884 O O . SER B 1 123 ? -4.309 8.352 -2.865 1 98.5 123 SER B O 1
ATOM 2886 N N . LEU B 1 124 ? -6.391 7.914 -2.213 1 97.62 124 LEU B N 1
ATOM 2887 C CA . LEU B 1 124 ? -6.434 6.586 -2.812 1 97.62 124 LEU B CA 1
ATOM 2888 C C . LEU B 1 124 ? -6.246 6.664 -4.324 1 97.62 124 LEU B C 1
ATOM 2890 O O . LEU B 1 124 ? -5.766 5.715 -4.945 1 97.62 124 LEU B O 1
ATOM 2894 N N . ASP B 1 125 ? -6.559 7.797 -4.867 1 97.06 125 ASP B N 1
ATOM 2895 C CA . ASP B 1 125 ? -6.383 8.023 -6.297 1 97.06 125 ASP B CA 1
ATOM 2896 C C . ASP B 1 125 ? -5.148 8.875 -6.574 1 97.06 125 ASP B C 1
ATOM 2898 O O . ASP B 1 125 ? -4.398 8.609 -7.516 1 97.06 125 ASP B O 1
ATOM 2902 N N . ALA B 1 126 ? -4.91 9.836 -5.75 1 98.5 126 ALA B N 1
ATOM 2903 C CA . ALA B 1 126 ? -3.855 10.82 -5.988 1 98.5 126 ALA B CA 1
ATOM 2904 C C . ALA B 1 126 ? -2.475 10.18 -5.848 1 98.5 126 ALA B C 1
ATOM 2906 O O . ALA B 1 126 ? -1.57 10.461 -6.637 1 98.5 126 ALA B O 1
ATOM 2907 N N . LEU B 1 127 ? -2.307 9.344 -4.859 1 98.69 127 LEU B N 1
ATOM 2908 C CA . LEU B 1 127 ? -0.967 8.844 -4.57 1 98.69 127 LEU B CA 1
ATOM 2909 C C . LEU B 1 127 ? -0.504 7.879 -5.652 1 98.69 127 LEU B C 1
ATOM 2911 O O . LEU B 1 127 ? 0.646 7.938 -6.098 1 98.69 127 LEU B O 1
ATOM 2915 N N . PRO B 1 128 ? -1.398 6.953 -6.133 1 97.75 128 PRO B N 1
ATOM 2916 C CA . PRO B 1 128 ? -0.981 6.148 -7.281 1 97.75 128 PRO B CA 1
ATOM 2917 C C . PRO B 1 128 ? -0.608 7.004 -8.492 1 97.75 128 PRO B C 1
ATOM 2919 O O . PRO B 1 128 ? 0.336 6.676 -9.219 1 97.75 128 PRO B O 1
ATOM 2922 N N . THR B 1 129 ? -1.317 8.031 -8.672 1 97.5 129 THR B N 1
ATOM 2923 C CA . THR B 1 129 ? -1.031 8.93 -9.789 1 97.5 129 THR B CA 1
ATOM 2924 C C . THR B 1 129 ? 0.334 9.594 -9.609 1 97.5 129 THR B C 1
ATOM 2926 O O . THR B 1 129 ? 1.145 9.609 -10.539 1 97.5 129 THR B O 1
ATOM 2929 N N . LEU B 1 130 ? 0.582 10.086 -8.43 1 98.44 130 LEU B N 1
ATOM 2930 C CA . LEU B 1 130 ? 1.867 10.711 -8.141 1 98.44 130 LEU B CA 1
ATOM 2931 C C . LEU B 1 130 ? 3.008 9.711 -8.312 1 98.44 130 LEU B C 1
ATOM 2933 O O . LEU B 1 130 ? 4.047 10.039 -8.883 1 98.44 130 LEU B O 1
ATOM 2937 N N . LYS B 1 131 ? 2.787 8.531 -7.797 1 97.56 131 LYS B N 1
ATOM 2938 C CA . LYS B 1 131 ? 3.803 7.492 -7.918 1 97.56 131 LYS B CA 1
ATOM 2939 C C . LYS B 1 131 ? 4.062 7.145 -9.383 1 97.56 131 LYS B C 1
ATOM 2941 O O . LYS B 1 131 ? 5.215 7.023 -9.805 1 97.56 131 LYS B O 1
ATOM 2946 N N . HIS B 1 132 ? 3.029 7.004 -10.133 1 95.12 132 HIS B N 1
ATOM 2947 C CA . HIS B 1 132 ? 3.137 6.723 -11.555 1 95.12 132 HIS B CA 1
ATOM 2948 C C . HIS B 1 132 ? 3.936 7.805 -12.273 1 95.12 132 HIS B C 1
ATOM 2950 O O . HIS B 1 132 ? 4.707 7.508 -13.195 1 95.12 132 HIS B O 1
ATOM 2956 N N . GLN B 1 133 ? 3.799 9.008 -11.82 1 96.62 133 GLN B N 1
ATOM 2957 C CA . GLN B 1 133 ? 4.465 10.148 -12.438 1 96.62 133 GLN B CA 1
ATOM 2958 C C . GLN B 1 133 ? 5.914 10.258 -11.961 1 96.62 133 GLN B C 1
ATOM 2960 O O . GLN B 1 133 ? 6.656 11.125 -12.422 1 96.62 133 GLN B O 1
ATOM 2965 N N . GLY B 1 134 ? 6.336 9.445 -11.07 1 96.62 134 GLY B N 1
ATOM 2966 C CA . GLY B 1 134 ? 7.711 9.43 -10.602 1 96.62 134 GLY B CA 1
ATOM 2967 C C . GLY B 1 134 ? 7.988 10.461 -9.531 1 96.62 134 GLY B C 1
ATOM 2968 O O . GLY B 1 134 ? 9.133 10.875 -9.336 1 96.62 134 GLY B O 1
ATOM 2969 N N . ALA B 1 135 ? 6.941 10.898 -8.789 1 98.31 135 ALA B N 1
ATOM 2970 C CA . ALA B 1 135 ? 7.117 11.906 -7.75 1 98.31 135 ALA B CA 1
ATOM 2971 C C . ALA B 1 135 ? 8.008 11.383 -6.625 1 98.31 135 ALA B C 1
ATOM 2973 O O . ALA B 1 135 ? 7.93 10.211 -6.262 1 98.31 135 ALA B O 1
ATOM 2974 N N . ARG B 1 136 ? 8.828 12.25 -6.098 1 98.69 136 ARG B N 1
ATOM 2975 C CA . ARG B 1 136 ? 9.688 11.992 -4.949 1 98.69 136 ARG B CA 1
ATOM 2976 C C . ARG B 1 136 ? 9.586 13.117 -3.922 1 98.69 136 ARG B C 1
ATOM 2978 O O . ARG B 1 136 ? 9.391 14.281 -4.281 1 98.69 136 ARG B O 1
ATOM 2985 N N . PHE B 1 137 ? 9.766 12.742 -2.662 1 98.94 137 PHE B N 1
ATOM 2986 C CA . PHE B 1 137 ? 9.594 13.727 -1.597 1 98.94 137 PHE B CA 1
ATOM 2987 C C . PHE B 1 137 ? 10.688 13.562 -0.541 1 98.94 137 PHE B C 1
ATOM 2989 O O . PHE B 1 137 ? 11.25 12.484 -0.383 1 98.94 137 PHE B O 1
ATOM 2996 N N . ASP B 1 138 ? 10.906 14.664 0.178 1 98.94 138 ASP B N 1
ATOM 2997 C CA . ASP B 1 138 ? 11.883 14.703 1.266 1 98.94 138 ASP B CA 1
ATOM 2998 C C . ASP B 1 138 ? 11.18 14.695 2.625 1 98.94 138 ASP B C 1
ATOM 3000 O O . ASP B 1 138 ? 11.789 14.336 3.637 1 98.94 138 ASP B O 1
ATOM 3004 N N . PHE B 1 139 ? 9.992 15.141 2.629 1 98.94 139 PHE B N 1
ATOM 3005 C CA . PHE B 1 139 ? 9.172 15.234 3.83 1 98.94 139 PHE B CA 1
ATOM 3006 C C . PHE B 1 139 ? 7.707 14.977 3.504 1 98.94 139 PHE B C 1
ATOM 3008 O O . PHE B 1 139 ? 7.164 15.562 2.562 1 98.94 139 PHE B O 1
ATOM 3015 N N . ILE B 1 140 ? 7.09 14.031 4.234 1 99 140 ILE B N 1
ATOM 3016 C CA . ILE B 1 140 ? 5.699 13.672 3.973 1 99 140 ILE B CA 1
ATOM 3017 C C . ILE B 1 140 ? 4.906 13.695 5.277 1 99 140 ILE B C 1
ATOM 3019 O O . ILE B 1 140 ? 5.371 13.195 6.301 1 99 140 ILE B O 1
ATOM 3023 N N . TYR B 1 141 ? 3.758 14.359 5.254 1 98.94 141 TYR B N 1
ATOM 3024 C CA . TYR B 1 141 ? 2.842 14.391 6.387 1 98.94 141 TYR B CA 1
ATOM 3025 C C . TYR B 1 141 ? 1.523 13.703 6.039 1 98.94 141 TYR B C 1
ATOM 3027 O O . TYR B 1 141 ? 0.873 14.062 5.055 1 98.94 141 TYR B O 1
ATOM 3035 N N . ILE B 1 142 ? 1.126 12.633 6.824 1 98.94 142 ILE B N 1
ATOM 3036 C CA . ILE B 1 142 ? -0.101 11.883 6.594 1 98.94 142 ILE B CA 1
ATOM 3037 C C . ILE B 1 142 ? -1.097 12.156 7.719 1 98.94 142 ILE B C 1
ATOM 3039 O O . ILE B 1 142 ? -0.862 11.789 8.867 1 98.94 142 ILE B O 1
ATOM 3043 N N . ASP B 1 143 ? -2.188 12.773 7.398 1 98.19 143 ASP B N 1
ATOM 3044 C CA . ASP B 1 143 ? -3.266 13.086 8.328 1 98.19 143 ASP B CA 1
ATOM 3045 C C . ASP B 1 143 ? -4.621 13.086 7.621 1 98.19 143 ASP B C 1
ATOM 3047 O O . ASP B 1 143 ? -5.426 14 7.809 1 98.19 143 ASP B O 1
ATOM 3051 N N . GLY B 1 144 ? -4.828 12.078 6.723 1 96.88 144 GLY B N 1
ATOM 3052 C CA . GLY B 1 144 ? -6.078 11.922 5.996 1 96.88 144 GLY B CA 1
ATOM 3053 C C . GLY B 1 144 ? -7.09 11.07 6.734 1 96.88 144 GLY B C 1
ATOM 3054 O O . GLY B 1 144 ? -7.414 11.344 7.891 1 96.88 144 GLY B O 1
ATOM 3055 N N . SER B 1 145 ? -7.594 10.016 6.09 1 95.75 145 SER B N 1
ATOM 3056 C CA . SER B 1 145 ? -8.555 9.07 6.652 1 95.75 145 SER B CA 1
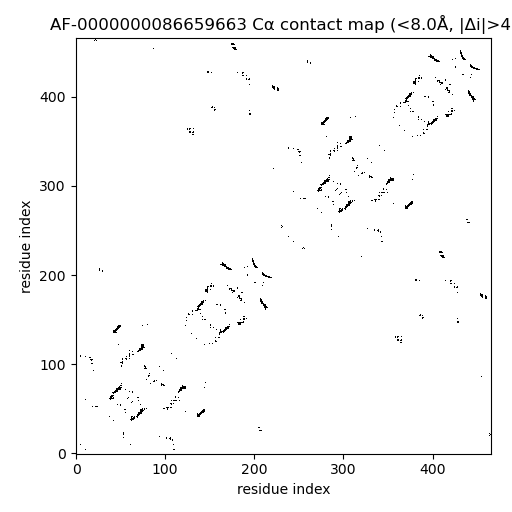ATOM 3057 C C . SER B 1 145 ? -7.992 8.391 7.895 1 95.75 145 SER B C 1
ATOM 3059 O O . SER B 1 145 ? -6.789 8.133 7.977 1 95.75 145 SER B O 1
ATOM 3061 N N . HIS B 1 146 ? -8.922 8.094 8.781 1 94.88 146 HIS B N 1
ATOM 3062 C CA . HIS B 1 146 ? -8.5 7.379 9.984 1 94.88 146 HIS B CA 1
ATOM 3063 C C . HIS B 1 146 ? -8.742 5.879 9.844 1 94.88 146 HIS B C 1
ATOM 3065 O O . HIS B 1 146 ? -8.375 5.102 10.727 1 94.88 146 HIS B O 1
ATOM 3071 N N . VAL B 1 147 ? -9.398 5.469 8.75 1 96.56 147 VAL B N 1
ATOM 3072 C CA . VAL B 1 147 ? -9.578 4.047 8.477 1 96.56 147 VAL B CA 1
ATOM 3073 C C . VAL B 1 147 ? -8.219 3.402 8.188 1 96.56 147 VAL B C 1
ATOM 3075 O O . VAL B 1 147 ? -7.484 3.857 7.312 1 96.56 147 VAL B O 1
ATOM 3078 N N . ALA B 1 148 ? -7.922 2.365 8.875 1 98.44 148 ALA B N 1
ATOM 3079 C CA . ALA B 1 148 ? -6.582 1.78 8.859 1 98.44 148 ALA B CA 1
ATOM 3080 C C . ALA B 1 148 ? -6.168 1.401 7.438 1 98.44 148 ALA B C 1
ATOM 3082 O O . ALA B 1 148 ? -5.02 1.609 7.043 1 98.44 148 ALA B O 1
ATOM 3083 N N . LEU B 1 149 ? -7.074 0.805 6.707 1 98.69 149 LEU B N 1
ATOM 3084 C CA . LEU B 1 149 ? -6.75 0.386 5.348 1 98.69 149 LEU B CA 1
ATOM 3085 C C . LEU B 1 149 ? -6.375 1.586 4.484 1 98.69 149 LEU B C 1
ATOM 3087 O O . LEU B 1 149 ? -5.449 1.506 3.674 1 98.69 149 LEU B O 1
ATOM 3091 N N . ASP B 1 150 ? -7.082 2.709 4.621 1 98.56 150 ASP B N 1
ATOM 3092 C CA . ASP B 1 150 ? -6.746 3.938 3.908 1 98.56 150 ASP B CA 1
ATOM 3093 C C . ASP B 1 150 ? -5.379 4.465 4.332 1 98.56 150 ASP B C 1
ATOM 3095 O O . ASP B 1 150 ? -4.578 4.879 3.49 1 98.56 150 ASP B O 1
ATOM 3099 N N . VAL B 1 151 ? -5.152 4.453 5.641 1 98.81 151 VAL B N 1
ATOM 3100 C CA . VAL B 1 151 ? -3.877 4.922 6.18 1 98.81 151 VAL B CA 1
ATOM 3101 C C . VAL B 1 151 ? -2.742 4.039 5.664 1 98.81 151 VAL B C 1
ATOM 3103 O O . VAL B 1 151 ? -1.673 4.539 5.309 1 98.81 151 VAL B O 1
ATOM 3106 N N . LEU B 1 152 ? -2.98 2.75 5.617 1 98.94 152 LEU B N 1
ATOM 3107 C CA . LEU B 1 152 ? -1.973 1.82 5.117 1 98.94 152 LEU B CA 1
ATOM 3108 C C . LEU B 1 152 ? -1.644 2.109 3.654 1 98.94 152 LEU B C 1
ATOM 3110 O O . LEU B 1 152 ? -0.474 2.107 3.266 1 98.94 152 LEU B O 1
ATOM 3114 N N . HIS B 1 153 ? -2.664 2.314 2.875 1 98.81 153 HIS B N 1
ATOM 3115 C CA . HIS B 1 153 ? -2.486 2.707 1.481 1 98.81 153 HIS B CA 1
ATOM 3116 C C . HIS B 1 153 ? -1.608 3.949 1.367 1 98.81 153 HIS B C 1
ATOM 3118 O O . HIS B 1 153 ? -0.632 3.959 0.615 1 98.81 153 HIS B O 1
ATOM 3124 N N . ASP B 1 154 ? -1.953 4.949 2.115 1 98.94 154 ASP B N 1
ATOM 3125 C CA . ASP B 1 154 ? -1.193 6.195 2.076 1 98.94 154 ASP B CA 1
ATOM 3126 C C . ASP B 1 154 ? 0.244 5.977 2.543 1 98.94 154 ASP B C 1
ATOM 3128 O O . ASP B 1 154 ? 1.184 6.504 1.944 1 98.94 154 ASP B O 1
ATOM 3132 N N . ALA B 1 155 ? 0.371 5.199 3.617 1 98.94 155 ALA B N 1
ATOM 3133 C CA . ALA B 1 155 ? 1.681 4.945 4.211 1 98.94 155 ALA B CA 1
ATOM 3134 C C . ALA B 1 155 ? 2.605 4.246 3.219 1 98.94 155 ALA B C 1
ATOM 3136 O O . ALA B 1 155 ? 3.748 4.668 3.021 1 98.94 155 ALA B O 1
ATOM 3137 N N . VAL B 1 156 ? 2.127 3.271 2.57 1 98.88 156 VAL B N 1
ATOM 3138 C CA . VAL B 1 156 ? 2.943 2.424 1.708 1 98.88 156 VAL B CA 1
ATOM 3139 C C . VAL B 1 156 ? 3.352 3.201 0.458 1 98.88 156 VAL B C 1
ATOM 3141 O O . VAL B 1 156 ? 4.527 3.219 0.088 1 98.88 156 VAL B O 1
ATOM 3144 N N . LEU B 1 157 ? 2.43 3.84 -0.183 1 98.81 157 LEU B N 1
ATOM 3145 C CA . LEU B 1 157 ? 2.746 4.578 -1.399 1 98.81 157 LEU B CA 1
ATOM 3146 C C . LEU B 1 157 ? 3.627 5.785 -1.089 1 98.81 157 LEU B C 1
ATOM 3148 O O . LEU B 1 157 ? 4.578 6.07 -1.822 1 98.81 157 LEU B O 1
ATOM 3152 N N . ALA B 1 158 ? 3.309 6.465 0.03 1 98.94 158 ALA B N 1
ATOM 3153 C CA . ALA B 1 158 ? 4.137 7.598 0.434 1 98.94 158 ALA B CA 1
ATOM 3154 C C . ALA B 1 158 ? 5.566 7.152 0.74 1 98.94 158 ALA B C 1
ATOM 3156 O O . ALA B 1 158 ? 6.527 7.812 0.342 1 98.94 158 ALA B O 1
ATOM 3157 N N . TRP B 1 159 ? 5.691 6.047 1.461 1 98.94 159 TRP B N 1
ATOM 3158 C CA . TRP B 1 159 ? 7.016 5.531 1.78 1 98.94 159 TRP B CA 1
ATOM 3159 C C . TRP B 1 159 ? 7.812 5.254 0.51 1 98.94 159 TRP B C 1
ATOM 3161 O O . TRP B 1 159 ? 9.008 5.555 0.439 1 98.94 159 TRP B O 1
ATOM 3171 N N . GLY B 1 160 ? 7.129 4.711 -0.456 1 98.56 160 GLY B N 1
ATOM 3172 C CA . GLY B 1 160 ? 7.777 4.418 -1.725 1 98.56 160 GLY B CA 1
ATOM 3173 C C . GLY B 1 160 ? 8.234 5.664 -2.459 1 98.56 160 GLY B C 1
ATOM 3174 O O . GLY B 1 160 ? 9.133 5.598 -3.305 1 98.56 160 GLY B O 1
ATOM 3175 N N . MET B 1 161 ? 7.68 6.75 -2.178 1 98.81 161 MET B N 1
ATOM 3176 C CA . MET B 1 161 ? 8.023 8.008 -2.844 1 98.81 161 MET B CA 1
ATOM 3177 C C . MET B 1 161 ? 8.961 8.844 -1.982 1 98.81 161 MET B C 1
ATOM 3179 O O . MET B 1 161 ? 9.422 9.898 -2.408 1 98.81 161 MET B O 1
ATOM 3183 N N . LEU B 1 162 ? 9.227 8.391 -0.761 1 98.94 162 LEU B N 1
ATOM 3184 C CA . LEU B 1 162 ? 10.094 9.109 0.16 1 98.94 162 LEU B CA 1
ATOM 3185 C C . LEU B 1 162 ? 11.562 8.812 -0.132 1 98.94 162 LEU B C 1
ATOM 3187 O O . LEU B 1 162 ? 11.945 7.648 -0.266 1 98.94 162 LEU B O 1
ATOM 3191 N N . GLU B 1 163 ? 12.359 9.844 -0.216 1 98.69 163 GLU B N 1
ATOM 3192 C CA . GLU B 1 163 ? 13.805 9.688 -0.41 1 98.69 163 GLU B CA 1
ATOM 3193 C C . GLU B 1 163 ? 14.461 9.094 0.828 1 98.69 163 GLU B C 1
ATOM 3195 O O . GLU B 1 163 ? 14.031 9.352 1.954 1 98.69 163 GLU B O 1
ATOM 3200 N N . VAL B 1 164 ? 15.547 8.273 0.513 1 98.69 164 VAL B N 1
ATOM 3201 C CA . VAL B 1 164 ? 16.391 7.895 1.639 1 98.69 164 VAL B CA 1
ATOM 3202 C C . VAL B 1 164 ? 16.938 9.148 2.318 1 98.69 164 VAL B C 1
ATOM 3204 O O . VAL B 1 164 ? 17.438 10.062 1.649 1 98.69 164 VAL B O 1
ATOM 3207 N N . GLY B 1 165 ? 16.812 9.234 3.568 1 98.5 165 GLY B N 1
ATOM 3208 C CA . GLY B 1 165 ? 17.156 10.438 4.309 1 98.5 165 GLY B CA 1
ATOM 3209 C C . GLY B 1 165 ? 15.961 11.297 4.637 1 98.5 165 GLY B C 1
ATOM 3210 O O . GLY B 1 165 ? 16.062 12.227 5.441 1 98.5 165 GLY B O 1
ATOM 3211 N N . GLY B 1 166 ? 14.805 10.977 4.035 1 98.81 166 GLY B N 1
ATOM 3212 C CA . GLY B 1 166 ? 13.578 11.727 4.262 1 98.81 166 GLY B CA 1
ATOM 3213 C C . GLY B 1 166 ? 12.82 11.273 5.496 1 98.81 166 GLY B C 1
ATOM 3214 O O . GLY B 1 166 ? 13.18 10.273 6.121 1 98.81 166 GLY B O 1
ATOM 3215 N N . THR B 1 167 ? 11.773 12.047 5.836 1 98.88 167 THR B N 1
ATOM 3216 C CA . THR B 1 167 ? 10.945 11.773 7.008 1 98.88 167 THR B CA 1
ATOM 3217 C C . THR B 1 167 ? 9.469 11.742 6.629 1 98.88 167 THR B C 1
ATOM 3219 O O . THR B 1 167 ? 9 12.586 5.863 1 98.88 167 THR B O 1
ATOM 3222 N N . ILE B 1 168 ? 8.805 10.75 7.109 1 98.94 168 ILE B N 1
ATOM 3223 C CA . ILE B 1 168 ? 7.352 10.711 7.023 1 98.94 168 ILE B CA 1
ATOM 3224 C C . ILE B 1 168 ? 6.75 10.797 8.422 1 98.94 168 ILE B C 1
ATOM 3226 O O . ILE B 1 168 ? 7.258 10.18 9.367 1 98.94 168 ILE B O 1
ATOM 3230 N N . VAL B 1 169 ? 5.711 11.641 8.617 1 98.94 169 VAL B N 1
ATOM 3231 C CA . VAL B 1 169 ? 5.031 11.852 9.898 1 98.94 169 VAL B CA 1
ATOM 3232 C C . VAL B 1 169 ? 3.576 11.406 9.789 1 98.94 169 VAL B C 1
ATOM 3234 O O . VAL B 1 169 ? 2.863 11.812 8.867 1 98.94 169 VAL B O 1
ATOM 3237 N N . PHE B 1 170 ? 3.189 10.539 10.688 1 98.88 170 PHE B N 1
ATOM 3238 C CA . PHE B 1 170 ? 1.803 10.094 10.773 1 98.88 170 PHE B CA 1
ATOM 3239 C C . PHE B 1 170 ? 1.097 10.75 11.953 1 98.88 170 PHE B C 1
ATOM 3241 O O . PHE B 1 170 ? 1.537 10.625 13.102 1 98.88 170 PHE B O 1
ATOM 3248 N N . ASP B 1 171 ? 0.037 11.43 11.664 1 97.88 171 ASP B N 1
ATOM 3249 C CA . ASP B 1 171 ? -0.787 11.969 12.742 1 97.88 171 ASP B CA 1
ATOM 3250 C C . ASP B 1 171 ? -1.712 10.898 13.32 1 97.88 171 ASP B C 1
ATOM 3252 O O . ASP B 1 171 ? -1.849 9.812 12.742 1 97.88 171 ASP B O 1
ATOM 3256 N N . ASP B 1 172 ? -2.219 11.148 14.539 1 95.25 172 ASP B N 1
ATOM 3257 C CA . ASP B 1 172 ? -3.244 10.352 15.195 1 95.25 172 ASP B CA 1
ATOM 3258 C C . ASP B 1 172 ? -2.725 8.953 15.516 1 95.25 172 ASP B C 1
ATOM 3260 O O . ASP B 1 172 ? -3.479 7.977 15.461 1 95.25 172 ASP B O 1
ATOM 3264 N N . TYR B 1 173 ? -1.474 8.828 15.836 1 97.25 173 TYR B N 1
ATOM 3265 C CA . TYR B 1 17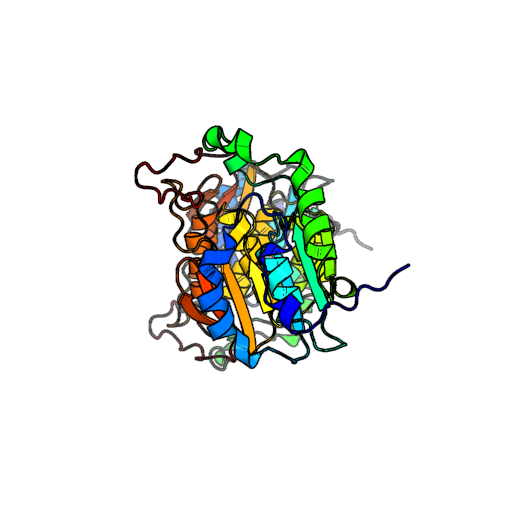3 ? -0.879 7.535 16.141 1 97.25 173 TYR B CA 1
ATOM 3266 C C . TYR B 1 173 ? -1.37 7.004 17.469 1 97.25 173 TYR B C 1
ATOM 3268 O O . TYR B 1 173 ? -1.22 5.816 17.781 1 97.25 173 TYR B O 1
ATOM 3276 N N . THR B 1 174 ? -1.96 7.824 18.281 1 94.44 174 THR B N 1
ATOM 3277 C CA . THR B 1 174 ? -2.457 7.375 19.578 1 94.44 174 THR B CA 1
ATOM 3278 C C . THR B 1 174 ? -3.98 7.293 19.578 1 94.44 174 THR B C 1
ATOM 3280 O O . THR B 1 174 ? -4.598 7.051 20.609 1 94.44 174 THR B O 1
ATOM 3283 N N . LEU B 1 175 ? -4.527 7.586 18.438 1 91.69 175 LEU B N 1
ATOM 3284 C CA . LEU B 1 175 ? -5.98 7.629 18.359 1 91.69 175 LEU B CA 1
ATOM 3285 C C . LEU B 1 175 ? -6.582 6.242 18.578 1 91.69 175 LEU B C 1
ATOM 3287 O O . LEU B 1 175 ? -6.141 5.266 17.969 1 91.69 175 LEU B O 1
ATOM 3291 N N . ASN B 1 176 ? -7.516 6.164 19.438 1 91.94 176 ASN B N 1
ATOM 3292 C CA . ASN B 1 176 ? -8.32 4.98 19.719 1 91.94 176 ASN B CA 1
ATOM 3293 C C . ASN B 1 176 ? -9.805 5.312 19.781 1 91.94 176 ASN B C 1
ATOM 3295 O O . ASN B 1 176 ? -10.484 4.961 20.75 1 91.94 176 ASN B O 1
ATOM 3299 N N . ARG B 1 177 ? -10.242 5.91 18.766 1 89.56 177 ARG B N 1
ATOM 3300 C CA . ARG B 1 177 ? -11.617 6.398 18.734 1 89.56 177 ARG B CA 1
ATOM 3301 C C . ARG B 1 177 ? -12.602 5.238 18.656 1 89.56 177 ARG B C 1
ATOM 3303 O O . ARG B 1 177 ? -13.703 5.312 19.203 1 89.56 177 ARG B O 1
ATOM 3310 N N . TYR B 1 178 ? -12.219 4.234 17.969 1 92.12 178 TYR B N 1
ATOM 3311 C CA . TYR B 1 178 ? -13.117 3.1 17.797 1 92.12 178 TYR B CA 1
ATOM 3312 C C . TYR B 1 178 ? -12.539 1.843 18.422 1 92.12 178 TYR B C 1
ATOM 3314 O O . TYR B 1 178 ? -11.312 1.692 18.516 1 92.12 178 TYR B O 1
ATOM 3322 N N . ASN B 1 179 ? -13.438 0.955 18.828 1 94.31 179 ASN B N 1
ATOM 3323 C CA . ASN B 1 179 ? -13.031 -0.3 19.453 1 94.31 179 ASN B CA 1
ATOM 3324 C C . ASN B 1 179 ? -12.273 -1.189 18.484 1 94.31 179 ASN B C 1
ATOM 3326 O O . ASN B 1 179 ? -11.336 -1.889 18.875 1 94.31 179 ASN B O 1
ATOM 3330 N N . GLU B 1 180 ? -12.727 -1.185 17.266 1 95.25 180 GLU B N 1
ATOM 3331 C CA . GLU B 1 180 ? -12.078 -1.986 16.234 1 95.25 180 GLU B CA 1
ATOM 3332 C C . GLU B 1 180 ? -10.828 -1.287 15.688 1 95.25 180 GLU B C 1
ATOM 3334 O O . GLU B 1 180 ? -10.922 -0.186 15.141 1 95.25 180 GLU B O 1
ATOM 3339 N N . GLU B 1 181 ? -9.727 -1.912 15.781 1 96.31 181 GLU B N 1
ATOM 3340 C CA . GLU B 1 181 ? -8.461 -1.276 15.445 1 96.31 181 GLU B CA 1
ATOM 3341 C C . GLU B 1 181 ? -8.414 -0.895 13.969 1 96.31 181 GLU B C 1
ATOM 3343 O O . GLU B 1 181 ? -7.719 0.052 13.586 1 96.31 181 GLU B O 1
ATOM 3348 N N . SER B 1 182 ? -9.188 -1.641 13.125 1 97.38 182 SER B N 1
ATOM 3349 C CA . SER B 1 182 ? -9.156 -1.399 11.688 1 97.38 182 SER B CA 1
ATOM 3350 C C . SER B 1 182 ? -9.797 -0.059 11.344 1 97.38 182 SER B C 1
ATOM 3352 O O . SER B 1 182 ? -9.711 0.402 10.203 1 97.38 182 SER B O 1
ATOM 3354 N N . TYR B 1 183 ? -10.367 0.644 12.375 1 95.31 183 TYR B N 1
ATOM 3355 C CA . TYR B 1 183 ? -10.953 1.961 12.148 1 95.31 183 TYR B CA 1
ATOM 3356 C C . TYR B 1 183 ? -10.117 3.047 12.82 1 95.31 183 TYR B C 1
ATOM 3358 O O . TYR B 1 183 ? -10.609 4.156 13.055 1 95.31 183 TYR B O 1
ATOM 3366 N N . ASN B 1 184 ? -8.891 2.703 13.203 1 95.94 184 ASN B N 1
ATOM 3367 C CA . ASN B 1 184 ? -7.934 3.639 13.789 1 95.94 184 ASN B CA 1
ATOM 3368 C C . ASN B 1 184 ? -6.59 3.592 13.07 1 95.94 184 ASN B C 1
ATOM 3370 O O . ASN B 1 184 ? -6.184 2.541 12.57 1 95.94 184 ASN B O 1
ATOM 3374 N N . PRO B 1 185 ? -5.766 4.672 13.055 1 97.75 185 PRO B N 1
ATOM 3375 C CA . PRO B 1 185 ? -4.543 4.781 12.258 1 97.75 185 PRO B CA 1
ATOM 3376 C C . PRO B 1 185 ? -3.42 3.881 12.766 1 97.75 185 PRO B C 1
ATOM 3378 O O . PRO B 1 185 ? -2.621 3.373 11.977 1 97.75 185 PRO B O 1
ATOM 3381 N N . PRO B 1 186 ? -3.322 3.586 14.062 1 98.19 186 PRO B N 1
ATOM 3382 C CA . PRO B 1 186 ? -2.111 2.947 14.578 1 98.19 186 PRO B CA 1
ATOM 3383 C C . PRO B 1 186 ? -1.812 1.612 13.906 1 98.19 186 PRO B C 1
ATOM 3385 O O . PRO B 1 186 ? -0.647 1.289 13.656 1 98.19 186 PRO B O 1
ATOM 3388 N N . ALA B 1 187 ? -2.834 0.857 13.617 1 98.25 187 ALA B N 1
ATOM 3389 C CA . ALA B 1 187 ? -2.617 -0.449 13 1 98.25 187 ALA B CA 1
ATOM 3390 C C . ALA B 1 187 ? -1.851 -0.315 11.688 1 98.25 187 ALA B C 1
ATOM 3392 O O . ALA B 1 187 ? -0.96 -1.117 11.391 1 98.25 187 ALA B O 1
ATOM 3393 N N . ALA B 1 188 ? -2.17 0.673 10.922 1 98.88 188 ALA B N 1
ATOM 3394 C CA . ALA B 1 188 ? -1.532 0.908 9.625 1 98.88 188 ALA B CA 1
ATOM 3395 C C . ALA B 1 188 ? -0.092 1.381 9.805 1 98.88 188 ALA B C 1
ATOM 3397 O O . ALA B 1 188 ? 0.813 0.903 9.117 1 98.88 188 ALA B O 1
ATOM 3398 N N . VAL B 1 189 ? 0.104 2.268 10.727 1 98.94 189 VAL B N 1
ATOM 3399 C CA . VAL B 1 189 ? 1.429 2.828 10.977 1 98.94 189 VAL B CA 1
ATOM 3400 C C . VAL B 1 189 ? 2.371 1.729 11.469 1 98.94 189 VAL B C 1
ATOM 3402 O O . VAL B 1 189 ? 3.484 1.585 10.953 1 98.94 189 VAL B O 1
ATOM 3405 N N . ASP B 1 190 ? 1.892 0.94 12.375 1 98.81 190 ASP B N 1
ATOM 3406 C CA . ASP B 1 190 ? 2.668 -0.185 12.883 1 98.81 190 ASP B CA 1
ATOM 3407 C C . ASP B 1 190 ? 3.023 -1.16 11.758 1 98.81 190 ASP B C 1
ATOM 3409 O O . ASP B 1 190 ? 4.125 -1.713 11.742 1 98.81 190 ASP B O 1
ATOM 3413 N N . SER B 1 191 ? 2.1 -1.403 10.914 1 98.88 191 SER B N 1
ATOM 3414 C CA . SER B 1 191 ? 2.295 -2.332 9.805 1 98.88 191 SER B CA 1
ATOM 3415 C C . SER B 1 191 ? 3.41 -1.86 8.875 1 98.88 191 SER B C 1
ATOM 3417 O O . SER B 1 191 ? 4.27 -2.648 8.477 1 98.88 191 SER B O 1
ATOM 3419 N N . LEU B 1 192 ? 3.428 -0.541 8.523 1 98.94 192 LEU B N 1
ATOM 3420 C CA . LEU B 1 192 ? 4.504 -0.006 7.699 1 98.94 192 LEU B CA 1
ATOM 3421 C C . LEU B 1 192 ? 5.855 -0.194 8.375 1 98.94 192 LEU B C 1
ATOM 3423 O O . LEU B 1 192 ? 6.809 -0.669 7.754 1 98.94 192 LEU B O 1
ATOM 3427 N N . ILE B 1 193 ? 5.891 0.186 9.633 1 98.88 193 ILE B N 1
ATOM 3428 C CA . ILE B 1 193 ? 7.156 0.159 10.359 1 98.88 193 ILE B CA 1
ATOM 3429 C C . ILE B 1 193 ? 7.668 -1.276 10.453 1 98.88 193 ILE B C 1
ATOM 3431 O O . ILE B 1 193 ? 8.859 -1.53 10.273 1 98.88 193 ILE B O 1
ATOM 3435 N N . ARG B 1 194 ? 6.734 -2.201 10.695 1 98.62 194 ARG B N 1
ATOM 3436 C CA . ARG B 1 194 ? 7.059 -3.621 10.797 1 98.62 194 ARG B CA 1
ATOM 3437 C C . ARG B 1 194 ? 7.648 -4.141 9.492 1 98.62 194 ARG B C 1
ATOM 3439 O O . ARG B 1 194 ? 8.703 -4.781 9.492 1 98.62 194 ARG B O 1
ATOM 3446 N N . CYS B 1 195 ? 7.102 -3.838 8.414 1 98.81 195 CYS B N 1
ATOM 3447 C CA . CYS B 1 195 ? 7.512 -4.348 7.113 1 98.81 195 CYS B CA 1
ATOM 3448 C C . CYS B 1 195 ? 8.75 -3.619 6.609 1 98.81 195 CYS B C 1
ATOM 3450 O O . CYS B 1 195 ? 9.562 -4.195 5.887 1 98.81 195 CYS B O 1
ATOM 3452 N N . ALA B 1 196 ? 8.945 -2.344 7.016 1 98.81 196 ALA B N 1
ATOM 3453 C CA . ALA B 1 196 ? 10.062 -1.531 6.551 1 98.81 196 ALA B CA 1
ATOM 3454 C C . ALA B 1 196 ? 11.188 -1.512 7.586 1 98.81 196 ALA B C 1
ATOM 3456 O O . ALA B 1 196 ? 12.07 -0.651 7.535 1 98.81 196 ALA B O 1
ATOM 3457 N N . ALA B 1 197 ? 11.203 -2.439 8.453 1 98.69 197 ALA B N 1
ATOM 3458 C CA . ALA B 1 197 ? 12.07 -2.404 9.625 1 98.69 197 ALA B CA 1
ATOM 3459 C C . ALA B 1 197 ? 13.531 -2.246 9.227 1 98.69 197 ALA B C 1
ATOM 3461 O O . ALA B 1 197 ? 14.312 -1.616 9.938 1 98.69 197 ALA B O 1
ATOM 3462 N N . PHE B 1 198 ? 13.953 -2.74 8.117 1 97.94 198 PHE B N 1
ATOM 3463 C CA . PHE B 1 198 ? 15.359 -2.738 7.715 1 97.94 198 PHE B CA 1
ATOM 3464 C C . PHE B 1 198 ? 15.773 -1.36 7.215 1 97.94 198 PHE B C 1
ATOM 3466 O O . PHE B 1 198 ? 16.969 -1.104 7 1 97.94 198 PHE B O 1
ATOM 3473 N N . GLU B 1 199 ? 14.812 -0.452 7.07 1 98.69 199 GLU B N 1
ATOM 3474 C CA . GLU B 1 199 ? 15.203 0.861 6.566 1 98.69 199 GLU B CA 1
ATOM 3475 C C . GLU B 1 199 ? 14.414 1.973 7.25 1 98.69 199 GLU B C 1
ATOM 3477 O O . GLU B 1 199 ? 14.391 3.111 6.777 1 98.69 199 GLU B O 1
ATOM 3482 N N . ALA B 1 200 ? 13.68 1.693 8.336 1 98.81 200 ALA B N 1
ATOM 3483 C CA . ALA B 1 200 ? 12.836 2.66 9.031 1 98.81 200 ALA B CA 1
ATOM 3484 C C . ALA B 1 200 ? 13.312 2.875 10.461 1 98.81 200 ALA B C 1
ATOM 3486 O O . ALA B 1 200 ? 13.516 1.911 11.211 1 98.81 200 ALA B O 1
ATOM 3487 N N . GLN B 1 201 ? 13.547 4.09 10.828 1 98.75 201 GLN B N 1
ATOM 3488 C CA . GLN B 1 201 ? 13.781 4.484 12.219 1 98.75 201 GLN B CA 1
ATOM 3489 C C . GLN B 1 201 ? 12.617 5.312 12.75 1 98.75 201 GLN B C 1
ATOM 3491 O O . GLN B 1 201 ? 12.414 6.453 12.336 1 98.75 201 GLN B O 1
ATOM 3496 N N . ALA B 1 202 ? 11.898 4.715 13.695 1 98.81 202 ALA B N 1
ATOM 3497 C CA . ALA B 1 202 ? 10.641 5.309 14.141 1 98.81 202 ALA B CA 1
ATOM 3498 C C . ALA B 1 202 ? 10.766 5.836 15.57 1 98.81 202 ALA B C 1
ATOM 3500 O O . ALA B 1 202 ? 11.422 5.223 16.406 1 98.81 202 ALA B O 1
ATOM 3501 N N . SER B 1 203 ? 10.133 6.973 15.812 1 98.69 203 SER B N 1
ATOM 3502 C CA . SER B 1 203 ? 10.023 7.527 17.156 1 98.69 203 SER B CA 1
ATOM 3503 C C . SER B 1 203 ? 8.734 8.32 17.328 1 98.69 203 SER B C 1
ATOM 3505 O O . SER B 1 203 ? 8.344 9.078 16.438 1 98.69 203 SER B O 1
ATOM 3507 N N . GLN B 1 204 ? 8.125 8.156 18.406 1 98.19 204 GLN B N 1
ATOM 3508 C CA . GLN B 1 204 ? 6.863 8.836 18.688 1 98.19 204 GLN B CA 1
ATOM 3509 C C . GLN B 1 204 ? 7.098 10.211 19.297 1 98.19 204 GLN B C 1
ATOM 3511 O O . GLN B 1 204 ? 8 10.391 20.109 1 98.19 204 GLN B O 1
ATOM 3516 N N . ALA B 1 205 ? 6.375 11.211 18.922 1 97.44 205 ALA B N 1
ATOM 3517 C CA . ALA B 1 205 ? 6.293 12.547 19.516 1 97.44 205 ALA B CA 1
ATOM 3518 C C . ALA B 1 205 ? 4.844 12.961 19.734 1 97.44 205 ALA B C 1
ATOM 3520 O O . ALA B 1 205 ? 4.148 13.352 18.797 1 97.44 205 ALA B O 1
ATOM 3521 N N . GLY B 1 206 ? 4.438 12.859 20.984 1 95.5 206 GLY B N 1
ATOM 3522 C CA . GLY B 1 206 ? 3.029 13.102 21.25 1 95.5 206 GLY B CA 1
ATOM 3523 C C . GLY B 1 206 ? 2.115 12.109 20.562 1 95.5 206 GLY B C 1
ATOM 3524 O O . GLY B 1 206 ? 2.285 10.898 20.703 1 95.5 206 GLY B O 1
ATOM 3525 N N . SER B 1 207 ? 1.163 12.672 19.781 1 95.62 207 SER B N 1
ATOM 3526 C CA . SER B 1 207 ? 0.173 11.844 19.109 1 95.62 207 SER B CA 1
ATOM 3527 C C . SER B 1 207 ? 0.654 11.43 17.719 1 95.62 207 SER B C 1
ATOM 3529 O O . SER B 1 207 ? -0.093 10.82 16.953 1 95.62 207 SER B O 1
ATOM 3531 N N . GLN B 1 208 ? 1.903 11.781 17.406 1 98.38 208 GLN B N 1
ATOM 3532 C CA . GLN B 1 208 ? 2.383 11.555 16.047 1 98.38 208 GLN B CA 1
ATOM 3533 C C . GLN B 1 208 ? 3.523 10.539 16.031 1 98.38 208 GLN B C 1
ATOM 3535 O O . GLN B 1 208 ? 4.254 10.406 17.016 1 98.38 208 GLN B O 1
ATOM 3540 N N . MET B 1 209 ? 3.617 9.742 15.039 1 98.88 209 MET B N 1
ATOM 3541 C CA . MET B 1 209 ? 4.742 8.852 14.773 1 98.88 209 MET B CA 1
ATOM 3542 C C . MET B 1 209 ? 5.625 9.406 13.664 1 98.88 209 MET B C 1
ATOM 3544 O O . MET B 1 209 ? 5.145 9.688 12.562 1 98.88 209 MET B O 1
ATOM 3548 N N . TRP B 1 210 ? 6.879 9.688 14.023 1 98.94 210 TRP B N 1
ATOM 3549 C CA . TRP B 1 210 ? 7.891 10.156 13.078 1 98.94 210 TRP B CA 1
ATOM 3550 C C . TRP B 1 210 ? 8.766 9 12.609 1 98.94 210 TRP B C 1
ATOM 3552 O O . TRP B 1 210 ? 9.32 8.258 13.43 1 98.94 210 TRP B O 1
ATOM 3562 N N . VAL B 1 211 ? 8.867 8.781 11.281 1 98.94 211 VAL B N 1
ATOM 3563 C CA . VAL B 1 211 ? 9.648 7.676 10.742 1 98.94 211 VAL B CA 1
ATOM 3564 C C . VAL B 1 211 ? 10.664 8.203 9.734 1 98.94 211 VAL B C 1
ATOM 3566 O O . VAL B 1 211 ? 10.289 8.773 8.703 1 98.94 211 VAL B O 1
ATOM 3569 N N . ASN B 1 212 ? 11.93 8.023 10.008 1 98.88 212 ASN B N 1
ATOM 3570 C CA . ASN B 1 212 ? 13 8.375 9.086 1 98.88 212 ASN B CA 1
ATOM 3571 C C . ASN B 1 212 ? 13.367 7.199 8.188 1 98.88 212 ASN B C 1
ATOM 3573 O O . ASN B 1 212 ? 13.523 6.074 8.656 1 98.88 212 ASN B O 1
ATOM 3577 N N . LYS B 1 213 ? 13.398 7.449 6.934 1 98.88 213 LYS B N 1
ATOM 3578 C CA . LYS B 1 213 ? 13.914 6.453 6 1 98.88 213 LYS B CA 1
ATOM 3579 C C . LYS B 1 213 ? 15.438 6.484 5.949 1 98.88 213 LYS B C 1
ATOM 3581 O O . LYS B 1 213 ? 16.031 7.508 5.617 1 98.88 213 LYS B O 1
ATOM 3586 N N . VAL B 1 214 ? 16.062 5.402 6.277 1 98.75 214 VAL B N 1
ATOM 3587 C CA . VAL B 1 214 ? 17.516 5.324 6.352 1 98.75 214 VAL B CA 1
ATOM 3588 C C . VAL B 1 214 ? 18.031 4.23 5.414 1 98.75 214 VAL B C 1
ATOM 3590 O O . VAL B 1 214 ? 17.25 3.393 4.949 1 98.75 214 VAL B O 1
ATOM 3593 N N . PRO B 1 215 ? 19.312 4.398 5.043 1 97.25 215 PRO B N 1
ATOM 3594 C CA . PRO B 1 215 ? 19.859 3.248 4.316 1 97.25 215 PRO B CA 1
ATOM 3595 C C . PRO B 1 215 ? 19.688 1.935 5.074 1 97.25 215 PRO B C 1
ATOM 3597 O O . PRO B 1 215 ? 19.359 1.942 6.266 1 97.25 215 PRO B O 1
ATOM 3600 N N . GLN B 1 216 ? 19.812 0.872 4.453 1 95.5 216 GLN B N 1
ATOM 3601 C CA . GLN B 1 216 ? 19.578 -0.446 5.031 1 95.5 216 GLN B CA 1
ATOM 3602 C C . GLN B 1 216 ? 20.297 -0.598 6.371 1 95.5 216 GLN B C 1
ATOM 3604 O O . GLN B 1 216 ? 21.516 -0.507 6.438 1 95.5 216 GLN B O 1
ATOM 3609 N N . LEU B 1 217 ? 19.5 -0.893 7.426 1 96.25 217 LEU B N 1
ATOM 3610 C CA . LEU B 1 217 ? 20 -0.986 8.797 1 96.25 217 LEU B CA 1
ATOM 3611 C C . LEU B 1 217 ? 20.625 -2.352 9.055 1 96.25 217 LEU B C 1
ATOM 3613 O O . LEU B 1 217 ? 21.594 -2.463 9.805 1 96.25 217 LEU B O 1
ATOM 3617 N N . PHE B 1 218 ? 20.078 -3.398 8.477 1 95.38 218 PHE B N 1
ATOM 3618 C CA . PHE B 1 218 ? 20.578 -4.758 8.656 1 95.38 218 PHE B CA 1
ATOM 3619 C C . PHE B 1 218 ? 20.25 -5.617 7.441 1 95.38 218 PHE B C 1
ATOM 3621 O O . PHE B 1 218 ? 19.203 -5.449 6.824 1 95.38 218 PHE B O 1
ATOM 3628 N N . PRO B 1 219 ? 21.125 -6.5 7.047 1 92.69 219 PRO B N 1
ATOM 3629 C CA . PRO B 1 219 ? 20.875 -7.453 5.965 1 92.69 219 PRO B CA 1
ATOM 3630 C C . PRO B 1 219 ? 20.031 -8.648 6.414 1 92.69 219 PRO B C 1
ATOM 3632 O O . PRO B 1 219 ? 19.859 -8.867 7.617 1 92.69 219 PRO B O 1
ATOM 3635 N N . PRO B 1 220 ? 19.422 -9.312 5.453 1 92.62 220 PRO B N 1
ATOM 3636 C CA . PRO B 1 220 ? 18.766 -10.562 5.84 1 92.62 220 PRO B CA 1
ATOM 3637 C C . PRO B 1 220 ? 19.734 -11.617 6.344 1 92.62 220 PRO B C 1
ATOM 3639 O O . PRO B 1 220 ? 20.812 -11.789 5.773 1 92.62 220 PRO B O 1
ATOM 3642 N N . THR B 1 221 ? 19.344 -12.281 7.449 1 92.06 221 THR B N 1
ATOM 3643 C CA . THR B 1 221 ? 20.094 -13.43 7.969 1 92.06 221 THR B CA 1
ATOM 3644 C C . THR B 1 221 ? 19.328 -14.727 7.723 1 92.06 221 THR B C 1
ATOM 3646 O O . THR B 1 221 ? 18.141 -14.836 8.086 1 92.06 221 THR B O 1
ATOM 3649 N N . LEU B 1 222 ? 19.953 -15.68 7.121 1 89.12 222 LEU B N 1
ATOM 3650 C CA . LEU B 1 222 ? 19.297 -16.953 6.809 1 89.12 222 LEU B CA 1
ATOM 3651 C C . LEU B 1 222 ? 18.859 -17.656 8.086 1 89.12 222 LEU B C 1
ATOM 3653 O O . LEU B 1 222 ? 19.625 -17.734 9.055 1 89.12 222 LEU B O 1
ATOM 3657 N N . ASN B 1 223 ? 17.609 -18.078 8.023 1 90.56 223 ASN B N 1
ATOM 3658 C CA . ASN B 1 223 ? 17.094 -18.891 9.109 1 90.56 223 ASN B CA 1
ATOM 3659 C C . ASN B 1 223 ? 17.625 -20.328 9.039 1 90.56 223 ASN B C 1
ATOM 3661 O O . ASN B 1 223 ? 17.359 -21.047 8.07 1 90.56 223 ASN B O 1
ATOM 3665 N N . PRO B 1 224 ? 18.344 -20.797 10.023 1 87.5 224 PRO B N 1
ATOM 3666 C CA . PRO B 1 224 ? 18.891 -22.156 9.969 1 87.5 224 PRO B CA 1
ATOM 3667 C C . PRO B 1 224 ? 17.797 -23.234 9.984 1 87.5 224 PRO B C 1
ATOM 3669 O O . PRO B 1 224 ? 18.031 -24.359 9.539 1 87.5 224 PRO B O 1
ATOM 3672 N N . GLU B 1 225 ? 16.625 -22.906 10.477 1 85.88 225 GLU B N 1
ATOM 3673 C CA . GLU B 1 225 ? 15.523 -23.859 10.586 1 85.88 225 GLU B CA 1
ATOM 3674 C C . GLU B 1 225 ? 14.539 -23.688 9.43 1 85.88 225 GLU B C 1
ATOM 3676 O O . GLU B 1 225 ? 13.438 -24.25 9.453 1 85.88 225 GLU B O 1
ATOM 3681 N N . ARG B 1 226 ? 14.977 -23 8.344 1 78.44 226 ARG B N 1
ATOM 3682 C CA . ARG B 1 226 ? 14.078 -22.672 7.242 1 78.44 226 ARG B CA 1
ATOM 3683 C C . ARG B 1 226 ? 13.625 -23.938 6.512 1 78.44 226 ARG B C 1
ATOM 3685 O O . ARG B 1 226 ? 14.352 -24.922 6.469 1 78.44 226 ARG B O 1
ATOM 3692 N N . GLU B 1 227 ? 12.289 -23.859 6.117 1 68.12 227 GLU B N 1
ATOM 3693 C CA . GLU B 1 227 ? 11.805 -24.953 5.266 1 68.12 227 GLU B CA 1
ATOM 3694 C C . GLU B 1 227 ? 12.609 -25.031 3.969 1 68.12 227 GLU B C 1
ATOM 3696 O O . GLU B 1 227 ? 12.883 -24.016 3.334 1 68.12 227 GLU B O 1
ATOM 3701 N N . LEU B 1 228 ? 13.328 -26.141 3.812 1 58.53 228 LEU B N 1
ATOM 3702 C CA . LEU B 1 228 ? 14.039 -26.344 2.553 1 58.53 228 LEU B CA 1
ATOM 3703 C C . LEU B 1 228 ? 13.07 -26.359 1.378 1 58.53 228 LEU B C 1
ATOM 3705 O O . LEU B 1 228 ? 11.992 -26.953 1.466 1 58.53 228 LEU B O 1
ATOM 3709 N N . ILE B 1 229 ? 12.969 -25.234 0.725 1 55.16 229 ILE B N 1
ATOM 3710 C CA . ILE B 1 229 ? 12.18 -25.297 -0.503 1 55.16 229 ILE B CA 1
ATOM 3711 C C . ILE B 1 229 ? 12.586 -26.531 -1.305 1 55.16 229 ILE B C 1
ATOM 3713 O O . ILE B 1 229 ? 13.703 -26.609 -1.811 1 55.16 229 ILE B O 1
ATOM 3717 N N . VAL B 1 230 ? 12.289 -27.703 -0.728 1 46.12 230 VAL B N 1
ATOM 3718 C CA . VAL B 1 230 ? 12.688 -28.969 -1.332 1 46.12 230 VAL B CA 1
ATOM 3719 C C . VAL B 1 230 ? 12.336 -28.969 -2.82 1 46.12 230 VAL B C 1
ATOM 3721 O O . VAL B 1 230 ? 11.211 -28.656 -3.199 1 46.12 230 VAL B O 1
ATOM 3724 N N . GLU B 1 231 ? 13.305 -28.641 -3.666 1 42 231 GLU B N 1
ATOM 3725 C CA . GLU B 1 231 ? 13.234 -29.156 -5.031 1 42 231 GLU B CA 1
ATOM 3726 C C . GLU B 1 231 ? 12.648 -30.562 -5.066 1 42 231 GLU B C 1
ATOM 3728 O O . GLU B 1 231 ? 12.875 -31.359 -4.156 1 42 231 GLU B O 1
ATOM 3733 N N . ASP B 1 232 ? 11.336 -30.625 -5.336 1 36.5 232 ASP B N 1
ATOM 3734 C CA . ASP B 1 232 ? 10.93 -32 -5.562 1 36.5 232 ASP B CA 1
ATOM 3735 C C . ASP B 1 232 ? 12.094 -32.844 -6.105 1 36.5 232 ASP B C 1
ATOM 3737 O O . ASP B 1 232 ? 12.766 -32.438 -7.055 1 36.5 232 ASP B O 1
ATOM 3741 N N . ASP B 1 233 ? 12.797 -33.656 -5.309 1 32.75 233 ASP B N 1
ATOM 3742 C CA . ASP B 1 233 ? 13.445 -34.844 -5.879 1 32.75 233 ASP B CA 1
ATOM 3743 C C . ASP B 1 233 ? 12.539 -35.531 -6.898 1 32.75 233 ASP B C 1
ATOM 3745 O O . ASP B 1 233 ? 11.336 -35.656 -6.672 1 32.75 233 ASP B O 1
#

Radius of gyration: 24.63 Å; Cα contacts (8 Å, |Δi|>4): 886; chains: 2; bounding box: 48×81×66 Å

Sequence (466 aa):
MSTTTITATQQTDRSRFNFQHRWFDRTIEHWEQRTSSLRGKKLRVLEVGSFEGGSATWILDNLMDHPESTFTAVDTFGGSMEFQNDTYKEFDAYDIPSLEKRFRSNVAKCRHVDKLTVIKRSSLDALPTLKHQGARFDFIYIDGSHVALDVLHDAVLAWGMLEVGGTIVFDDYTLNRYNEESYNPPAAVDSLIRCAAFEAQASQAGSQMWVNKVPQLFPPTLNPERELIVEDDMSTTTITATQQTDRSRFNFQHRWFDRTIEHWEQRTSSLRGKKLRVLEVGSFEGGSATWILDNLMDHPESTFTAVDTFGGSMEFQNDTYKEFDAYDIPSLEKRFRSNVAKCRHVDKLTVIKRSSLDALPTLKHQGARFDFIYIDGSHVALDVLHDAVLAWGMLEVGGTIVFDDYTLNRYNEESYNPPAAVDSLIRCAAFEAQASQAGSQMWVNKVPQLFPPTLNPERELIVEDD

InterPro domains:
  IPR029063 S-adenosyl-L-methionine-dependent methyltransferase superfamily [G3DSA:3.40.50.150] (3-196)
  IPR029063 S-adenosyl-L-methionine-dependent methyltransferase superfamily [SSF53335] (21-177)

Nearest PDB structures (foldseek):
  6g7d-assembly1_A  TM=7.184E-01  e=7.462E-11  Mycolicibacterium hassiacum DSM 44199
  6g80-assembly1_A  TM=7.615E-01  e=5.371E-10  Mycolicibacterium hassiacum DSM 44199
  3ssn-assembly1_C  TM=6.564E-01  e=3.439E-10  Micromonospora griseorubida
  3ssn-assembly1_A  TM=6.081E-01  e=1.015E-09  Micromonospora griseorubida
  5hoq-assembly1_A-2  TM=6.535E-01  e=2.002E-07  Micromonospora echinospora